Protein AF-0000000084520727 (afdb_homodimer)

Nearest PDB structures (foldseek):
  2pl1-assembly1_A  TM=9.499E-01  e=6.951E-12  Escherichia coli
  6ifh-assembly1_A  TM=9.579E-01  e=1.482E-11  Paenisporosarcina sp. TG-14
  6ont-assembly1_A-2  TM=9.358E-01  e=1.482E-11  Francisella tularensis subsp. novicida U112
  3crn-assembly1_B  TM=9.652E-01  e=9.225E-11  Methanospirillum hungatei JF-1
  7pva-assembly1_B  TM=6.044E-01  e=1.528E-10  Porphyromonas gingivalis W83

Organism: Aneurinibacillus migulanus (NCBI:txid47500)

InterPro domains:
  IPR001789 Signal transduction response regulator, receiver domain [PF00072] (3-113)
  IPR001789 Signal transduction response regulator, receiver domain [PS50110] (2-116)
  IPR001789 Signal transduction response regulator, receiver domain [SM00448] (1-112)
  IPR011006 CheY-like superfamily [SSF52172] (1-138)
  IPR036390 Winged helix DNA-binding domain superfamily [SSF46785] (150-207)
  IPR051271 Two-component system transcriptional regulators [PTHR45526] (2-210)

Secondary structure (DSSP, 8-state):
-EEEEE-S-HHHHHHHHHHHHHTT-EEEEESSHHHHHHHHHHH--SEEEEESS-SSS-HHHHHHHHHHH-SS--EEEEES---HHHHHHHHHHT-SEEEESSPPHHHHHHHHHHHHHHHHHHHHHHHHHHHHHHHTT--TT--HHHHHHHHHHHHH-SS-EEHHHHHHHHT--HHHHHHHHHHHHHTTSEEEEEE--SSSS-EEEEEE---/-EEEEE-S-HHHHHHHHHHHHHTT-EEEEESSHHHHHHHHHHH--SEEEEESS-SSS-HHHHHHHHHHH-SS--EEEEES---HHHHHHHHHHT-SEEEESSPPHHHHHHHHHHHHHHHHHHHHHHHHHHHHHHHTT--TT--HHHHHHHHHHHHH-SS-EEHHHHHHHHT--HHHHHHHHHHHHHTTSEEEEEE--SSSS-EEEEEE---

Sequence (422 aa):
MKILIMDDDAAVRFMLREICESAGWNIVLGSNGREGVDLFRTEQADVVLVDYHMPEMDGLRAVQEIRKLDGRVPILVLTVDERQEIADRFLDAGATDFAIKPVRAPDLISRIQLHLRLSMLTKENDRAEEKNEQELEAPKGIGATTLNHIAGFLRDQREPCTIDEITKDVGLAYPTVYRSLVYMMQQGKVRTIISYQKVGRPKNKYEWRSEMKILIMDDDAAVRFMLREICESAGWNIVLGSNGREGVDLFRTEQADVVLVDYHMPEMDGLRAVQEIRKLDGRVPILVLTVDERQEIADRFLDAGATDFAIKPVRAPDLISRIQLHLRLSMLTKENDRAEEKNEQELEAPKGIGATTLNHIAGFLRDQREPCTIDEITKDVGLAYPTVYRSLVYMMQQGKVRTIISYQKVGRPKNKYEWRSE

Solvent-accessible surface area (backbone atoms only — not comparable to full-atom values): 21993 Å² total; per-residue (Å²): 108,36,34,33,38,24,36,54,46,67,69,57,47,51,52,53,47,52,48,43,44,73,73,70,39,44,78,44,85,18,57,19,23,57,54,30,49,56,45,44,75,74,66,65,50,61,33,37,39,34,28,45,85,28,62,103,27,29,24,60,58,32,39,36,54,44,35,73,74,40,87,69,61,42,27,37,35,42,28,74,72,74,53,52,67,58,49,50,51,35,45,71,44,56,32,63,36,40,41,54,52,84,78,50,60,48,29,50,51,33,50,52,52,47,46,52,52,43,51,49,52,50,51,38,27,41,50,51,8,38,48,45,21,68,69,35,90,46,72,90,80,61,15,51,37,61,40,46,52,51,47,51,53,32,61,70,43,92,59,63,36,35,64,66,53,46,20,63,73,70,68,44,55,61,72,56,46,48,52,37,49,54,51,34,34,74,70,61,43,31,42,75,43,78,45,78,51,96,75,71,79,64,44,59,17,39,30,47,47,76,130,109,35,35,33,39,24,35,55,47,67,68,56,47,50,51,52,47,52,48,43,43,73,73,69,39,43,77,44,83,17,58,19,22,57,54,31,50,55,45,44,75,74,66,65,49,59,34,36,39,34,28,45,87,27,61,102,27,30,25,60,58,31,39,36,54,43,36,73,76,40,86,69,60,43,28,38,35,42,30,74,71,73,52,53,69,57,49,51,51,37,44,72,44,56,33,65,35,40,41,55,54,83,76,50,58,50,29,50,51,32,50,52,49,46,47,52,51,44,50,51,52,51,51,38,28,40,50,50,8,41,49,47,21,68,70,38,90,46,74,89,82,60,15,49,39,61,39,46,53,52,48,52,54,32,61,69,42,90,60,64,36,35,64,68,52,47,20,62,73,71,68,45,55,61,71,56,47,49,53,36,50,53,51,34,34,73,69,61,43,32,42,75,41,77,45,79,50,96,77,69,79,66,44,59,17,40,30,48,48,76,129

Radius of gyration: 22.47 Å; Cα contacts (8 Å, |Δi|>4): 778; chains: 2; bounding box: 53×52×80 Å

Foldseek 3Di:
DEEEEEAQDPVLQVVVCVLVVVVVYHYHYHNFLVRSLVCCVPPVGQEYEAEADGPPHGRLRSLLSVCVVPVQRAYEYEYQDPDVVVVVSSVQSQHPYYDYPPDDSVRVSVVVVVSNVVSVVVVVQQVQQQVVVVVPVQDHRAGPVLLVLLLVVQAPDPDFAFLVRSCSVSVGDSVRSVSSQVRCVVVVQKDWDFDDDPDDDTTTTIHGDDD/DEEEEEAQDPVLQVVVCVLQVVVVYHYHYHNFLVRSLVCCVPPVGQEYEAEADGPPHGRLRSLLSVCVVPVQRAYEYEYQDPDVVVQVSSVQSRHPYYDYPPDDRVRVSVVVVVSNVVSVVVVVQQVQQQVVVVVVVQDHRAGPVLLVLLLVVQAPDPDFAFLVRSCSVSVGDSVRSVSSQVRCVVVVQKDWDFDDDPDDDTTTTIHGDDD

pLDDT: mean 83.01, std 16.4, range [37.94, 98.69]

Structure (mmCIF, N/CA/C/O backbone):
data_AF-0000000084520727-model_v1
#
loop_
_entity.id
_entity.type
_entity.pdbx_description
1 polymer 'Response regulator'
#
loop_
_atom_site.group_PDB
_atom_site.id
_atom_site.type_symbol
_atom_site.label_atom_id
_atom_site.label_alt_id
_atom_site.label_comp_id
_atom_site.label_asym_id
_atom_site.label_entity_id
_atom_site.label_seq_id
_atom_site.pdbx_PDB_ins_code
_atom_site.Cartn_x
_atom_site.Cartn_y
_atom_site.Cartn_z
_atom_site.occupancy
_atom_site.B_iso_or_equiv
_atom_site.auth_seq_id
_atom_site.auth_comp_id
_atom_site.auth_asym_id
_atom_site.auth_atom_id
_atom_site.pdbx_PDB_model_num
ATOM 1 N N . MET A 1 1 ? -4.68 12.117 -12.32 1 88.19 1 MET A N 1
ATOM 2 C CA . MET A 1 1 ? -4.027 11.938 -11.023 1 88.19 1 MET A CA 1
ATOM 3 C C . MET A 1 1 ? -2.875 12.922 -10.859 1 88.19 1 MET A C 1
ATOM 5 O O . MET A 1 1 ? -2.113 13.156 -11.797 1 88.19 1 MET A O 1
ATOM 9 N N . LYS A 1 2 ? -2.801 13.539 -9.719 1 95.44 2 LYS A N 1
ATOM 10 C CA . LYS A 1 2 ? -1.786 14.562 -9.461 1 95.44 2 LYS A CA 1
ATOM 11 C C . LYS A 1 2 ? -0.928 14.18 -8.25 1 95.44 2 LYS A C 1
ATOM 13 O O . LYS A 1 2 ? -1.452 13.789 -7.207 1 95.44 2 LYS A O 1
ATOM 18 N N . ILE A 1 3 ? 0.412 14.312 -8.461 1 97.69 3 ILE A N 1
ATOM 19 C CA . ILE A 1 3 ? 1.361 13.992 -7.398 1 97.69 3 ILE A CA 1
ATOM 20 C C . ILE A 1 3 ? 2.143 15.242 -7.008 1 97.69 3 ILE A C 1
ATOM 22 O O . ILE A 1 3 ? 2.643 15.969 -7.871 1 97.69 3 ILE A O 1
ATOM 26 N N . LEU A 1 4 ? 2.127 15.555 -5.73 1 98.62 4 LEU A N 1
ATOM 27 C CA . LEU A 1 4 ? 2.969 16.625 -5.195 1 98.62 4 LEU A CA 1
ATOM 28 C C . LEU A 1 4 ? 4.281 16.062 -4.66 1 98.62 4 LEU A C 1
ATOM 30 O O . LEU A 1 4 ? 4.277 15.164 -3.812 1 98.62 4 LEU A O 1
ATOM 34 N N . ILE A 1 5 ? 5.352 16.547 -5.188 1 98.62 5 ILE A N 1
ATOM 35 C CA . ILE A 1 5 ? 6.684 16.125 -4.762 1 98.62 5 ILE A CA 1
ATOM 36 C C . ILE A 1 5 ? 7.379 17.281 -4.035 1 98.62 5 ILE A C 1
ATOM 38 O O . ILE A 1 5 ? 7.492 18.391 -4.57 1 98.62 5 ILE A O 1
ATOM 42 N N . MET A 1 6 ? 7.828 17 -2.762 1 98.38 6 MET A N 1
ATOM 43 C CA . MET A 1 6 ? 8.617 17.953 -1.993 1 98.38 6 MET A CA 1
ATOM 44 C C . MET A 1 6 ? 10.039 17.438 -1.773 1 98.38 6 MET A C 1
ATOM 46 O O . MET A 1 6 ? 10.234 16.453 -1.073 1 98.38 6 MET A O 1
ATOM 50 N N . ASP A 1 7 ? 11 18.047 -2.291 1 98.19 7 ASP A N 1
ATOM 51 C CA . ASP A 1 7 ? 12.406 17.703 -2.166 1 98.19 7 ASP A CA 1
ATOM 52 C C . ASP A 1 7 ? 13.305 18.906 -2.445 1 98.19 7 ASP A C 1
ATOM 54 O O . ASP A 1 7 ? 13.078 19.641 -3.406 1 98.19 7 ASP A O 1
ATOM 58 N N . ASP A 1 8 ? 14.289 19.094 -1.599 1 97.44 8 ASP A N 1
ATOM 59 C CA . ASP A 1 8 ? 15.109 20.297 -1.788 1 97.44 8 ASP A CA 1
ATOM 60 C C . ASP A 1 8 ? 16.219 20.047 -2.807 1 97.44 8 ASP A C 1
ATOM 62 O O . ASP A 1 8 ? 16.859 20.984 -3.283 1 97.44 8 ASP A O 1
ATOM 66 N N . ASP A 1 9 ? 16.484 18.812 -3.178 1 97.12 9 ASP A N 1
ATOM 67 C CA . ASP A 1 9 ? 17.5 18.453 -4.172 1 97.12 9 ASP A CA 1
ATOM 68 C C . ASP A 1 9 ? 16.906 18.469 -5.582 1 97.12 9 ASP A C 1
ATOM 70 O O . ASP A 1 9 ? 16.047 17.656 -5.914 1 97.12 9 ASP A O 1
ATOM 74 N N . ALA A 1 10 ? 17.406 19.344 -6.402 1 97.31 10 ALA A N 1
ATOM 75 C CA . ALA A 1 10 ? 16.891 19.531 -7.75 1 97.31 10 ALA A CA 1
ATOM 76 C C . ALA A 1 10 ? 17.031 18.266 -8.586 1 97.31 10 ALA A C 1
ATOM 78 O O . ALA A 1 10 ? 16.188 17.969 -9.422 1 97.31 10 ALA A O 1
ATOM 79 N N . ALA A 1 11 ? 18.109 17.547 -8.375 1 97.5 11 ALA A N 1
ATOM 80 C CA . ALA A 1 11 ? 18.344 16.312 -9.117 1 97.5 11 ALA A CA 1
ATOM 81 C C . ALA A 1 11 ? 17.312 15.258 -8.742 1 97.5 11 ALA A C 1
ATOM 83 O O . ALA A 1 11 ? 16.828 14.523 -9.609 1 97.5 11 ALA A O 1
ATOM 84 N N . VAL A 1 12 ? 16.984 15.219 -7.52 1 97.5 12 VAL A N 1
ATOM 85 C CA . VAL A 1 12 ? 16 14.25 -7.043 1 97.5 12 VAL A CA 1
ATOM 86 C C . VAL A 1 12 ? 14.617 14.617 -7.578 1 97.5 12 VAL A C 1
ATOM 88 O O . VAL A 1 12 ? 13.875 13.75 -8.047 1 97.5 12 VAL A O 1
ATOM 91 N N . ARG A 1 13 ? 14.25 15.945 -7.52 1 98 13 ARG A N 1
ATOM 92 C CA . ARG A 1 13 ? 12.977 16.391 -8.07 1 98 13 ARG A CA 1
ATOM 93 C C . ARG A 1 13 ? 12.859 16.016 -9.547 1 98 13 ARG A C 1
ATOM 95 O O . ARG A 1 13 ? 11.812 15.555 -10 1 98 13 ARG A O 1
ATOM 102 N N . PHE A 1 14 ? 13.914 16.203 -10.242 1 97.75 14 PHE A N 1
ATOM 103 C CA . PHE A 1 14 ? 13.922 15.883 -11.664 1 97.75 14 PHE A CA 1
ATOM 104 C C . PHE A 1 14 ? 13.711 14.391 -11.891 1 97.75 14 PHE A C 1
ATOM 106 O O . PHE A 1 14 ? 12.883 14 -12.719 1 97.75 14 PHE A O 1
ATOM 113 N N . MET A 1 15 ? 14.438 13.594 -11.156 1 97.75 15 MET A N 1
ATOM 114 C CA . MET A 1 15 ? 14.352 12.141 -11.281 1 97.75 15 MET A CA 1
ATOM 115 C C . MET A 1 15 ? 12.938 11.656 -10.961 1 97.75 15 MET A C 1
ATOM 117 O O . MET A 1 15 ? 12.359 10.883 -11.727 1 97.75 15 MET A O 1
ATOM 121 N N . LEU A 1 16 ? 12.383 12.125 -9.867 1 98.12 16 LEU A N 1
ATOM 122 C CA . LEU A 1 16 ? 11.055 11.703 -9.453 1 98.12 16 LEU A CA 1
ATOM 123 C C . LEU A 1 16 ? 10 12.156 -10.453 1 98.12 16 LEU A C 1
ATOM 125 O O . LEU A 1 16 ? 9.047 11.422 -10.734 1 98.12 16 LEU A O 1
ATOM 129 N N . ARG A 1 17 ? 10.195 13.367 -10.977 1 97.69 17 ARG A N 1
ATOM 130 C CA . ARG A 1 17 ? 9.289 13.852 -12.016 1 97.69 17 ARG A CA 1
ATOM 131 C C . ARG A 1 17 ? 9.289 12.93 -13.227 1 97.69 17 ARG A C 1
ATOM 133 O O . ARG A 1 17 ? 8.234 12.555 -13.734 1 97.69 17 ARG A O 1
ATOM 140 N N . GLU A 1 18 ? 10.461 12.547 -13.664 1 97.5 18 GLU A N 1
ATOM 141 C CA . GLU A 1 18 ? 10.578 11.688 -14.836 1 97.5 18 GLU A CA 1
ATOM 142 C C . GLU A 1 18 ? 9.906 10.336 -14.602 1 97.5 18 GLU A C 1
ATOM 144 O O . GLU A 1 18 ? 9.188 9.828 -15.469 1 97.5 18 GLU A O 1
ATOM 149 N N . ILE A 1 19 ? 10.133 9.789 -13.453 1 96.19 19 ILE A N 1
ATOM 150 C CA . ILE A 1 19 ? 9.555 8.492 -13.109 1 96.19 19 ILE A CA 1
ATOM 151 C C . ILE A 1 19 ? 8.031 8.594 -13.102 1 96.19 19 ILE A C 1
ATOM 153 O O . ILE A 1 19 ? 7.352 7.797 -13.758 1 96.19 19 ILE A O 1
ATOM 157 N N . CYS A 1 20 ? 7.488 9.602 -12.461 1 96.12 20 CYS A N 1
ATOM 158 C CA . CYS A 1 20 ? 6.043 9.734 -12.297 1 96.12 20 CYS A CA 1
ATOM 159 C C . CYS A 1 20 ? 5.375 10.109 -13.609 1 96.12 20 CYS A C 1
ATOM 161 O O . CYS A 1 20 ? 4.293 9.617 -13.93 1 96.12 20 CYS A O 1
ATOM 163 N N . GLU A 1 21 ? 6.027 10.977 -14.383 1 95.25 21 GLU A N 1
ATOM 164 C CA . GLU A 1 21 ? 5.477 11.344 -15.688 1 95.25 21 GLU A CA 1
ATOM 165 C C . GLU A 1 21 ? 5.426 10.141 -16.625 1 95.25 21 GLU A C 1
ATOM 167 O O . GLU A 1 21 ? 4.512 10.031 -17.453 1 95.25 21 GLU A O 1
ATOM 172 N N . SER A 1 22 ? 6.426 9.297 -16.5 1 93.38 22 SER A N 1
ATOM 173 C CA . SER A 1 22 ? 6.445 8.102 -17.328 1 93.38 22 SER A CA 1
ATOM 174 C C . SER A 1 22 ? 5.258 7.195 -17.031 1 93.38 22 SER A C 1
ATOM 176 O O . SER A 1 22 ? 4.852 6.391 -17.875 1 93.38 22 SER A O 1
ATOM 178 N N . ALA A 1 23 ? 4.727 7.312 -15.859 1 90.06 23 ALA A N 1
ATOM 179 C CA . ALA A 1 23 ? 3.559 6.531 -15.461 1 90.06 23 ALA A CA 1
ATOM 180 C C . ALA A 1 23 ? 2.266 7.258 -15.82 1 90.06 23 ALA A C 1
ATOM 182 O O . ALA A 1 23 ? 1.17 6.77 -15.531 1 90.06 23 ALA A O 1
ATOM 183 N N . GLY A 1 24 ? 2.391 8.469 -16.344 1 92.81 24 GLY A N 1
ATOM 184 C CA . GLY A 1 24 ? 1.237 9.203 -16.844 1 92.81 24 GLY A CA 1
ATOM 185 C C . GLY A 1 24 ? 0.62 10.125 -15.812 1 92.81 24 GLY A C 1
ATOM 186 O O . GLY A 1 24 ? -0.544 10.516 -15.93 1 92.81 24 GLY A O 1
ATOM 187 N N . TRP A 1 25 ? 1.329 10.461 -14.797 1 93.12 25 TRP A N 1
ATOM 188 C CA . TRP A 1 25 ? 0.776 11.273 -13.719 1 93.12 25 TRP A CA 1
ATOM 189 C C . TRP A 1 25 ? 1.203 12.727 -13.859 1 93.12 25 TRP A C 1
ATOM 191 O O . TRP A 1 25 ? 2.27 13.016 -14.406 1 93.12 25 TRP A O 1
ATOM 201 N N . ASN A 1 26 ? 0.353 13.617 -13.445 1 96 26 ASN A N 1
ATOM 202 C CA . ASN A 1 26 ? 0.696 15.031 -13.367 1 96 26 ASN A CA 1
ATOM 203 C C . ASN A 1 26 ? 1.482 15.352 -12.102 1 96 26 ASN A C 1
ATOM 205 O O . ASN A 1 26 ? 1.172 14.836 -11.023 1 96 26 ASN A O 1
ATOM 209 N N . ILE A 1 27 ? 2.465 16.266 -12.281 1 97.5 27 ILE A N 1
ATOM 210 C CA . ILE A 1 27 ? 3.383 16.453 -11.164 1 97.5 27 ILE A CA 1
ATOM 211 C C . ILE A 1 27 ? 3.42 17.938 -10.773 1 97.5 27 ILE A C 1
ATOM 213 O O . ILE A 1 27 ? 3.457 18.812 -11.633 1 97.5 27 ILE A O 1
ATOM 217 N N . VAL A 1 28 ? 3.328 18.188 -9.492 1 97.88 28 VAL A N 1
ATOM 218 C CA . VAL A 1 28 ? 3.596 19.484 -8.883 1 97.88 28 VAL A CA 1
ATOM 219 C C . VAL A 1 28 ? 4.836 19.391 -7.992 1 97.88 28 VAL A C 1
ATOM 221 O O . VAL A 1 28 ? 4.984 18.438 -7.223 1 97.88 28 VAL A O 1
ATOM 224 N N . LEU A 1 29 ? 5.715 20.406 -8.125 1 97.94 29 LEU A N 1
ATOM 225 C CA . LEU A 1 29 ? 7.012 20.312 -7.461 1 97.94 29 LEU A CA 1
ATOM 226 C C . LEU A 1 29 ? 7.176 21.422 -6.426 1 97.94 29 LEU A C 1
ATOM 228 O O . LEU A 1 29 ? 6.902 22.594 -6.711 1 97.94 29 LEU A O 1
ATOM 232 N N . GLY A 1 30 ? 7.547 21 -5.219 1 97.19 30 GLY A N 1
ATOM 233 C CA . GLY A 1 30 ? 7.98 21.922 -4.172 1 97.19 30 GLY A CA 1
ATOM 234 C C . GLY A 1 30 ? 9.422 21.703 -3.748 1 97.19 30 GLY A C 1
ATOM 235 O O . GLY A 1 30 ? 9.859 20.562 -3.586 1 97.19 30 GLY A O 1
ATOM 236 N N . SER A 1 31 ? 10.148 22.797 -3.461 1 96.94 31 SER A N 1
ATOM 237 C CA . SER A 1 31 ? 11.57 22.688 -3.162 1 96.94 31 SER A CA 1
ATOM 238 C C . SER A 1 31 ? 11.82 22.672 -1.658 1 96.94 31 SER A C 1
ATOM 240 O O . SER A 1 31 ? 12.969 22.562 -1.215 1 96.94 31 SER A O 1
ATOM 242 N N . ASN A 1 32 ? 10.828 22.844 -0.897 1 96.44 32 ASN A N 1
ATOM 243 C CA . ASN A 1 32 ? 10.867 22.734 0.557 1 96.44 32 ASN A CA 1
ATOM 244 C C . ASN A 1 32 ? 9.477 22.484 1.137 1 96.44 32 ASN A C 1
ATOM 246 O O . ASN A 1 32 ? 8.492 22.484 0.405 1 96.44 32 ASN A O 1
ATOM 250 N N . GLY A 1 33 ? 9.406 22.234 2.434 1 97.31 33 GLY A N 1
ATOM 251 C CA . GLY A 1 33 ? 8.148 21.891 3.074 1 97.31 33 GLY A CA 1
ATOM 252 C C . GLY A 1 33 ? 7.109 22.984 2.998 1 97.31 33 GLY A C 1
ATOM 253 O O . GLY A 1 33 ? 5.93 22.719 2.756 1 97.31 33 GLY A O 1
ATOM 254 N N . ARG A 1 34 ? 7.598 24.234 3.197 1 97.19 34 ARG A N 1
ATOM 255 C CA . ARG A 1 34 ? 6.684 25.375 3.184 1 97.19 34 ARG A CA 1
ATOM 256 C C . ARG A 1 34 ? 6.043 25.547 1.811 1 97.19 34 ARG A C 1
ATOM 258 O O . ARG A 1 34 ? 4.82 25.656 1.699 1 97.19 34 ARG A O 1
ATOM 265 N N . GLU A 1 35 ? 6.855 25.531 0.833 1 97.19 35 GLU A N 1
ATOM 266 C CA . GLU A 1 35 ? 6.352 25.625 -0.533 1 97.19 35 GLU A CA 1
ATOM 267 C C . GLU A 1 35 ? 5.406 24.469 -0.857 1 97.19 35 GLU A C 1
ATOM 269 O O . GLU A 1 35 ? 4.363 24.672 -1.479 1 97.19 35 GLU A O 1
ATOM 274 N N . GLY A 1 36 ? 5.773 23.297 -0.424 1 97.81 36 GLY A N 1
ATOM 275 C CA . GLY A 1 36 ? 4.949 22.125 -0.665 1 97.81 36 GLY A CA 1
ATOM 276 C C . GLY A 1 36 ? 3.578 22.219 -0.024 1 97.81 36 GLY A C 1
ATOM 277 O O . GLY A 1 36 ? 2.57 21.891 -0.653 1 97.81 36 GLY A O 1
ATOM 278 N N . VAL A 1 37 ? 3.562 22.672 1.182 1 97.62 37 VAL A N 1
ATOM 279 C CA . VAL A 1 37 ? 2.303 22.797 1.906 1 97.62 37 VAL A CA 1
ATOM 280 C C . VAL A 1 37 ? 1.416 23.844 1.228 1 97.62 37 VAL A C 1
ATOM 282 O O . VAL A 1 37 ? 0.207 23.641 1.088 1 97.62 37 VAL A O 1
ATOM 285 N N . ASP A 1 38 ? 2.053 24.938 0.787 1 97.31 38 ASP A N 1
ATOM 286 C CA . ASP A 1 38 ? 1.307 25.969 0.08 1 97.31 38 ASP A CA 1
ATOM 287 C C . ASP A 1 38 ? 0.719 25.438 -1.223 1 97.31 38 ASP A C 1
ATOM 289 O O . ASP A 1 38 ? -0.441 25.703 -1.543 1 97.31 38 ASP A O 1
ATOM 293 N N . LEU A 1 39 ? 1.469 24.688 -1.924 1 97.62 39 LEU A N 1
ATOM 294 C CA . LEU A 1 39 ? 1.017 24.094 -3.18 1 97.62 39 LEU A CA 1
ATOM 295 C C . LEU A 1 39 ? -0.099 23.078 -2.938 1 97.62 39 LEU A C 1
ATOM 297 O O . LEU A 1 39 ? -1.03 22.969 -3.738 1 97.62 39 LEU A O 1
ATOM 301 N N . PHE A 1 40 ? 0.007 22.391 -1.863 1 97.25 40 PHE A N 1
ATOM 302 C CA . PHE A 1 40 ? -1.024 21.406 -1.528 1 97.25 40 PHE A CA 1
ATOM 303 C C . PHE A 1 40 ? -2.377 22.094 -1.354 1 97.25 40 PHE A C 1
ATOM 305 O O . PHE A 1 40 ? -3.404 21.562 -1.78 1 97.25 40 PHE A O 1
ATOM 312 N N . ARG A 1 41 ? -2.322 23.234 -0.801 1 93 41 ARG A N 1
ATOM 313 C CA . ARG A 1 41 ? -3.541 24 -0.549 1 93 41 ARG A CA 1
ATOM 314 C C . ARG A 1 41 ? -4.219 24.391 -1.856 1 93 41 ARG A C 1
ATOM 316 O O . ARG A 1 41 ? -5.449 24.453 -1.93 1 93 41 ARG A O 1
ATOM 323 N N . THR A 1 42 ? -3.441 24.578 -2.861 1 93.06 42 THR A N 1
ATOM 324 C CA . THR A 1 42 ? -3.982 25.156 -4.09 1 93.06 42 THR A CA 1
ATOM 325 C C . THR A 1 42 ? -4.191 24.062 -5.145 1 93.06 42 THR A C 1
ATOM 327 O O . THR A 1 42 ? -5.094 24.172 -5.977 1 93.06 42 THR A O 1
ATOM 330 N N . GLU A 1 43 ? -3.42 22.969 -5.199 1 90.69 43 GLU A N 1
ATOM 331 C CA . GLU A 1 43 ? -3.4 22.016 -6.301 1 90.69 43 GLU A CA 1
ATOM 332 C C . GLU A 1 43 ? -4.18 20.75 -5.949 1 90.69 43 GLU A C 1
ATOM 334 O O . GLU A 1 43 ? -4.574 20 -6.84 1 90.69 43 GLU A O 1
ATOM 339 N N . GLN A 1 44 ? -4.551 20.422 -4.812 1 86.31 44 GLN A N 1
ATOM 340 C CA . GLN A 1 44 ? -5.254 19.234 -4.348 1 86.31 44 GLN A CA 1
ATOM 341 C C . GLN A 1 44 ? -4.59 17.969 -4.871 1 86.31 44 GLN A C 1
ATOM 343 O O . GLN A 1 44 ? -5.191 17.219 -5.652 1 86.31 44 GLN A O 1
ATOM 348 N N . ALA A 1 45 ? -3.514 17.625 -4.535 1 95.31 45 ALA A N 1
ATOM 349 C CA . ALA A 1 45 ? -2.752 16.453 -4.957 1 95.31 45 ALA A CA 1
ATOM 350 C C . ALA A 1 45 ? -3.393 15.164 -4.441 1 95.31 45 ALA A C 1
ATOM 352 O O . ALA A 1 45 ? -3.955 15.141 -3.344 1 95.31 45 ALA A O 1
ATOM 353 N N . ASP A 1 46 ? -3.26 14.086 -5.234 1 94.31 46 ASP A N 1
ATOM 354 C CA . ASP A 1 46 ? -3.812 12.781 -4.871 1 94.31 46 ASP A CA 1
ATOM 355 C C . ASP A 1 46 ? -2.826 11.984 -4.02 1 94.31 46 ASP A C 1
ATOM 357 O O . ASP A 1 46 ? -3.229 11.109 -3.254 1 94.31 46 ASP A O 1
ATOM 361 N N . VAL A 1 47 ? -1.621 12.242 -4.242 1 97 47 VAL A N 1
ATOM 362 C CA . VAL A 1 47 ? -0.53 11.617 -3.5 1 97 47 VAL A CA 1
ATOM 363 C C . VAL A 1 47 ? 0.57 12.648 -3.24 1 97 47 VAL A C 1
ATOM 365 O O . VAL A 1 47 ? 0.843 13.5 -4.09 1 97 47 VAL A O 1
ATOM 368 N N . VAL A 1 48 ? 1.17 12.57 -2.055 1 98.25 48 VAL A N 1
ATOM 369 C CA . VAL A 1 48 ? 2.256 13.477 -1.692 1 98.25 48 VAL A CA 1
ATOM 370 C C . VAL A 1 48 ? 3.527 12.68 -1.424 1 98.25 48 VAL A C 1
ATOM 372 O O . VAL A 1 48 ? 3.514 11.719 -0.649 1 98.25 48 VAL A O 1
ATOM 375 N N . LEU A 1 49 ? 4.617 12.992 -2.117 1 98.69 49 LEU A N 1
ATOM 376 C CA . LEU A 1 49 ? 5.957 12.492 -1.831 1 98.69 49 LEU A CA 1
ATOM 377 C C . LEU A 1 49 ? 6.785 13.547 -1.098 1 98.69 49 LEU A C 1
ATOM 379 O O . LEU A 1 49 ? 6.922 14.672 -1.572 1 98.69 49 LEU A O 1
ATOM 383 N N . VAL A 1 50 ? 7.344 13.156 0.057 1 98.44 50 VAL A N 1
ATOM 384 C CA . VAL A 1 50 ? 7.98 14.18 0.885 1 98.44 50 VAL A CA 1
ATOM 385 C C . VAL A 1 50 ? 9.367 13.711 1.309 1 98.44 50 VAL A C 1
ATOM 387 O O . VAL A 1 50 ? 9.531 12.594 1.812 1 98.44 50 VAL A O 1
ATOM 390 N N . ASP A 1 51 ? 10.375 14.508 1.097 1 98 51 ASP A N 1
ATOM 391 C CA . ASP A 1 51 ? 11.711 14.312 1.66 1 98 51 ASP A CA 1
ATOM 392 C C . ASP A 1 51 ? 11.75 14.727 3.131 1 98 51 ASP A C 1
ATOM 394 O O . ASP A 1 51 ? 11.031 15.633 3.547 1 98 51 ASP A O 1
ATOM 398 N N . TYR A 1 52 ? 12.633 14.094 3.869 1 96.75 52 TYR A N 1
ATOM 399 C CA . TYR A 1 52 ? 12.75 14.422 5.285 1 96.75 52 TYR A CA 1
ATOM 400 C C . TYR A 1 52 ? 13.539 15.703 5.488 1 96.75 52 TYR A C 1
ATOM 402 O O . TYR A 1 52 ? 13.055 16.656 6.105 1 96.75 52 TYR A O 1
ATOM 410 N N . HIS A 1 53 ? 14.758 15.672 4.898 1 95.44 53 HIS A N 1
ATOM 411 C CA . HIS A 1 53 ? 15.664 16.781 5.172 1 95.44 53 HIS A CA 1
ATOM 412 C C . HIS A 1 53 ? 15.5 17.891 4.145 1 95.44 53 HIS A C 1
ATOM 414 O O . HIS A 1 53 ? 16.094 17.844 3.066 1 95.44 53 HIS A O 1
ATOM 420 N N . MET A 1 54 ? 14.727 18.828 4.484 1 96.06 54 MET A N 1
ATOM 421 C CA . MET A 1 54 ? 14.516 20.016 3.662 1 96.06 54 MET A CA 1
ATOM 422 C C . MET A 1 54 ? 14.695 21.297 4.488 1 96.06 54 MET A C 1
ATOM 424 O O . MET A 1 54 ? 14.438 21.297 5.691 1 96.06 54 MET A O 1
ATOM 428 N N . PRO A 1 55 ? 15.148 22.344 3.816 1 94.56 55 PRO A N 1
ATOM 429 C CA . PRO A 1 55 ? 15.273 23.625 4.52 1 94.56 55 PRO A CA 1
ATOM 430 C C . PRO A 1 55 ? 13.914 24.25 4.82 1 94.56 55 PRO A C 1
ATOM 432 O O . PRO A 1 55 ? 12.891 23.828 4.277 1 94.56 55 PRO A O 1
ATOM 435 N N . GLU A 1 56 ? 13.906 25.297 5.824 1 91.94 56 GLU A N 1
ATOM 436 C CA . GLU A 1 56 ? 12.727 26.062 6.219 1 91.94 56 GLU A CA 1
ATOM 437 C C . GLU A 1 56 ? 11.742 25.203 7.016 1 91.94 56 GLU A C 1
ATOM 439 O O . GLU A 1 56 ? 11.664 25.328 8.242 1 91.94 56 GLU A O 1
ATOM 444 N N . MET A 1 57 ? 11.078 24.312 6.312 1 94.56 57 MET A N 1
ATOM 445 C CA . MET A 1 57 ? 10.211 23.312 6.906 1 94.56 57 MET A CA 1
ATOM 446 C C . MET A 1 57 ? 10.625 21.906 6.469 1 94.56 57 MET A C 1
ATOM 448 O O . MET A 1 57 ? 10.602 21.594 5.273 1 94.56 57 MET A O 1
ATOM 452 N N . ASP A 1 58 ? 10.945 21.109 7.48 1 95.31 58 ASP A N 1
ATOM 453 C CA . ASP A 1 58 ? 11.414 19.781 7.121 1 95.31 58 ASP A CA 1
ATOM 454 C C . ASP A 1 58 ? 10.242 18.844 6.832 1 95.31 58 ASP A C 1
ATOM 456 O O . ASP A 1 58 ? 9.078 19.234 6.926 1 95.31 58 ASP A O 1
ATOM 460 N N . GLY A 1 59 ? 10.562 17.672 6.48 1 97.69 59 GLY A N 1
ATOM 461 C CA . GLY A 1 59 ? 9.547 16.719 6.043 1 97.69 59 GLY A CA 1
ATOM 462 C C . GLY A 1 59 ? 8.57 16.359 7.145 1 97.69 59 GLY A C 1
ATOM 463 O O . GLY A 1 59 ? 7.379 16.156 6.883 1 97.69 59 GLY A O 1
ATOM 464 N N . LEU A 1 60 ? 9.117 16.25 8.344 1 97.56 60 LEU A N 1
ATOM 465 C CA . LEU A 1 60 ? 8.258 15.875 9.461 1 97.56 60 LEU A CA 1
ATOM 466 C C . LEU A 1 60 ? 7.195 16.938 9.711 1 97.56 60 LEU A C 1
ATOM 468 O O . LEU A 1 60 ? 6.012 16.609 9.844 1 97.56 60 LEU A O 1
ATOM 472 N N . ARG A 1 61 ? 7.574 18.141 9.75 1 97.69 61 ARG A N 1
ATOM 473 C CA . ARG A 1 61 ? 6.641 19.25 9.93 1 97.69 61 ARG A CA 1
ATOM 474 C C . ARG A 1 61 ? 5.695 19.375 8.742 1 97.69 61 ARG A C 1
ATOM 476 O O . ARG A 1 61 ? 4.504 19.641 8.914 1 97.69 61 ARG A O 1
ATOM 483 N N . ALA A 1 62 ? 6.203 19.172 7.543 1 98.25 62 ALA A N 1
ATOM 484 C CA . ALA A 1 62 ? 5.371 19.234 6.348 1 98.25 62 ALA A CA 1
ATOM 485 C C . ALA A 1 62 ? 4.25 18.203 6.41 1 98.25 62 ALA A C 1
ATOM 487 O O . ALA A 1 62 ? 3.098 18.5 6.09 1 98.25 62 ALA A O 1
ATOM 488 N N . VAL A 1 63 ? 4.582 16.953 6.828 1 98 63 VAL A N 1
ATOM 489 C CA . VAL A 1 63 ? 3.604 15.883 6.961 1 98 63 VAL A CA 1
ATOM 490 C C . VAL A 1 63 ? 2.508 16.297 7.941 1 98 63 VAL A C 1
ATOM 492 O O . VAL A 1 63 ? 1.319 16.141 7.652 1 98 63 VAL A O 1
ATOM 495 N N . GLN A 1 64 ? 2.939 16.859 9.016 1 97.12 64 GLN A N 1
ATOM 496 C CA . GLN A 1 64 ? 1.984 17.281 10.031 1 97.12 64 GLN A CA 1
ATOM 497 C C . GLN A 1 64 ? 1.034 18.344 9.484 1 97.12 64 GLN A C 1
ATOM 499 O O . GLN A 1 64 ? -0.177 18.281 9.703 1 97.12 64 GLN A O 1
ATOM 504 N N . GLU A 1 65 ? 1.576 19.266 8.797 1 97.25 65 GLU A N 1
ATOM 505 C CA . GLU A 1 65 ? 0.772 20.359 8.25 1 97.25 65 GLU A CA 1
ATOM 506 C C . GLU A 1 65 ? -0.206 19.844 7.199 1 97.25 65 GLU A C 1
ATOM 508 O O . GLU A 1 65 ? -1.366 20.266 7.168 1 97.25 65 GLU A O 1
ATOM 513 N N . ILE A 1 66 ? 0.241 18.938 6.34 1 97.19 66 ILE A N 1
ATOM 514 C CA . ILE A 1 66 ? -0.624 18.391 5.301 1 97.19 66 ILE A CA 1
ATOM 515 C C . ILE A 1 66 ? -1.765 17.594 5.941 1 97.19 66 ILE A C 1
ATOM 517 O O . ILE A 1 66 ? -2.912 17.688 5.496 1 97.19 66 ILE A O 1
ATOM 521 N N . ARG A 1 67 ? -1.375 16.859 6.957 1 95.12 67 ARG A N 1
ATOM 522 C CA . ARG A 1 67 ? -2.361 16.031 7.625 1 95.12 67 ARG A CA 1
ATOM 523 C C . ARG A 1 67 ? -3.445 16.875 8.289 1 95.12 67 ARG A C 1
ATOM 525 O O . ARG A 1 67 ? -4.605 16.469 8.344 1 95.12 67 ARG A O 1
ATOM 532 N N . LYS A 1 68 ? -3.088 18.078 8.758 1 92.44 68 LYS A N 1
ATOM 533 C CA . LYS A 1 68 ? -4.078 19.016 9.289 1 92.44 68 LYS A CA 1
ATOM 534 C C . LYS A 1 68 ? -5.039 19.484 8.203 1 92.44 68 LYS A C 1
ATOM 536 O O . LYS A 1 68 ? -6.219 19.719 8.469 1 92.44 68 LYS A O 1
ATOM 541 N N . LEU A 1 69 ? -4.523 19.578 7.02 1 91.94 69 LEU A N 1
ATOM 542 C CA . LEU A 1 69 ? -5.301 20.094 5.898 1 91.94 69 LEU A CA 1
ATOM 543 C C . LEU A 1 69 ? -6.168 19 5.289 1 91.94 69 LEU A C 1
ATOM 545 O O . LEU A 1 69 ? -7.27 19.266 4.801 1 91.94 69 LEU A O 1
ATOM 549 N N . ASP A 1 70 ? -5.645 17.766 5.23 1 91.56 70 ASP A N 1
ATOM 550 C CA . ASP A 1 70 ? -6.32 16.609 4.656 1 91.56 70 ASP A CA 1
ATOM 551 C C . ASP A 1 70 ? -6.02 15.344 5.461 1 91.56 70 ASP A C 1
ATOM 553 O O . ASP A 1 70 ? -4.891 14.844 5.445 1 91.56 70 ASP A O 1
ATOM 557 N N . GLY A 1 71 ? -7 14.805 6.031 1 88.12 71 GLY A N 1
ATOM 558 C CA . GLY A 1 71 ? -6.832 13.688 6.945 1 88.12 71 GLY A CA 1
ATOM 559 C C . GLY A 1 71 ? -6.621 12.359 6.234 1 88.12 71 GLY A C 1
ATOM 560 O O . GLY A 1 71 ? -6.32 11.352 6.871 1 88.12 71 GLY A O 1
ATOM 561 N N . ARG A 1 72 ? -6.617 12.414 4.855 1 85.81 72 ARG A N 1
ATOM 562 C CA . ARG A 1 72 ? -6.711 11.109 4.211 1 85.81 72 ARG A CA 1
ATOM 563 C C . ARG A 1 72 ? -5.695 10.977 3.08 1 85.81 72 ARG A C 1
ATOM 565 O O . ARG A 1 72 ? -5.379 9.875 2.646 1 85.81 72 ARG A O 1
ATOM 572 N N . VAL A 1 73 ? -5.219 12.055 2.635 1 93.12 73 VAL A N 1
ATOM 573 C CA . VAL A 1 73 ? -4.375 12.008 1.445 1 93.12 73 VAL A CA 1
ATOM 574 C C . VAL A 1 73 ? -3.17 11.109 1.704 1 93.12 73 VAL A C 1
ATOM 576 O O . VAL A 1 73 ? -2.545 11.18 2.766 1 93.12 73 VAL A O 1
ATOM 579 N N . PRO A 1 74 ? -2.818 10.164 0.8 1 96.25 74 PRO A N 1
ATOM 580 C CA . PRO A 1 74 ? -1.609 9.352 0.972 1 96.25 74 PRO A CA 1
ATOM 581 C C . PRO A 1 74 ? -0.333 10.188 0.978 1 96.25 74 PRO A C 1
ATOM 583 O O . PRO A 1 74 ? -0.116 11 0.071 1 96.25 74 PRO A O 1
ATOM 586 N N . ILE A 1 75 ? 0.431 10.023 2.014 1 97.56 75 ILE A N 1
ATOM 587 C CA . ILE A 1 75 ? 1.729 10.688 2.121 1 97.56 75 ILE A CA 1
ATOM 588 C C . ILE A 1 75 ? 2.836 9.633 2.189 1 97.56 75 ILE A C 1
ATOM 590 O O . ILE A 1 75 ? 2.887 8.836 3.127 1 97.56 75 ILE A O 1
ATOM 594 N N . LEU A 1 76 ? 3.662 9.602 1.196 1 98.5 76 LEU A N 1
ATOM 595 C CA . LEU A 1 76 ? 4.832 8.727 1.154 1 98.5 76 LEU A CA 1
ATOM 596 C C . LEU A 1 76 ? 6.109 9.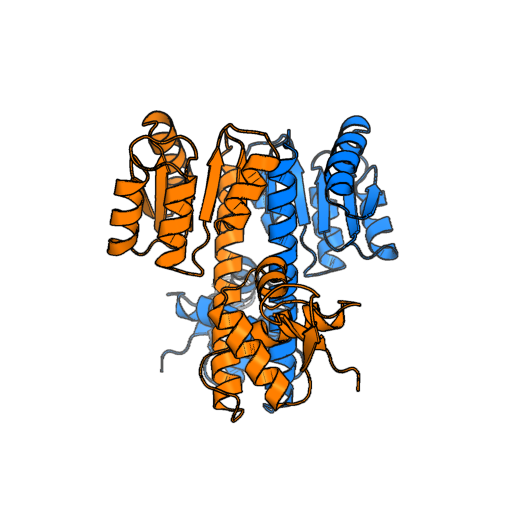516 1.426 1 98.5 76 LEU A C 1
ATOM 598 O O . LEU A 1 76 ? 6.465 10.406 0.656 1 98.5 76 LEU A O 1
ATOM 602 N N . VAL A 1 77 ? 6.762 9.172 2.51 1 98.31 77 VAL A N 1
ATOM 603 C CA . VAL A 1 77 ? 8.023 9.812 2.857 1 98.31 77 VAL A CA 1
ATOM 604 C C . VAL A 1 77 ? 9.172 9.102 2.145 1 98.31 77 VAL A C 1
ATOM 606 O O . VAL A 1 77 ? 9.258 7.871 2.16 1 98.31 77 VAL A O 1
ATOM 609 N N . LEU A 1 78 ? 9.992 9.844 1.441 1 97.81 78 LEU A N 1
ATOM 610 C CA . LEU A 1 78 ? 11.211 9.352 0.805 1 97.81 78 LEU A CA 1
ATOM 611 C C . LEU A 1 78 ? 12.453 9.938 1.475 1 97.81 78 LEU A C 1
ATOM 613 O O . LEU A 1 78 ? 12.656 11.156 1.463 1 97.81 78 LEU A O 1
ATOM 617 N N . THR A 1 79 ? 13.297 9.141 2.053 1 94.12 79 THR A N 1
ATOM 618 C CA . THR A 1 79 ? 14.438 9.695 2.773 1 94.12 79 THR A CA 1
ATOM 619 C C . THR A 1 79 ? 15.625 8.734 2.721 1 94.12 79 THR A C 1
ATOM 621 O O . THR A 1 79 ? 15.469 7.562 2.373 1 94.12 79 THR A O 1
ATOM 624 N N . VAL A 1 80 ? 16.828 9.164 3.062 1 95.25 80 VAL A N 1
ATOM 625 C CA . VAL A 1 80 ? 18.031 8.336 3.123 1 95.25 80 VAL A CA 1
ATOM 626 C C . VAL A 1 80 ? 18.203 7.77 4.531 1 95.25 80 VAL A C 1
ATOM 628 O O . VAL A 1 80 ? 19.031 6.879 4.754 1 95.25 80 VAL A O 1
ATOM 631 N N . ASP A 1 81 ? 17.422 8.297 5.422 1 93.44 81 ASP A N 1
ATOM 632 C CA . ASP A 1 81 ? 17.547 7.863 6.812 1 93.44 81 ASP A CA 1
ATOM 633 C C . ASP A 1 81 ? 16.984 6.457 7.004 1 93.44 81 ASP A C 1
ATOM 635 O O . ASP A 1 81 ? 15.781 6.23 6.82 1 93.44 81 ASP A O 1
ATOM 639 N N . GLU A 1 82 ? 17.734 5.551 7.496 1 93 82 GLU A N 1
ATOM 640 C CA . GLU A 1 82 ? 17.344 4.145 7.539 1 93 82 GLU A CA 1
ATOM 641 C C . GLU A 1 82 ? 16.953 3.719 8.953 1 93 82 GLU A C 1
ATOM 643 O O . GLU A 1 82 ? 16.75 2.533 9.211 1 93 82 GLU A O 1
ATOM 648 N N . ARG A 1 83 ? 17 4.688 9.875 1 92.75 83 ARG A N 1
ATOM 649 C CA . ARG A 1 83 ? 16.656 4.348 11.25 1 92.75 83 ARG A CA 1
ATOM 650 C C . ARG A 1 83 ? 15.148 4.109 11.398 1 92.75 83 ARG A C 1
ATOM 652 O O . ARG A 1 83 ? 14.344 4.949 11 1 92.75 83 ARG A O 1
ATOM 659 N N . GLN A 1 84 ? 14.766 3.016 12.055 1 91.31 84 GLN A N 1
ATOM 660 C CA . GLN A 1 84 ? 13.367 2.678 12.297 1 91.31 84 GLN A CA 1
ATOM 661 C C . GLN A 1 84 ? 12.672 3.768 13.109 1 91.31 84 GLN A C 1
ATOM 663 O O . GLN A 1 84 ? 11.484 4.035 12.914 1 91.31 84 GLN A O 1
ATOM 668 N N . GLU A 1 85 ? 13.375 4.34 13.992 1 93.75 85 GLU A N 1
ATOM 669 C CA . GLU A 1 85 ? 12.82 5.387 14.852 1 93.75 85 GLU A CA 1
ATOM 670 C C . GLU A 1 85 ? 12.297 6.559 14.016 1 93.75 85 GLU A C 1
ATOM 672 O O . GLU A 1 85 ? 11.273 7.152 14.352 1 93.75 85 GLU A O 1
ATOM 677 N N . ILE A 1 86 ? 12.961 6.867 12.992 1 94.31 86 ILE A N 1
ATOM 678 C CA . ILE A 1 86 ? 12.562 7.969 12.125 1 94.31 86 ILE A CA 1
ATOM 679 C C . ILE A 1 86 ? 11.273 7.602 11.391 1 94.31 86 ILE A C 1
ATOM 681 O O . ILE A 1 86 ? 10.352 8.414 11.289 1 94.31 86 ILE A O 1
ATOM 685 N N . ALA A 1 87 ? 11.227 6.359 10.852 1 93.06 87 ALA A N 1
ATOM 686 C CA . ALA A 1 87 ? 10 5.871 10.219 1 93.06 87 ALA A CA 1
ATOM 687 C C . ALA A 1 87 ? 8.812 5.992 11.164 1 93.06 87 ALA A C 1
ATOM 689 O O . ALA A 1 87 ? 7.75 6.492 10.773 1 93.06 87 ALA A O 1
ATOM 690 N N . ASP A 1 88 ? 9.031 5.605 12.406 1 91.69 88 ASP A N 1
ATOM 691 C CA . ASP A 1 88 ? 7.973 5.648 13.406 1 91.69 88 ASP A CA 1
ATOM 692 C C . ASP A 1 88 ? 7.504 7.082 13.648 1 91.69 88 ASP A C 1
ATOM 694 O O . ASP A 1 88 ? 6.305 7.336 13.781 1 91.69 88 ASP A O 1
ATOM 698 N N . ARG A 1 89 ? 8.414 7.996 13.68 1 94.12 89 ARG A N 1
ATOM 699 C CA . ARG A 1 89 ? 8.078 9.398 13.898 1 94.12 89 ARG A CA 1
ATOM 700 C C . ARG A 1 89 ? 7.207 9.938 12.773 1 94.12 89 ARG A C 1
ATOM 702 O O . ARG A 1 89 ? 6.242 10.664 13.023 1 94.12 89 ARG A O 1
ATOM 709 N N . PHE A 1 90 ? 7.508 9.57 11.586 1 95.31 90 PHE A N 1
ATOM 710 C CA . PHE A 1 90 ? 6.742 10.031 10.438 1 95.31 90 PHE A CA 1
ATOM 711 C C . PHE A 1 90 ? 5.344 9.43 10.438 1 95.31 90 PHE A C 1
ATOM 713 O O . PHE A 1 90 ? 4.363 10.125 10.164 1 95.31 90 PHE A O 1
ATOM 720 N N . LEU A 1 91 ? 5.32 8.133 10.695 1 91.12 91 LEU A N 1
ATOM 721 C CA . LEU A 1 91 ? 4.027 7.465 10.742 1 91.12 91 LEU A CA 1
ATOM 722 C C . LEU A 1 91 ? 3.156 8.047 11.852 1 91.12 91 LEU A C 1
ATOM 724 O O . LEU A 1 91 ? 1.963 8.289 11.648 1 91.12 91 LEU A O 1
ATOM 728 N N . ASP A 1 92 ? 3.764 8.383 12.938 1 90.56 92 ASP A N 1
ATOM 729 C CA . ASP A 1 92 ? 3.061 9.008 14.055 1 90.56 92 ASP A CA 1
ATOM 730 C C . ASP A 1 92 ? 2.588 10.414 13.688 1 90.56 92 ASP A C 1
ATOM 732 O O . ASP A 1 92 ? 1.541 10.859 14.164 1 90.56 92 ASP A O 1
ATOM 736 N N . ALA A 1 93 ? 3.338 11.062 12.898 1 92.62 93 ALA A N 1
ATOM 737 C CA . ALA A 1 93 ? 3.018 12.43 12.484 1 92.62 93 ALA A CA 1
ATOM 738 C C . ALA A 1 93 ? 1.894 12.445 11.453 1 92.62 93 ALA A C 1
ATOM 740 O O . ALA A 1 93 ? 1.323 13.5 11.164 1 92.62 93 ALA A O 1
ATOM 741 N N . GLY A 1 94 ? 1.641 11.211 10.867 1 94.06 94 GLY A N 1
ATOM 742 C CA . GLY A 1 94 ? 0.505 11.133 9.969 1 94.06 94 GLY A CA 1
ATOM 743 C C . GLY A 1 94 ? 0.88 10.633 8.586 1 94.06 94 GLY A C 1
ATOM 744 O O . GLY A 1 94 ? 0.026 10.539 7.699 1 94.06 94 GLY A O 1
ATOM 745 N N . ALA A 1 95 ? 2.131 10.305 8.359 1 96.19 95 ALA A N 1
ATOM 746 C CA . ALA A 1 95 ? 2.525 9.727 7.078 1 96.19 95 ALA A CA 1
ATOM 747 C C . ALA A 1 95 ? 1.836 8.391 6.848 1 96.19 95 ALA A C 1
ATOM 749 O O . ALA A 1 95 ? 1.567 7.648 7.797 1 96.19 95 ALA A O 1
ATOM 750 N N . THR A 1 96 ? 1.562 8.086 5.586 1 94.94 96 THR A N 1
ATOM 751 C CA . THR A 1 96 ? 0.919 6.828 5.23 1 94.94 96 THR A CA 1
ATOM 752 C C . THR A 1 96 ? 1.955 5.719 5.074 1 94.94 96 THR A C 1
ATOM 754 O O . THR A 1 96 ? 1.658 4.547 5.316 1 94.94 96 THR A O 1
ATOM 757 N N . ASP A 1 97 ? 3.105 6.098 4.617 1 96.81 97 ASP A N 1
ATOM 758 C CA . ASP A 1 97 ? 4.145 5.16 4.199 1 96.81 97 ASP A CA 1
ATOM 759 C C . ASP A 1 97 ? 5.527 5.805 4.285 1 96.81 97 ASP A C 1
ATOM 761 O O . ASP A 1 97 ? 5.645 7.02 4.438 1 96.81 97 ASP A O 1
ATOM 765 N N . PHE A 1 98 ? 6.465 4.906 4.367 1 95.75 98 PHE A N 1
ATOM 766 C CA . PHE A 1 98 ? 7.859 5.316 4.477 1 95.75 98 PHE A CA 1
ATOM 767 C C . PHE A 1 98 ? 8.742 4.473 3.566 1 95.75 98 PHE A C 1
ATOM 769 O O . PHE A 1 98 ? 8.633 3.244 3.545 1 95.75 98 PHE A O 1
ATOM 776 N N . ALA A 1 99 ? 9.625 5.191 2.732 1 96.81 99 ALA A N 1
ATOM 777 C CA . ALA A 1 99 ? 10.531 4.484 1.829 1 96.81 99 ALA A CA 1
ATOM 778 C C . ALA A 1 99 ? 11.945 5.062 1.903 1 96.81 99 ALA A C 1
ATOM 780 O O . ALA A 1 99 ? 12.125 6.242 2.211 1 96.81 99 ALA A O 1
ATOM 781 N N . ILE A 1 100 ? 12.898 4.203 1.551 1 96.5 100 ILE A N 1
ATOM 782 C CA . ILE A 1 100 ? 14.297 4.586 1.657 1 96.5 100 ILE A CA 1
ATOM 783 C C . ILE A 1 100 ? 14.844 4.93 0.273 1 96.5 100 ILE A C 1
ATOM 785 O O . ILE A 1 100 ? 14.625 4.191 -0.689 1 96.5 100 ILE A O 1
ATOM 789 N N . LYS A 1 101 ? 15.523 6.086 0.138 1 95.81 101 LYS A N 1
ATOM 790 C CA . LYS A 1 101 ? 16.266 6.473 -1.06 1 95.81 101 LYS A CA 1
ATOM 791 C C . LYS A 1 101 ? 17.578 5.715 -1.152 1 95.81 101 LYS A C 1
ATOM 793 O O . LYS A 1 101 ? 18.188 5.391 -0.131 1 95.81 101 LYS A O 1
ATOM 798 N N . PRO A 1 102 ? 17.984 5.496 -2.432 1 95.75 102 PRO A N 1
ATOM 799 C CA . PRO A 1 102 ? 17.391 5.84 -3.725 1 95.75 102 PRO A CA 1
ATOM 800 C C . PRO A 1 102 ? 16.25 4.902 -4.113 1 95.75 102 PRO A C 1
ATOM 802 O O . PRO A 1 102 ? 16.281 3.711 -3.799 1 95.75 102 PRO A O 1
ATOM 805 N N . VAL A 1 103 ? 15.289 5.465 -4.801 1 94.56 103 VAL A N 1
ATOM 806 C CA . VAL A 1 103 ? 14.164 4.66 -5.258 1 94.56 103 VAL A CA 1
ATOM 807 C C . VAL A 1 103 ? 14.344 4.305 -6.73 1 94.56 103 VAL A C 1
ATOM 809 O O . VAL A 1 103 ? 14.938 5.074 -7.492 1 94.56 103 VAL A O 1
ATOM 812 N N . ARG A 1 104 ? 13.852 3.098 -7.117 1 93.94 104 ARG A N 1
ATOM 813 C CA . ARG A 1 104 ? 13.844 2.652 -8.508 1 93.94 104 ARG A CA 1
ATOM 814 C C . ARG A 1 104 ? 12.469 2.828 -9.133 1 93.94 104 ARG A C 1
ATOM 816 O O . ARG A 1 104 ? 11.445 2.637 -8.469 1 93.94 104 ARG A O 1
ATOM 823 N N . ALA A 1 105 ? 12.5 3.068 -10.406 1 95.19 105 ALA A N 1
ATOM 824 C CA . ALA A 1 105 ? 11.289 3.494 -11.102 1 95.19 105 ALA A CA 1
ATOM 825 C C . ALA A 1 105 ? 10.18 2.461 -10.945 1 95.19 105 ALA A C 1
ATOM 827 O O . ALA A 1 105 ? 9.086 2.779 -10.461 1 95.19 105 ALA A O 1
ATOM 828 N N . PRO A 1 106 ? 10.367 1.177 -11.281 1 94.62 106 PRO A N 1
ATOM 829 C CA . PRO A 1 106 ? 9.25 0.239 -11.188 1 94.62 106 PRO A CA 1
ATOM 830 C C . PRO A 1 106 ? 8.758 0.05 -9.758 1 94.62 106 PRO A C 1
ATOM 832 O O . PRO A 1 106 ? 7.562 -0.167 -9.531 1 94.62 106 PRO A O 1
ATOM 835 N N . ASP A 1 107 ? 9.68 0.147 -8.859 1 95.75 107 ASP A N 1
ATOM 836 C CA . ASP A 1 107 ? 9.375 0.018 -7.434 1 95.75 107 ASP A CA 1
ATOM 837 C C . ASP A 1 107 ? 8.492 1.169 -6.957 1 95.75 107 ASP A C 1
ATOM 839 O O . ASP A 1 107 ? 7.426 0.943 -6.379 1 95.75 107 ASP A O 1
ATOM 843 N N . LEU A 1 108 ? 8.922 2.369 -7.254 1 96.88 108 LEU A N 1
ATOM 844 C CA . LEU A 1 108 ? 8.195 3.564 -6.844 1 96.88 108 LEU A CA 1
ATOM 845 C C . LEU A 1 108 ? 6.82 3.619 -7.504 1 96.88 108 LEU A C 1
ATOM 847 O O . LEU A 1 108 ? 5.824 3.955 -6.859 1 96.88 108 LEU A O 1
ATOM 851 N N . ILE A 1 109 ? 6.754 3.295 -8.727 1 95.62 109 ILE A N 1
ATOM 852 C CA . ILE A 1 109 ? 5.5 3.336 -9.469 1 95.62 109 ILE A CA 1
ATOM 853 C C . ILE A 1 109 ? 4.504 2.357 -8.859 1 95.62 109 ILE A C 1
ATOM 855 O O . ILE A 1 109 ? 3.348 2.711 -8.609 1 95.62 109 ILE A O 1
ATOM 859 N N . SER A 1 110 ? 4.945 1.154 -8.609 1 94.81 110 SER A N 1
ATOM 860 C CA . SER A 1 110 ? 4.078 0.149 -8 1 94.81 110 SER A CA 1
ATOM 861 C C . SER A 1 110 ? 3.566 0.61 -6.645 1 94.81 110 SER A C 1
ATOM 863 O O . SER A 1 110 ? 2.385 0.444 -6.332 1 94.81 110 SER A O 1
ATOM 865 N N . ARG A 1 111 ? 4.441 1.175 -5.941 1 95.69 111 ARG A N 1
ATOM 866 C CA . ARG A 1 111 ? 4.105 1.604 -4.586 1 95.69 111 ARG A CA 1
ATOM 867 C C . ARG A 1 111 ? 3.094 2.746 -4.609 1 95.69 111 ARG A C 1
ATOM 869 O O . ARG A 1 111 ? 2.145 2.758 -3.82 1 95.69 111 ARG A O 1
ATOM 876 N N . ILE A 1 112 ? 3.262 3.703 -5.484 1 95.44 112 ILE A N 1
ATOM 877 C CA . ILE A 1 112 ? 2.326 4.812 -5.621 1 95.44 112 ILE A CA 1
ATOM 878 C C . ILE A 1 112 ? 0.962 4.285 -6.062 1 95.44 112 ILE A C 1
ATOM 880 O O . ILE A 1 112 ? -0.075 4.742 -5.574 1 95.44 112 ILE A O 1
ATOM 884 N N . GLN A 1 113 ? 0.993 3.338 -6.953 1 91.69 113 GLN A N 1
ATOM 885 C CA . GLN A 1 113 ? -0.264 2.746 -7.398 1 91.69 113 GLN A CA 1
ATOM 886 C C . GLN A 1 113 ? -1.002 2.082 -6.238 1 91.69 113 GLN A C 1
ATOM 888 O O . GLN A 1 113 ? -2.232 2.127 -6.172 1 91.69 113 GLN A O 1
ATOM 893 N N . LEU A 1 114 ? -0.267 1.442 -5.418 1 91.69 114 LEU A N 1
ATOM 894 C CA . LEU A 1 114 ? -0.851 0.856 -4.215 1 91.69 114 LEU A CA 1
ATOM 895 C C . LEU A 1 114 ? -1.562 1.918 -3.383 1 91.69 114 LEU A C 1
ATOM 897 O O . LEU A 1 114 ? -2.672 1.69 -2.896 1 91.69 114 LEU A O 1
ATOM 901 N N . HIS A 1 115 ? -0.924 3.062 -3.217 1 92.94 115 HIS A N 1
ATOM 902 C CA . HIS A 1 115 ? -1.501 4.172 -2.463 1 92.94 115 HIS A CA 1
ATOM 903 C C . HIS A 1 115 ? -2.789 4.664 -3.111 1 92.94 115 HIS A C 1
ATOM 905 O O . HIS A 1 115 ? -3.748 5.008 -2.414 1 92.94 115 HIS A O 1
ATOM 911 N N . LEU A 1 116 ? -2.797 4.688 -4.371 1 88.06 116 LEU A N 1
ATOM 912 C CA . LEU A 1 116 ? -3.982 5.137 -5.094 1 88.06 116 LEU A CA 1
ATOM 913 C C . LEU A 1 116 ? -5.141 4.16 -4.895 1 88.06 116 LEU A C 1
ATOM 915 O O . LEU A 1 116 ? -6.281 4.582 -4.695 1 88.06 116 LEU A O 1
ATOM 919 N N . ARG A 1 117 ? -4.789 2.902 -4.938 1 84.56 117 ARG A N 1
ATOM 920 C CA . ARG A 1 117 ? -5.805 1.889 -4.684 1 84.56 117 ARG A CA 1
ATOM 921 C C . ARG A 1 117 ? -6.379 2.027 -3.275 1 84.56 117 ARG A C 1
ATOM 923 O O . ARG A 1 117 ? -7.594 1.955 -3.084 1 84.56 117 ARG A O 1
ATOM 930 N N . LEU A 1 118 ? -5.488 2.234 -2.367 1 83.19 118 LEU A N 1
ATOM 931 C CA . LEU A 1 118 ? -5.895 2.412 -0.978 1 83.19 118 LEU A CA 1
ATOM 932 C C . LEU A 1 118 ? -6.828 3.607 -0.832 1 83.19 118 LEU A C 1
ATOM 934 O O . LEU A 1 118 ? -7.84 3.527 -0.133 1 83.19 118 LEU A O 1
ATOM 938 N N . SER A 1 119 ? -6.473 4.664 -1.468 1 83.62 119 SER A N 1
ATOM 939 C CA . SER A 1 119 ? -7.27 5.883 -1.411 1 83.62 119 SER A CA 1
ATOM 940 C C . SER A 1 119 ? -8.664 5.656 -1.982 1 83.62 119 SER A C 1
ATOM 942 O O . SER A 1 119 ? -9.656 6.117 -1.413 1 83.62 119 SER A O 1
ATOM 944 N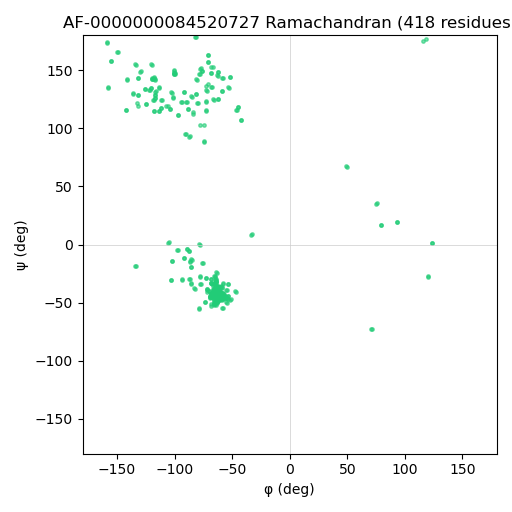 N . MET A 1 120 ? -8.734 4.914 -3.006 1 78.75 120 MET A N 1
ATOM 945 C CA . MET A 1 120 ? -10.008 4.637 -3.664 1 78.75 120 MET A CA 1
ATOM 946 C C . MET A 1 120 ? -10.898 3.766 -2.781 1 78.75 120 MET A C 1
ATOM 948 O O . MET A 1 120 ? -12.102 4.012 -2.674 1 78.75 120 MET A O 1
ATOM 952 N N . LEU A 1 121 ? -10.312 2.818 -2.188 1 75.5 121 LEU A N 1
ATOM 953 C CA . LEU A 1 121 ? -11.055 1.921 -1.312 1 75.5 121 LEU A CA 1
ATOM 954 C C . LEU A 1 121 ? -11.578 2.666 -0.089 1 75.5 121 LEU A C 1
ATOM 956 O O . LEU A 1 121 ? -12.695 2.414 0.363 1 75.5 121 LEU A O 1
ATOM 960 N N . THR A 1 122 ? -10.758 3.527 0.372 1 74.44 122 THR A N 1
ATOM 961 C CA . THR A 1 122 ? -11.156 4.32 1.529 1 74.44 122 THR A CA 1
ATOM 962 C C . THR A 1 122 ? -12.344 5.207 1.191 1 74.44 122 THR A C 1
ATOM 964 O O . THR A 1 122 ? -13.297 5.301 1.97 1 74.44 122 THR A O 1
ATOM 967 N N . LYS A 1 123 ? -12.266 5.793 0.06 1 71 123 LYS A N 1
ATOM 968 C CA . LYS A 1 123 ? -13.359 6.652 -0.386 1 71 123 LYS A CA 1
ATOM 969 C C . LYS A 1 123 ? -14.648 5.855 -0.581 1 71 123 LYS A C 1
ATOM 971 O O . LYS A 1 123 ? -15.734 6.328 -0.25 1 71 123 LYS A O 1
ATOM 976 N N . GLU A 1 124 ? -14.492 4.727 -1.06 1 67.25 124 GLU A N 1
ATOM 977 C CA . GLU A 1 124 ? -15.641 3.854 -1.284 1 67.25 124 GLU A CA 1
ATOM 978 C C . GLU A 1 124 ? -16.281 3.438 0.036 1 67.25 124 GLU A C 1
ATOM 980 O O . GLU A 1 124 ? -17.516 3.383 0.145 1 67.25 124 GLU A O 1
ATOM 985 N N . ASN A 1 125 ? -15.453 3.143 0.844 1 64.62 125 ASN A N 1
ATOM 986 C CA . ASN A 1 125 ? -15.953 2.764 2.158 1 64.62 125 ASN A CA 1
ATOM 987 C C . ASN A 1 125 ? -16.672 3.924 2.836 1 64.62 125 ASN A C 1
ATOM 989 O O . ASN A 1 125 ? -17.703 3.725 3.498 1 64.62 125 ASN A O 1
ATOM 993 N N . ASP A 1 126 ? -16.188 5.09 2.621 1 63.56 126 ASP A N 1
ATOM 994 C CA . ASP A 1 126 ? -16.812 6.285 3.168 1 63.56 126 ASP A CA 1
ATOM 995 C C . ASP A 1 126 ? -18.188 6.508 2.547 1 63.56 126 ASP A C 1
ATOM 997 O O . ASP A 1 126 ? -19.156 6.84 3.248 1 63.56 126 ASP A O 1
ATOM 1001 N N . ARG A 1 127 ? -18.25 6.312 1.306 1 62.66 127 ARG A N 1
ATOM 1002 C CA . ARG A 1 127 ? -19.5 6.504 0.587 1 62.66 127 ARG A CA 1
ATOM 1003 C C . ARG A 1 127 ? -20.547 5.465 1.006 1 62.66 127 ARG A C 1
ATOM 1005 O O . ARG A 1 127 ? -21.719 5.789 1.181 1 62.66 127 ARG A O 1
ATOM 1012 N N . ALA A 1 128 ? -20.125 4.285 1.109 1 57.53 128 ALA A N 1
ATOM 1013 C CA . ALA A 1 128 ? -21.031 3.209 1.518 1 57.53 128 ALA A CA 1
ATOM 1014 C C . ALA A 1 128 ? -21.562 3.443 2.93 1 57.53 128 ALA A C 1
ATOM 1016 O O . ALA A 1 128 ? -22.734 3.211 3.203 1 57.53 128 ALA A O 1
ATOM 1017 N N . GLU A 1 129 ? -20.719 3.863 3.646 1 57.22 129 GLU A N 1
ATOM 1018 C CA . GLU A 1 129 ? -21.109 4.148 5.023 1 57.22 129 GLU A CA 1
ATOM 1019 C C . GLU A 1 129 ? -22.109 5.297 5.09 1 57.22 129 GLU A C 1
ATOM 1021 O O . GLU A 1 129 ? -23.047 5.262 5.879 1 57.22 129 GLU A O 1
ATOM 1026 N N . GLU A 1 130 ? -21.781 6.281 4.32 1 56.84 130 GLU A N 1
ATOM 1027 C CA . GLU A 1 130 ? -22.703 7.414 4.242 1 56.84 130 GLU A CA 1
ATOM 1028 C C . GLU A 1 130 ? -24.094 6.969 3.768 1 56.84 130 GLU A C 1
ATOM 1030 O O . GLU A 1 130 ? -25.109 7.426 4.293 1 56.84 130 GLU A O 1
ATOM 1035 N N . LYS A 1 131 ? -24.125 6.117 2.775 1 53.91 131 LYS A N 1
ATOM 1036 C CA . LYS A 1 131 ? -25.391 5.605 2.252 1 53.91 131 LYS A CA 1
ATOM 1037 C C . LYS A 1 131 ? -26.109 4.754 3.291 1 53.91 131 LYS A C 1
ATOM 1039 O O . LYS A 1 131 ? -27.328 4.863 3.453 1 53.91 131 LYS A O 1
ATOM 1044 N N . ASN A 1 132 ? -25.359 3.812 3.838 1 49.56 132 ASN A N 1
ATOM 1045 C CA . ASN A 1 132 ? -25.953 2.988 4.891 1 49.56 132 ASN A CA 1
ATOM 1046 C C . ASN A 1 132 ? -26.484 3.838 6.039 1 49.56 132 ASN A C 1
ATOM 1048 O O . ASN A 1 132 ? -27.531 3.527 6.613 1 49.56 132 ASN A O 1
ATOM 1052 N N . GLU A 1 133 ? -25.594 4.758 6.367 1 47.41 133 GLU A N 1
ATOM 1053 C CA . GLU A 1 133 ? -26.031 5.668 7.422 1 47.41 133 GLU A CA 1
ATOM 1054 C C . GLU A 1 133 ? -27.312 6.395 7.02 1 47.41 133 GLU A C 1
ATOM 1056 O O . GLU A 1 133 ? -28.172 6.648 7.859 1 47.41 133 GLU A O 1
ATOM 1061 N N . GLN A 1 134 ? -27.25 6.898 5.785 1 44.34 134 GLN A N 1
ATOM 1062 C CA . GLN A 1 134 ? -28.469 7.551 5.305 1 44.34 134 GLN A CA 1
ATOM 1063 C C . GLN A 1 134 ? -29.656 6.594 5.34 1 44.34 134 GLN A C 1
ATOM 1065 O O . GLN A 1 134 ? -30.781 7.008 5.617 1 44.34 134 GLN A O 1
ATOM 1070 N N . GLU A 1 135 ? -29.328 5.422 4.848 1 40.47 135 GLU A N 1
ATOM 1071 C CA . GLU A 1 135 ? -30.406 4.449 4.934 1 40.47 135 GLU A CA 1
ATOM 1072 C C . GLU A 1 135 ? -30.688 4.066 6.387 1 40.47 135 GLU A C 1
ATOM 1074 O O . GLU A 1 135 ? -31.844 3.795 6.75 1 40.47 135 GLU A O 1
ATOM 1079 N N . LEU A 1 136 ? -29.594 3.715 6.977 1 38.41 136 LEU A N 1
ATOM 1080 C CA . LEU A 1 136 ? -29.797 3.482 8.406 1 38.41 136 LEU A CA 1
ATOM 1081 C C . LEU A 1 136 ? -29.812 4.801 9.172 1 38.41 136 LEU A C 1
ATOM 1083 O O . LEU A 1 136 ? -29.141 5.754 8.789 1 38.41 136 LEU A O 1
ATOM 1087 N N . GLU A 1 137 ? -30.859 5.176 9.922 1 38.09 137 GLU A N 1
ATOM 1088 C CA . GLU A 1 137 ? -30.875 6.301 10.852 1 38.09 137 GLU A CA 1
ATOM 1089 C C . GLU A 1 137 ? -29.516 6.492 11.516 1 38.09 137 GLU A C 1
ATOM 1091 O O . GLU A 1 137 ? -29.438 6.852 12.695 1 38.09 137 GLU A O 1
ATOM 1096 N N . ALA A 1 138 ? -28.578 5.781 11.062 1 39.06 138 ALA A N 1
ATOM 1097 C CA . ALA A 1 138 ? -27.266 5.891 11.688 1 39.06 138 ALA A CA 1
ATOM 1098 C C . ALA A 1 138 ? -26.75 7.328 11.641 1 39.06 138 ALA A C 1
ATOM 1100 O O . ALA A 1 138 ? -27.141 8.109 10.773 1 39.06 138 ALA A O 1
ATOM 1101 N N . PRO A 1 139 ? -26 7.879 12.742 1 37.94 139 PRO A N 1
ATOM 1102 C CA . PRO A 1 139 ? -25.609 9.289 12.859 1 37.94 139 PRO A CA 1
ATOM 1103 C C . PRO A 1 139 ? -24.875 9.805 11.625 1 37.94 139 PRO A C 1
ATOM 1105 O O . PRO A 1 139 ? -24.203 9.031 10.938 1 37.94 139 PRO A O 1
ATOM 1108 N N . LYS A 1 140 ? -24.969 10.859 10.938 1 43.66 140 LYS A N 1
ATOM 1109 C CA . LYS A 1 140 ? -24.484 11.68 9.836 1 43.66 140 LYS A CA 1
ATOM 1110 C C . LYS A 1 140 ? -22.953 11.703 9.805 1 43.66 140 LYS A C 1
ATOM 1112 O O . LYS A 1 140 ? -22.312 12.078 10.789 1 43.66 140 LYS A O 1
ATOM 1117 N N . GLY A 1 141 ? -22.156 10.969 8.773 1 43.66 141 GLY A N 1
ATOM 1118 C CA . GLY A 1 141 ? -20.781 11.312 8.438 1 43.66 141 GLY A CA 1
ATOM 1119 C C . GLY A 1 141 ? -19.812 10.172 8.688 1 43.66 141 GLY A C 1
ATOM 1120 O O . GLY A 1 141 ? -18.625 10.281 8.367 1 43.66 141 GLY A O 1
ATOM 1121 N N . ILE A 1 142 ? -20.094 9.211 9.664 1 49.91 142 ILE A N 1
ATOM 1122 C CA . ILE A 1 142 ? -19.094 8.172 9.867 1 49.91 142 ILE A CA 1
ATOM 1123 C C . ILE A 1 142 ? -19.469 6.922 9.086 1 49.91 142 ILE A C 1
ATOM 1125 O O . ILE A 1 142 ? -20.531 6.34 9.305 1 49.91 142 ILE A O 1
ATOM 1129 N N . GLY A 1 143 ? -18.734 6.605 8.102 1 52.56 143 GLY A N 1
ATOM 1130 C CA . GLY A 1 143 ? -18.969 5.457 7.238 1 52.56 143 GLY A CA 1
ATOM 1131 C C . GLY A 1 143 ? -18.875 4.133 7.973 1 52.56 143 GLY A C 1
ATOM 1132 O O . GLY A 1 143 ? -18.234 4.047 9.023 1 52.56 143 GLY A O 1
ATOM 1133 N N . ALA A 1 144 ? -19.672 3.172 7.59 1 56.69 144 ALA A N 1
ATOM 1134 C CA . ALA A 1 144 ? -19.734 1.842 8.188 1 56.69 144 ALA A CA 1
ATOM 1135 C C . ALA A 1 144 ? -18.359 1.19 8.227 1 56.69 144 ALA A C 1
ATOM 1137 O O . ALA A 1 144 ? -18.016 0.515 9.195 1 56.69 144 ALA A O 1
ATOM 1138 N N . THR A 1 145 ? -17.594 1.44 7.32 1 56.72 145 THR A N 1
ATOM 1139 C CA . THR A 1 145 ? -16.25 0.887 7.258 1 56.72 145 THR A CA 1
ATOM 1140 C C . THR A 1 145 ? -15.391 1.406 8.414 1 56.72 145 THR A C 1
ATOM 1142 O O . THR A 1 145 ? -14.68 0.636 9.062 1 56.72 145 THR A O 1
ATOM 1145 N N . THR A 1 146 ? -15.422 2.678 8.5 1 63 146 THR A N 1
ATOM 1146 C CA . THR A 1 146 ? -14.719 3.301 9.617 1 63 146 THR A CA 1
ATOM 1147 C C . THR A 1 146 ? -15.195 2.727 10.945 1 63 146 THR A C 1
ATOM 1149 O O . THR A 1 146 ? -14.375 2.381 11.805 1 63 146 THR A O 1
ATOM 1152 N N . LEU A 1 147 ? -16.484 2.514 10.977 1 68.62 147 LEU A N 1
ATOM 1153 C CA . LEU A 1 147 ? -17.062 1.971 12.195 1 68.62 147 LEU A CA 1
ATOM 1154 C C . LEU A 1 147 ? -16.578 0.546 12.445 1 68.62 147 LEU A C 1
ATOM 1156 O O . LEU A 1 147 ? -16.203 0.199 13.562 1 68.62 147 LEU A O 1
ATOM 1160 N N . ASN A 1 148 ? -16.531 -0.124 11.492 1 69.31 148 ASN A N 1
ATOM 1161 C CA . ASN A 1 148 ? -16.109 -1.515 11.625 1 69.31 148 ASN A CA 1
ATOM 1162 C C . ASN A 1 148 ? -14.633 -1.623 11.953 1 69.31 148 ASN A C 1
ATOM 1164 O O . ASN A 1 148 ? -14.227 -2.496 12.727 1 69.31 148 ASN A O 1
ATOM 1168 N N . HIS A 1 149 ? -13.836 -0.818 11.352 1 74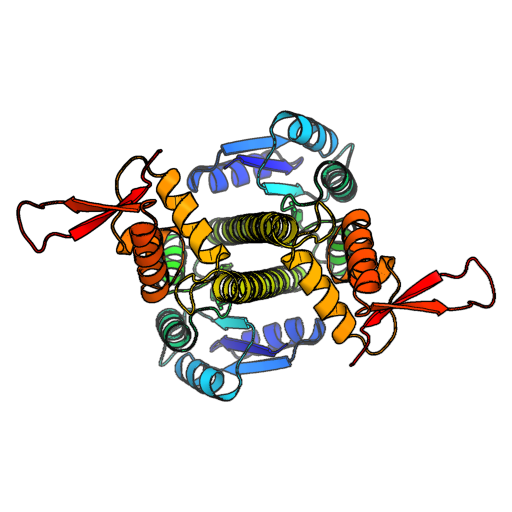.06 149 HIS A N 1
ATOM 1169 C CA . HIS A 1 149 ? -12.414 -0.737 11.656 1 74.06 149 HIS A CA 1
ATOM 1170 C C . HIS A 1 149 ? -12.18 -0.472 13.141 1 74.06 149 HIS A C 1
ATOM 1172 O O . HIS A 1 149 ? -11.375 -1.161 13.773 1 74.06 149 HIS A O 1
ATOM 1178 N N . ILE A 1 150 ? -12.867 0.386 13.617 1 78.62 150 ILE A N 1
ATOM 1179 C CA . ILE A 1 150 ? -12.727 0.759 15.016 1 78.62 150 ILE A CA 1
ATOM 1180 C C . ILE A 1 150 ? -13.289 -0.346 15.906 1 78.62 150 ILE A C 1
ATOM 1182 O O . ILE A 1 150 ? -12.68 -0.716 16.906 1 78.62 150 ILE A O 1
ATOM 1186 N N . ALA A 1 151 ? -14.391 -0.846 15.422 1 79.25 151 ALA A N 1
ATOM 1187 C CA . ALA A 1 151 ? -15.008 -1.938 16.172 1 79.25 151 ALA A CA 1
ATOM 1188 C C . ALA A 1 151 ? -14.086 -3.152 16.234 1 79.25 151 ALA A C 1
ATOM 1190 O O . ALA A 1 151 ? -13.906 -3.76 17.281 1 79.25 151 ALA A O 1
ATOM 1191 N N . GLY A 1 152 ? -13.625 -3.48 15.156 1 77.12 152 GLY A N 1
ATOM 1192 C CA . GLY A 1 152 ? -12.688 -4.594 15.102 1 77.12 152 GLY A CA 1
ATOM 1193 C C . GLY A 1 152 ? -11.492 -4.406 16.016 1 77.12 152 GLY A C 1
ATOM 1194 O O . GLY A 1 152 ? -11.078 -5.34 16.719 1 77.12 152 GLY A O 1
ATOM 1195 N N . PHE A 1 153 ? -10.898 -3.293 15.922 1 81.19 153 PHE A N 1
ATOM 1196 C CA . PHE A 1 153 ? -9.797 -2.957 16.812 1 81.19 153 PHE A CA 1
ATOM 1197 C C . PHE A 1 153 ? -10.203 -3.174 18.266 1 81.19 153 PHE A C 1
ATOM 1199 O O . PHE A 1 153 ? -9.484 -3.836 19.031 1 81.19 153 PHE A O 1
ATOM 1206 N N . LEU A 1 154 ? -11.336 -2.697 18.641 1 84 154 LEU A N 1
ATOM 1207 C CA . LEU A 1 154 ? -11.773 -2.76 20.031 1 84 154 LEU A CA 1
ATOM 1208 C C . LEU A 1 154 ? -12.062 -4.199 20.438 1 84 154 LEU A C 1
ATOM 1210 O O . LEU A 1 154 ? -11.781 -4.594 21.578 1 84 154 LEU A O 1
ATOM 1214 N N . ARG A 1 155 ? -12.516 -4.934 19.547 1 79.69 155 ARG A N 1
ATOM 1215 C CA . ARG A 1 155 ? -12.82 -6.328 19.859 1 79.69 155 ARG A CA 1
ATOM 1216 C C . ARG A 1 155 ? -11.547 -7.121 20.125 1 79.69 155 ARG A C 1
ATOM 1218 O O . ARG A 1 155 ? -11.555 -8.062 20.922 1 79.69 155 ARG A O 1
ATOM 1225 N N . ASP A 1 156 ? -10.57 -6.742 19.547 1 77.75 156 ASP A N 1
ATOM 1226 C CA . ASP A 1 156 ? -9.305 -7.469 19.641 1 77.75 156 ASP A CA 1
ATOM 1227 C C . ASP A 1 156 ? -8.508 -7.023 20.859 1 77.75 156 ASP A C 1
ATOM 1229 O O . ASP A 1 156 ? -7.465 -7.605 21.172 1 77.75 156 ASP A O 1
ATOM 1233 N N . GLN A 1 157 ? -8.914 -5.977 21.359 1 80.38 157 GLN A N 1
ATOM 1234 C CA . GLN A 1 157 ? -8.195 -5.473 22.516 1 80.38 157 GLN A CA 1
ATOM 1235 C C . GLN A 1 157 ? -8.633 -6.184 23.797 1 80.38 157 GLN A C 1
ATOM 1237 O O . GLN A 1 157 ? -9.828 -6.395 24.016 1 80.38 157 GLN A O 1
ATOM 1242 N N . ARG A 1 158 ? -7.688 -6.645 24.516 1 76.5 158 ARG A N 1
ATOM 1243 C CA . ARG A 1 158 ? -7.988 -7.281 25.781 1 76.5 158 ARG A CA 1
A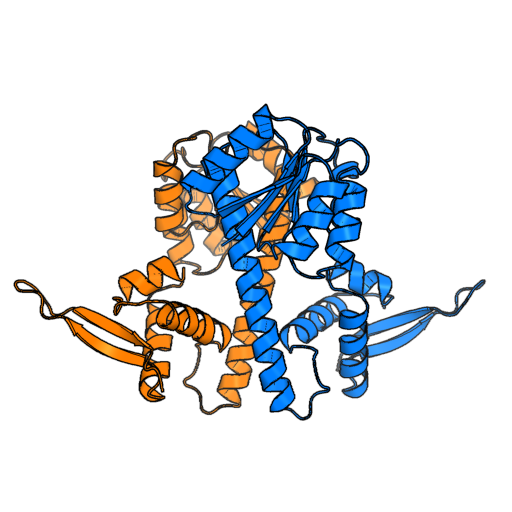TOM 1244 C C . ARG A 1 158 ? -8.273 -6.238 26.859 1 76.5 158 ARG A C 1
ATOM 1246 O O . ARG A 1 158 ? -8.969 -6.52 27.844 1 76.5 158 ARG A O 1
ATOM 1253 N N . GLU A 1 159 ? -7.73 -5.078 26.75 1 80.81 159 GLU A N 1
ATOM 1254 C CA . GLU A 1 159 ? -7.906 -4 27.719 1 80.81 159 GLU A CA 1
ATOM 1255 C C . GLU A 1 159 ? -8.547 -2.777 27.078 1 80.81 159 GLU A C 1
ATOM 1257 O O . GLU A 1 159 ? -8.344 -2.518 25.891 1 80.81 159 GLU A O 1
ATOM 1262 N N . PRO A 1 160 ? -9.367 -2.16 27.797 1 84.81 160 PRO A N 1
ATOM 1263 C CA . PRO A 1 160 ? -9.938 -0.913 27.281 1 84.81 160 PRO A CA 1
ATOM 1264 C C . PRO A 1 160 ? -8.875 0.064 26.797 1 84.81 160 PRO A C 1
ATOM 1266 O O . PRO A 1 160 ? -7.77 0.105 27.344 1 84.81 160 PRO A O 1
ATOM 1269 N N . CYS A 1 161 ? -9.18 0.772 25.75 1 86.25 161 CYS A N 1
ATOM 1270 C CA . CYS A 1 161 ? -8.234 1.681 25.109 1 86.25 161 CYS A CA 1
ATOM 1271 C C . CYS A 1 161 ? -8.75 3.113 25.141 1 86.25 161 CYS A C 1
ATOM 1273 O O . CYS A 1 161 ? -9.953 3.342 25.016 1 86.25 161 CYS A O 1
ATOM 1275 N N . THR A 1 162 ? -7.816 4.066 25.344 1 80.94 162 THR A N 1
ATOM 1276 C CA . THR A 1 162 ? -8.195 5.469 25.219 1 80.94 162 THR A CA 1
ATOM 1277 C C . THR A 1 162 ? -8.445 5.836 23.766 1 80.94 162 THR A C 1
ATOM 1279 O O . THR A 1 162 ? -8.008 5.125 22.859 1 80.94 162 THR A O 1
ATOM 1282 N N . ILE A 1 163 ? -9.242 6.902 23.594 1 80.75 163 ILE A N 1
ATOM 1283 C CA . ILE A 1 163 ? -9.508 7.352 22.234 1 80.75 163 ILE A CA 1
ATOM 1284 C C . ILE A 1 163 ? -8.195 7.684 21.531 1 80.75 163 ILE A C 1
ATOM 1286 O O . ILE A 1 163 ? -8.062 7.457 20.328 1 80.75 163 ILE A O 1
ATOM 1290 N N . ASP A 1 164 ? -7.254 8.156 22.266 1 79.88 164 ASP A N 1
ATOM 1291 C CA . ASP A 1 164 ? -5.949 8.461 21.688 1 79.88 164 ASP A CA 1
ATOM 1292 C C . ASP A 1 164 ? -5.27 7.195 21.156 1 79.88 164 ASP A C 1
ATOM 1294 O O . ASP A 1 164 ? -4.684 7.199 20.078 1 79.88 164 ASP A O 1
ATOM 1298 N N . GLU A 1 165 ? -5.324 6.168 21.922 1 81 165 GLU A N 1
ATOM 1299 C CA . GLU A 1 165 ? -4.781 4.875 21.516 1 81 165 GLU A CA 1
ATOM 1300 C C . GLU A 1 165 ? -5.5 4.34 20.266 1 81 165 GLU A C 1
ATOM 1302 O O . GLU A 1 165 ? -4.859 3.85 19.344 1 81 165 GLU A O 1
ATOM 1307 N N . ILE A 1 166 ? -6.77 4.43 20.328 1 84.62 166 ILE A N 1
ATOM 1308 C CA . ILE A 1 166 ? -7.578 3.936 19.219 1 84.62 166 ILE A CA 1
ATOM 1309 C C . ILE A 1 166 ? -7.25 4.723 17.953 1 84.62 166 ILE A C 1
ATOM 1311 O O . ILE A 1 166 ? -7.016 4.141 16.891 1 84.62 166 ILE A O 1
ATOM 1315 N N . THR A 1 167 ? -7.223 6.043 18.062 1 79.69 167 THR A N 1
ATOM 1316 C CA . THR A 1 167 ? -6.898 6.922 16.938 1 79.69 167 THR A CA 1
ATOM 1317 C C . THR A 1 167 ? -5.551 6.555 16.328 1 79.69 167 THR A C 1
ATOM 1319 O O . THR A 1 167 ? -5.418 6.465 15.109 1 79.69 167 THR A O 1
ATOM 1322 N N . LYS A 1 168 ? -4.672 6.367 17.203 1 79 168 LYS A N 1
ATOM 1323 C CA . LYS A 1 168 ? -3.312 6.039 16.781 1 79 168 LYS A CA 1
ATOM 1324 C C . LYS A 1 168 ? -3.266 4.68 16.094 1 79 168 LYS A C 1
ATOM 1326 O O . LYS A 1 168 ? -2.676 4.547 15.016 1 79 168 LYS A O 1
ATOM 1331 N N . ASP A 1 169 ? -3.879 3.715 16.719 1 77.56 169 ASP A N 1
ATOM 1332 C CA . ASP A 1 169 ? -3.725 2.332 16.281 1 77.56 169 ASP A CA 1
ATOM 1333 C C . ASP A 1 169 ? -4.57 2.051 15.039 1 77.56 169 ASP A C 1
ATOM 1335 O O . ASP A 1 169 ? -4.172 1.27 14.172 1 77.56 169 ASP A O 1
ATOM 1339 N N . VAL A 1 170 ? -5.707 2.68 14.938 1 77.12 170 VAL A N 1
ATOM 1340 C CA . VAL A 1 170 ? -6.598 2.461 13.797 1 77.12 170 VAL A CA 1
ATOM 1341 C C . VAL A 1 170 ? -6.203 3.379 12.648 1 77.12 170 VAL A C 1
ATOM 1343 O O . VAL A 1 170 ? -6.562 3.125 11.492 1 77.12 170 VAL A O 1
ATOM 1346 N N . GLY A 1 171 ? -5.453 4.449 12.961 1 70 171 GLY A N 1
ATOM 1347 C CA . GLY A 1 171 ? -4.977 5.375 11.953 1 70 171 GLY A CA 1
ATOM 1348 C C . GLY A 1 171 ? -6.055 6.305 11.438 1 70 171 GLY A C 1
ATOM 1349 O O . GLY A 1 171 ? -6.113 6.598 10.234 1 70 171 GLY A O 1
ATOM 1350 N N . LEU A 1 172 ? -6.883 6.688 12.227 1 72.06 172 LEU A N 1
ATOM 1351 C CA . LEU A 1 172 ? -7.965 7.605 11.891 1 72.06 172 LEU A CA 1
ATOM 1352 C C . LEU A 1 172 ? -7.887 8.875 12.734 1 72.06 172 LEU A C 1
ATOM 1354 O O . LEU A 1 172 ? -7.293 8.867 13.812 1 72.06 172 LEU A O 1
ATOM 1358 N N . ALA A 1 173 ? -8.484 9.953 12.164 1 65.81 173 ALA A N 1
ATOM 1359 C CA . ALA A 1 173 ? -8.508 11.227 12.883 1 65.81 173 ALA A CA 1
ATOM 1360 C C . ALA A 1 173 ? -9.414 11.133 14.109 1 65.81 173 ALA A C 1
ATOM 1362 O O . ALA A 1 173 ? -10.414 10.414 14.102 1 65.81 173 ALA A O 1
ATOM 1363 N N . TYR A 1 174 ? -9.008 12.008 15.07 1 73.38 174 TYR A N 1
ATOM 1364 C CA . TYR A 1 174 ? -9.719 12.039 16.344 1 73.38 174 TYR A CA 1
ATOM 1365 C C . TYR A 1 174 ? -11.211 12.242 16.125 1 73.38 174 TYR A C 1
ATOM 1367 O O . TYR A 1 174 ? -12.031 11.492 16.672 1 73.38 174 TYR A O 1
ATOM 1375 N N . PRO A 1 175 ? -11.609 13.141 15.328 1 62.31 175 PRO A N 1
ATOM 1376 C CA . PRO A 1 175 ? -13.055 13.352 15.227 1 62.31 175 PRO A CA 1
ATOM 1377 C C . PRO A 1 175 ? -13.797 12.148 14.648 1 62.31 175 PRO A C 1
ATOM 1379 O O . PRO A 1 175 ? -14.914 11.844 15.062 1 62.31 175 PRO A O 1
ATOM 1382 N N . THR A 1 176 ? -13.047 11.5 13.883 1 66.56 176 THR A N 1
ATOM 1383 C CA . THR A 1 176 ? -13.633 10.32 13.258 1 66.56 176 THR A CA 1
ATOM 1384 C C . THR A 1 176 ? -13.789 9.188 14.273 1 66.56 176 THR A C 1
ATOM 1386 O O . THR A 1 176 ? -14.844 8.562 14.359 1 66.56 176 THR A O 1
ATOM 1389 N N . VAL A 1 177 ? -12.711 8.945 14.969 1 78.19 177 VAL A N 1
ATOM 1390 C CA . VAL A 1 177 ? -12.734 7.895 15.977 1 78.19 177 VAL A CA 1
ATOM 1391 C C . VAL A 1 177 ? -13.781 8.219 17.031 1 78.19 177 VAL A C 1
ATOM 1393 O O . VAL A 1 177 ? -14.578 7.355 17.422 1 78.19 177 VAL A O 1
ATOM 1396 N N . TYR A 1 178 ? -13.789 9.461 17.344 1 72 178 TYR A N 1
ATOM 1397 C CA . TYR A 1 178 ? -14.727 9.891 18.375 1 72 178 TYR A CA 1
ATOM 1398 C C . TYR A 1 178 ? -16.172 9.664 17.938 1 72 178 TYR A C 1
ATOM 1400 O O . TYR A 1 178 ? -16.969 9.078 18.672 1 72 178 TYR A O 1
ATOM 1408 N N . ARG A 1 179 ? -16.469 10.078 16.844 1 66.12 179 ARG A N 1
ATOM 1409 C CA . ARG A 1 179 ? -17.844 9.945 16.328 1 66.12 179 ARG A CA 1
ATOM 1410 C C . ARG A 1 179 ? -18.234 8.477 16.219 1 66.12 179 ARG A C 1
ATOM 1412 O O . ARG A 1 179 ? -19.375 8.117 16.531 1 66.12 179 ARG A O 1
ATOM 1419 N N . SER A 1 180 ? -17.266 7.766 15.852 1 74.06 180 SER A N 1
ATOM 1420 C CA . SER A 1 180 ? -17.516 6.336 15.711 1 74.06 180 SER A CA 1
ATOM 1421 C C . SER A 1 180 ? -17.797 5.688 17.062 1 74.06 180 SER A C 1
ATOM 1423 O O . SER A 1 180 ? -18.703 4.863 17.188 1 74.06 180 SER A O 1
ATOM 1425 N N . LEU A 1 181 ? -16.969 6.039 18 1 76.94 181 LEU A N 1
ATOM 1426 C CA . LEU A 1 181 ? -17.125 5.492 19.344 1 76.94 181 LEU A CA 1
ATOM 1427 C C . LEU A 1 181 ? -18.484 5.875 19.938 1 76.94 181 LEU A C 1
ATOM 1429 O O . LEU A 1 181 ? -19.172 5.035 20.516 1 76.94 181 LEU A O 1
ATOM 1433 N N . VAL A 1 182 ? -18.844 7.102 19.75 1 67.75 182 VAL A N 1
ATOM 1434 C CA . VAL A 1 182 ? -20.125 7.598 20.266 1 67.75 182 VAL A CA 1
ATOM 1435 C C . VAL A 1 182 ? -21.281 6.82 19.625 1 67.75 182 VAL A C 1
ATOM 1437 O O . VAL A 1 182 ? -22.203 6.406 20.312 1 67.75 182 VAL A O 1
ATOM 1440 N N . TYR A 1 183 ? -21.125 6.637 18.391 1 68.56 183 TYR A N 1
ATOM 1441 C CA . TYR A 1 183 ? -22.141 5.875 17.688 1 68.56 183 TYR A CA 1
ATOM 1442 C C . TYR A 1 183 ? -22.266 4.465 18.234 1 68.56 183 TYR A C 1
ATOM 1444 O O . TYR A 1 183 ? -23.359 3.998 18.547 1 68.56 183 TYR A O 1
ATOM 1452 N N . MET A 1 184 ? -21.141 3.826 18.453 1 75.75 184 MET A N 1
ATOM 1453 C CA . MET A 1 184 ? -21.141 2.436 18.891 1 75.75 184 MET A CA 1
ATOM 1454 C C . MET A 1 184 ? -21.578 2.332 20.344 1 75.75 184 MET A C 1
ATOM 1456 O O . MET A 1 184 ? -22.188 1.332 20.75 1 75.75 184 MET A O 1
ATOM 1460 N N . MET A 1 185 ? -21.297 3.348 21.031 1 73.5 185 MET A N 1
ATOM 1461 C CA . MET A 1 185 ? -21.766 3.414 22.406 1 73.5 185 MET A CA 1
ATOM 1462 C C . MET A 1 185 ? -23.297 3.502 22.453 1 73.5 185 MET A C 1
ATOM 1464 O O . MET A 1 185 ? -23.938 2.846 23.266 1 73.5 185 MET A O 1
ATOM 1468 N N . GLN A 1 186 ? -23.812 4.254 21.562 1 64.69 186 GLN A N 1
ATOM 1469 C CA . GLN A 1 186 ? -25.266 4.414 21.484 1 64.69 186 GLN A CA 1
ATOM 1470 C C . GLN A 1 186 ? -25.938 3.104 21.109 1 64.69 186 GLN A C 1
ATOM 1472 O O . GLN A 1 186 ? -27.062 2.822 21.562 1 64.69 186 GLN A O 1
ATOM 1477 N N . GLN A 1 187 ? -25.172 2.324 20.422 1 66.94 187 GLN A N 1
ATOM 1478 C CA . GLN A 1 187 ? -25.719 1.04 19.984 1 66.94 187 GLN A CA 1
ATOM 1479 C C . GLN A 1 187 ? -25.5 -0.03 21.062 1 66.94 187 GLN A C 1
ATOM 1481 O O . GLN A 1 187 ? -25.938 -1.172 20.891 1 66.94 187 GLN A O 1
ATOM 1486 N N . GLY A 1 188 ? -24.797 0.332 22.078 1 67.75 188 GLY A N 1
ATOM 1487 C CA . GLY A 1 188 ? -24.516 -0.586 23.172 1 67.75 188 GLY A CA 1
ATOM 1488 C C . GLY A 1 188 ? -23.391 -1.56 22.859 1 67.75 188 GLY A C 1
ATOM 1489 O O . GLY A 1 188 ? -23.219 -2.561 23.562 1 67.75 188 GLY A O 1
ATOM 1490 N N . LYS A 1 189 ? -22.609 -1.299 21.875 1 78.31 189 LYS A N 1
ATOM 1491 C CA . LYS A 1 189 ? -21.547 -2.207 21.438 1 78.31 189 LYS A CA 1
ATOM 1492 C C . LYS A 1 189 ? -20.219 -1.851 22.094 1 78.31 189 LYS A C 1
ATOM 1494 O O . LYS A 1 189 ? -19.328 -2.691 22.188 1 78.31 189 LYS A O 1
ATOM 1499 N N . VAL A 1 190 ? -20.016 -0.615 22.391 1 81.12 190 VAL A N 1
ATOM 1500 C CA . VAL A 1 190 ? -18.812 -0.108 23.047 1 81.12 190 VAL A CA 1
ATOM 1501 C C . VAL A 1 190 ? -19.203 0.561 24.375 1 81.12 190 VAL A C 1
ATOM 1503 O O . VAL A 1 190 ? -20.25 1.218 24.453 1 81.12 190 VAL A O 1
ATOM 1506 N N . ARG A 1 191 ? -18.453 0.224 25.312 1 79.12 191 ARG A N 1
ATOM 1507 C CA . ARG A 1 191 ? -18.688 0.902 26.594 1 79.12 191 ARG A CA 1
ATOM 1508 C C . ARG A 1 191 ? -17.469 1.716 27.016 1 79.12 191 ARG A C 1
ATOM 1510 O O . ARG A 1 191 ? -16.344 1.382 26.641 1 79.12 191 ARG A O 1
ATOM 1517 N N . THR A 1 192 ? -17.688 2.791 27.594 1 75 192 THR A N 1
ATOM 1518 C CA . THR A 1 192 ? -16.641 3.648 28.156 1 75 192 THR A CA 1
ATOM 1519 C C . THR A 1 192 ? -16.359 3.273 29.594 1 75 192 THR A C 1
ATOM 1521 O O . THR A 1 192 ? -17.266 2.953 30.359 1 75 192 THR A O 1
ATOM 1524 N N . ILE A 1 193 ? -15.086 2.947 29.812 1 71.44 193 ILE A N 1
ATOM 1525 C CA . ILE A 1 193 ? -14.656 2.699 31.188 1 71.44 193 ILE A CA 1
ATOM 1526 C C . ILE A 1 193 ? -13.82 3.873 31.688 1 71.44 193 ILE A C 1
ATOM 1528 O O . ILE A 1 193 ? -12.883 4.309 31 1 71.44 193 ILE A O 1
ATOM 1532 N N . ILE A 1 194 ? -14.281 4.465 32.688 1 60.34 194 ILE A N 1
ATOM 1533 C CA . ILE A 1 194 ? -13.547 5.566 33.281 1 60.34 194 ILE A CA 1
ATOM 1534 C C . ILE A 1 194 ? -12.391 5.02 34.125 1 60.34 194 ILE A C 1
ATOM 1536 O O . ILE A 1 194 ? -12.586 4.152 34.969 1 60.34 194 ILE A O 1
ATOM 1540 N N . SER A 1 195 ? -11.125 5.102 33.531 1 59 195 SER A N 1
ATOM 1541 C CA . SER A 1 195 ? -9.992 4.711 34.375 1 59 195 SER A CA 1
ATOM 1542 C C . SER A 1 195 ? -9.523 5.867 35.25 1 59 195 SER A C 1
ATOM 1544 O O . SER A 1 195 ? -9.234 6.957 34.75 1 59 195 SER A O 1
ATOM 1546 N N . TYR A 1 196 ? -9.703 5.695 36.531 1 54.69 196 TYR A N 1
ATOM 1547 C CA . TYR A 1 196 ? -9.25 6.633 37.531 1 54.69 196 TYR A CA 1
ATOM 1548 C C . TYR A 1 196 ? -7.738 6.562 37.719 1 54.69 196 TYR A C 1
ATOM 1550 O O . TYR A 1 196 ? -7.18 5.48 37.906 1 54.69 196 TYR A O 1
ATOM 1558 N N . GLN A 1 197 ? -7.094 7.262 37.031 1 50.25 197 GLN A N 1
ATOM 1559 C CA . GLN A 1 197 ? -5.68 7.391 37.375 1 50.25 197 GLN A CA 1
ATOM 1560 C C . GLN A 1 197 ? -5.484 8.219 38.625 1 50.25 197 GLN A C 1
ATOM 1562 O O . GLN A 1 197 ? -6.305 9.078 38.969 1 50.25 197 GLN A O 1
ATOM 1567 N N . LYS A 1 198 ? -4.625 7.805 39.531 1 54.62 198 LYS A N 1
ATOM 1568 C CA . LYS A 1 198 ? -4.332 8.414 40.844 1 54.62 198 LYS A CA 1
ATOM 1569 C C . LYS A 1 198 ? -4.141 9.922 40.688 1 54.62 198 LYS A C 1
ATOM 1571 O O . LYS A 1 198 ? -4.5 10.688 41.594 1 54.62 198 LYS A O 1
ATOM 1576 N N . VAL A 1 199 ? -3.502 10.391 39.719 1 54.53 199 VAL A N 1
ATOM 1577 C CA . VAL A 1 199 ? -3.26 11.812 39.5 1 54.53 199 VAL A CA 1
ATOM 1578 C C . VAL A 1 199 ? -3.596 12.172 38.062 1 54.53 199 VAL A C 1
ATOM 1580 O O . VAL A 1 199 ? -3.16 11.492 37.125 1 54.53 199 VAL A O 1
ATOM 1583 N N . GLY A 1 200 ? -4.633 13.156 37.812 1 55.47 200 GLY A N 1
ATOM 1584 C CA . GLY A 1 200 ? -4.977 13.781 36.531 1 55.47 200 GLY A CA 1
ATOM 1585 C C . GLY A 1 200 ? -6.387 13.469 36.094 1 55.47 200 GLY A C 1
ATOM 1586 O O . GLY A 1 200 ? -7.152 12.82 36.812 1 55.47 200 GLY A O 1
ATOM 1587 N N . ARG A 1 201 ? -6.859 14 35 1 56.59 201 ARG A N 1
ATOM 1588 C CA . ARG A 1 201 ? -8.234 13.906 34.5 1 56.59 201 ARG A CA 1
ATOM 1589 C C . ARG A 1 201 ? -8.57 12.484 34.094 1 56.59 201 ARG A C 1
ATOM 1591 O O . ARG A 1 201 ? -7.758 11.805 33.469 1 56.59 201 ARG A O 1
ATOM 1598 N N . PRO A 1 202 ? -9.57 11.984 34.625 1 56.25 202 PRO A N 1
ATOM 1599 C CA . PRO A 1 202 ? -10.047 10.656 34.219 1 56.25 202 PRO A CA 1
ATOM 1600 C C . PRO A 1 2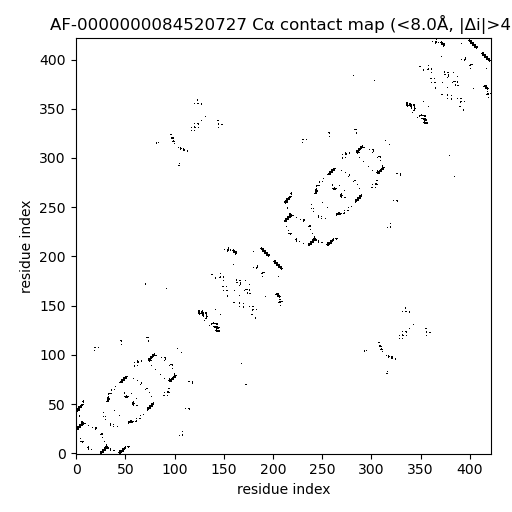02 ? -10.078 10.461 32.719 1 56.25 202 PRO A C 1
ATOM 1602 O O . PRO A 1 202 ? -10.406 11.398 31.984 1 56.25 202 PRO A O 1
ATOM 1605 N N . LYS A 1 203 ? -9.344 9.547 32.25 1 65.81 203 LYS A N 1
ATOM 1606 C CA . LYS A 1 203 ? -9.391 9.297 30.828 1 65.81 203 LYS A CA 1
ATOM 1607 C C . LYS A 1 203 ? -10.414 8.219 30.484 1 65.81 203 LYS A C 1
ATOM 1609 O O . LYS A 1 203 ? -10.508 7.207 31.172 1 65.81 203 LYS A O 1
ATOM 1614 N N . ASN A 1 204 ? -11.258 8.523 29.5 1 74.62 204 ASN A N 1
ATOM 1615 C CA . ASN A 1 204 ? -12.227 7.551 29.016 1 74.62 204 ASN A CA 1
ATOM 1616 C C . ASN A 1 204 ? -11.555 6.453 28.203 1 74.62 204 ASN A C 1
ATOM 1618 O O . ASN A 1 204 ? -10.727 6.738 27.328 1 74.62 204 ASN A O 1
ATOM 1622 N N . LYS A 1 205 ? -11.625 5.297 28.688 1 83.94 205 LYS A N 1
ATOM 1623 C CA . LYS A 1 205 ? -11.234 4.145 27.891 1 83.94 205 LYS A CA 1
ATOM 1624 C C . LYS A 1 205 ? -12.453 3.445 27.297 1 83.94 205 LYS A C 1
ATOM 1626 O O . LYS A 1 205 ? -13.547 3.504 27.859 1 83.94 205 LYS A O 1
ATOM 1631 N N . TYR A 1 206 ? -12.219 2.91 26.109 1 85.62 206 TYR A N 1
ATOM 1632 C CA . TYR A 1 206 ? -13.305 2.277 25.359 1 85.62 206 TYR A CA 1
ATOM 1633 C C . TYR A 1 206 ? -13.039 0.789 25.172 1 85.62 206 TYR A C 1
ATOM 1635 O O . TYR A 1 206 ? -11.898 0.381 24.938 1 85.62 206 TYR A O 1
ATOM 1643 N N . GLU A 1 207 ? -14.023 0.007 25.453 1 86.5 207 GLU A N 1
ATOM 1644 C CA . GLU A 1 207 ? -13.938 -1.438 25.266 1 86.5 207 GLU A CA 1
ATOM 1645 C C . GLU A 1 207 ? -15.164 -1.978 24.531 1 86.5 207 GLU A C 1
ATOM 1647 O O . GLU A 1 207 ? -16.266 -1.444 24.688 1 86.5 207 GLU A O 1
ATOM 1652 N N . TRP A 1 208 ? -14.859 -2.928 23.719 1 85.31 208 TRP A N 1
ATOM 1653 C CA . TRP A 1 208 ? -15.953 -3.613 23.047 1 85.31 208 TRP A CA 1
ATOM 1654 C C . TRP A 1 208 ? -16.781 -4.426 24.031 1 85.31 208 TRP A C 1
ATOM 1656 O O . TRP A 1 208 ? -16.234 -5.133 24.875 1 85.31 208 TRP A O 1
ATOM 1666 N N . ARG A 1 209 ? -18.094 -4.328 23.906 1 76.38 209 ARG A N 1
ATOM 1667 C CA . ARG A 1 209 ? -18.969 -5.082 24.781 1 76.38 209 ARG A CA 1
ATOM 1668 C C . ARG A 1 209 ? -19.234 -6.477 24.234 1 76.38 209 ARG A C 1
ATOM 1670 O O . ARG A 1 209 ? -19.719 -6.617 23.094 1 76.38 209 ARG A O 1
ATOM 1677 N N . SER A 1 210 ? -18.562 -7.465 24.547 1 59.81 210 SER A N 1
ATOM 1678 C CA . SER A 1 210 ? -18.922 -8.836 24.219 1 59.81 210 SER A CA 1
ATOM 1679 C C . SER A 1 210 ? -20.391 -9.102 24.516 1 59.81 210 SER A C 1
ATOM 1681 O O . SER A 1 210 ? -20.922 -8.641 25.531 1 59.81 210 SER A O 1
ATOM 1683 N N . GLU A 1 211 ? -21.203 -9.391 23.484 1 47.09 211 GLU A N 1
ATOM 1684 C CA . GLU A 1 211 ? -22.5 -9.906 23.938 1 47.09 211 GLU A CA 1
ATOM 1685 C C . GLU A 1 211 ? -22.312 -11.031 24.953 1 47.09 211 GLU A C 1
ATOM 1687 O O . GLU A 1 211 ? -21.312 -11.766 24.891 1 47.09 211 GLU A O 1
ATOM 1692 N N . MET B 1 1 ? -0.748 -12.148 12.656 1 88.12 1 MET B N 1
ATOM 1693 C CA . MET B 1 1 ? -0.491 -11.961 11.227 1 88.12 1 MET B CA 1
ATOM 1694 C C . MET B 1 1 ? 0.603 -12.906 10.742 1 88.12 1 MET B C 1
ATOM 1696 O O . MET B 1 1 ? 1.605 -13.109 11.43 1 88.12 1 MET B O 1
ATOM 1700 N N . LYS B 1 2 ? 0.385 -13.531 9.641 1 95.5 2 LYS B N 1
ATOM 1701 C CA . LYS B 1 2 ? 1.323 -14.516 9.102 1 95.5 2 LYS B CA 1
ATOM 1702 C C . LYS B 1 2 ? 1.805 -14.117 7.715 1 95.5 2 LYS B C 1
ATOM 1704 O O . LYS B 1 2 ? 1 -13.75 6.855 1 95.5 2 LYS B O 1
ATOM 1709 N N . ILE B 1 3 ? 3.154 -14.203 7.543 1 97.69 3 ILE B N 1
ATOM 1710 C CA . ILE B 1 3 ? 3.764 -13.852 6.266 1 97.69 3 ILE B CA 1
ATOM 1711 C C . ILE B 1 3 ? 4.449 -15.078 5.664 1 97.69 3 ILE B C 1
ATOM 1713 O O . ILE B 1 3 ? 5.191 -15.781 6.355 1 97.69 3 ILE B O 1
ATOM 1717 N N . LEU B 1 4 ? 4.098 -15.398 4.441 1 98.62 4 LEU B N 1
ATOM 1718 C CA . LEU B 1 4 ? 4.797 -16.438 3.689 1 98.62 4 LEU B CA 1
ATOM 1719 C C . LEU B 1 4 ? 5.895 -15.828 2.82 1 98.62 4 LEU B C 1
ATOM 1721 O O . LEU B 1 4 ? 5.633 -14.93 2.014 1 98.62 4 LEU B O 1
ATOM 1725 N N . ILE B 1 5 ? 7.078 -16.281 3.031 1 98.62 5 ILE B N 1
ATOM 1726 C CA . ILE B 1 5 ? 8.227 -15.812 2.258 1 98.62 5 ILE B CA 1
ATOM 1727 C C . ILE B 1 5 ? 8.734 -16.938 1.361 1 98.62 5 ILE B C 1
ATOM 1729 O O . ILE B 1 5 ? 9.031 -18.031 1.84 1 98.62 5 ILE B O 1
ATOM 1733 N N . MET B 1 6 ? 8.812 -16.641 0.021 1 98.38 6 MET B N 1
ATOM 1734 C CA . MET B 1 6 ? 9.391 -17.578 -0.941 1 98.38 6 MET B CA 1
ATOM 1735 C C . MET B 1 6 ? 10.68 -17.016 -1.539 1 98.38 6 MET B C 1
ATOM 1737 O O . MET B 1 6 ? 10.641 -16.016 -2.258 1 98.38 6 MET B O 1
ATOM 1741 N N . ASP B 1 7 ? 11.758 -17.594 -1.312 1 98.19 7 ASP B N 1
ATOM 1742 C CA . ASP B 1 7 ? 13.062 -17.203 -1.821 1 98.19 7 ASP B CA 1
ATOM 1743 C C . ASP B 1 7 ? 14.039 -18.375 -1.806 1 98.19 7 ASP B C 1
ATOM 1745 O O . ASP B 1 7 ? 14.102 -19.125 -0.826 1 98.19 7 ASP B O 1
ATOM 1749 N N . ASP B 1 8 ? 14.773 -18.531 -2.887 1 97.5 8 ASP B N 1
ATOM 1750 C CA . ASP B 1 8 ? 15.648 -19.703 -2.934 1 97.5 8 ASP B CA 1
ATOM 1751 C C . ASP B 1 8 ? 16.984 -19.406 -2.258 1 97.5 8 ASP B C 1
ATOM 1753 O O . ASP B 1 8 ? 17.766 -20.328 -1.978 1 97.5 8 ASP B O 1
ATOM 1757 N N . ASP B 1 9 ? 17.297 -18.172 -1.967 1 97.12 9 ASP B N 1
ATOM 1758 C CA . ASP B 1 9 ? 18.531 -17.781 -1.285 1 97.12 9 ASP B CA 1
ATOM 1759 C C . ASP B 1 9 ? 18.359 -17.812 0.231 1 97.12 9 ASP B C 1
ATOM 1761 O O . ASP B 1 9 ? 17.594 -17.031 0.789 1 97.12 9 ASP B O 1
ATOM 1765 N N . ALA B 1 10 ? 19.094 -18.672 0.878 1 97.38 10 ALA B N 1
ATOM 1766 C CA . ALA B 1 10 ? 18.953 -18.875 2.318 1 97.38 10 ALA B CA 1
ATOM 1767 C C . ALA B 1 10 ? 19.281 -17.594 3.086 1 97.38 10 ALA B C 1
ATOM 1769 O O . ALA B 1 10 ? 18.688 -17.328 4.129 1 97.38 10 ALA B O 1
ATOM 1770 N N . ALA B 1 11 ? 20.25 -16.844 2.592 1 97.56 11 ALA B N 1
ATOM 1771 C CA . ALA B 1 11 ? 20.625 -15.586 3.246 1 97.56 11 ALA B CA 1
ATOM 1772 C C . ALA B 1 11 ? 19.5 -14.57 3.174 1 97.56 11 ALA B C 1
ATOM 1774 O O . ALA B 1 11 ? 19.25 -13.844 4.141 1 97.56 11 ALA B O 1
ATOM 1775 N N . VAL B 1 12 ? 18.844 -14.539 2.088 1 97.5 12 VAL B N 1
ATOM 1776 C CA . VAL B 1 12 ? 17.734 -13.617 1.903 1 97.5 12 VAL B CA 1
ATOM 1777 C C . VAL B 1 12 ? 16.562 -14.023 2.797 1 97.5 12 VAL B C 1
ATOM 1779 O O . VAL B 1 12 ? 15.953 -13.18 3.457 1 97.5 12 VAL B O 1
ATOM 1782 N N . ARG B 1 13 ? 16.25 -15.367 2.834 1 98 13 ARG B N 1
ATOM 1783 C CA . ARG B 1 13 ? 15.188 -15.852 3.713 1 98 13 ARG B CA 1
ATOM 1784 C C . ARG B 1 13 ? 15.477 -15.484 5.168 1 98 13 ARG B C 1
ATOM 1786 O O . ARG B 1 13 ? 14.578 -15.047 5.891 1 98 13 ARG B O 1
ATOM 1793 N N . PHE B 1 14 ? 16.688 -15.625 5.547 1 97.75 14 PHE B N 1
ATOM 1794 C CA . PHE B 1 14 ? 17.078 -15.297 6.914 1 97.75 14 PHE B CA 1
ATOM 1795 C C . PHE B 1 14 ? 16.891 -13.812 7.199 1 97.75 14 PHE B C 1
ATOM 1797 O O . PHE B 1 14 ? 16.297 -13.445 8.219 1 97.75 14 PHE B O 1
ATOM 1804 N N . MET B 1 15 ? 17.359 -12.992 6.293 1 97.75 15 MET B N 1
ATOM 1805 C CA . MET B 1 15 ? 17.25 -11.547 6.445 1 97.75 15 MET B CA 1
ATOM 1806 C C . MET B 1 15 ? 15.797 -11.102 6.527 1 97.75 15 MET B C 1
ATOM 1808 O O . MET B 1 15 ? 15.422 -10.352 7.43 1 97.75 15 MET B O 1
ATOM 1812 N N . LEU B 1 16 ? 14.977 -11.609 5.637 1 98.12 16 LEU B N 1
ATOM 1813 C CA . LEU B 1 16 ? 13.57 -11.227 5.598 1 98.12 16 LEU B CA 1
ATOM 1814 C C . LEU B 1 16 ? 12.844 -11.711 6.852 1 98.12 16 LEU B C 1
ATOM 1816 O O . LEU B 1 16 ? 11.984 -11.008 7.387 1 98.12 16 LEU B O 1
ATOM 1820 N N . ARG B 1 17 ? 13.211 -12.914 7.285 1 97.69 17 ARG B N 1
ATOM 1821 C CA . ARG B 1 17 ? 12.641 -13.43 8.523 1 97.69 17 ARG B CA 1
ATOM 1822 C C . ARG B 1 17 ? 12.953 -12.5 9.695 1 97.69 17 ARG B C 1
ATOM 1824 O O . ARG B 1 17 ? 12.055 -12.156 10.477 1 97.69 17 ARG B O 1
ATOM 1831 N N . GLU B 1 18 ? 14.18 -12.078 9.805 1 97.56 18 GLU B N 1
ATOM 1832 C CA . GLU B 1 18 ? 14.586 -11.203 10.898 1 97.56 18 GLU B CA 1
ATOM 1833 C C . GLU B 1 18 ? 13.836 -9.883 10.859 1 97.56 18 GLU B C 1
ATOM 1835 O O . GLU B 1 18 ? 13.367 -9.398 11.898 1 97.56 18 GLU B O 1
ATOM 1840 N N . ILE B 1 19 ? 13.711 -9.328 9.703 1 96.19 19 ILE B N 1
ATOM 1841 C CA . ILE B 1 19 ? 13.016 -8.055 9.539 1 96.19 19 ILE B CA 1
ATOM 1842 C C . ILE B 1 19 ? 11.555 -8.203 9.953 1 96.19 19 ILE B C 1
ATOM 1844 O O . ILE B 1 19 ? 11.055 -7.426 10.766 1 96.19 19 ILE B O 1
ATOM 1848 N N . CYS B 1 20 ? 10.891 -9.242 9.477 1 96.06 20 CYS B N 1
ATOM 1849 C CA . CYS B 1 20 ? 9.461 -9.422 9.711 1 96.06 20 CYS B CA 1
ATOM 1850 C C . CYS B 1 20 ? 9.188 -9.812 11.156 1 96.06 20 CYS B C 1
ATOM 1852 O O . CYS B 1 20 ? 8.219 -9.352 11.766 1 96.06 20 CYS B O 1
ATOM 1854 N N . GLU B 1 21 ? 10.055 -10.648 11.719 1 95.25 21 GLU B N 1
ATOM 1855 C CA . GLU B 1 21 ? 9.898 -11.031 13.117 1 95.25 21 GLU B CA 1
ATOM 1856 C C . GLU B 1 21 ? 10.07 -9.828 14.047 1 95.25 21 GLU B C 1
ATOM 1858 O O . GLU B 1 21 ? 9.414 -9.742 15.078 1 95.25 21 GLU B O 1
ATOM 1863 N N . SER B 1 22 ? 10.969 -8.945 13.641 1 93.25 22 SER B N 1
ATOM 1864 C CA . SER B 1 22 ? 11.18 -7.754 14.453 1 93.25 22 SER B CA 1
ATOM 1865 C C . SER B 1 22 ? 9.93 -6.883 14.5 1 93.25 22 SER B C 1
ATOM 1867 O O . SER B 1 22 ? 9.75 -6.094 15.43 1 93.25 22 SER B O 1
ATOM 1869 N N . ALA B 1 23 ? 9.102 -7.02 13.516 1 89.88 23 ALA B N 1
ATOM 1870 C CA . ALA B 1 23 ? 7.848 -6.277 13.461 1 89.88 23 ALA B CA 1
ATOM 1871 C C . ALA B 1 23 ? 6.727 -7.047 14.156 1 89.88 23 ALA B C 1
ATOM 1873 O O . ALA B 1 23 ? 5.578 -6.594 14.188 1 89.88 23 ALA B O 1
ATOM 1874 N N . GLY B 1 24 ? 7.027 -8.25 14.617 1 92.5 24 GLY B N 1
ATOM 1875 C CA . GLY B 1 24 ? 6.082 -9.016 15.414 1 92.5 24 GLY B CA 1
ATOM 1876 C C . GLY B 1 24 ? 5.234 -9.961 14.586 1 92.5 24 GLY B C 1
ATOM 1877 O O . GLY B 1 24 ? 4.164 -10.391 15.023 1 92.5 24 GLY B O 1
ATOM 1878 N N . TRP B 1 25 ? 5.648 -10.281 13.414 1 93.06 25 TRP B N 1
ATOM 1879 C CA . TRP B 1 25 ? 4.848 -11.117 12.523 1 93.06 25 TRP B CA 1
ATOM 1880 C C . TRP B 1 25 ? 5.348 -12.555 12.531 1 93.06 25 TRP B C 1
ATOM 1882 O O . TRP B 1 25 ? 6.535 -12.805 12.766 1 93.06 25 TRP B O 1
ATOM 1892 N N . ASN B 1 26 ? 4.453 -13.477 12.359 1 96 26 ASN B N 1
ATOM 1893 C CA . ASN B 1 26 ? 4.809 -14.883 12.18 1 96 26 ASN B CA 1
ATOM 1894 C C . ASN B 1 26 ? 5.227 -15.18 10.742 1 96 26 ASN B C 1
ATOM 1896 O O . ASN B 1 26 ? 4.613 -14.672 9.797 1 96 26 ASN B O 1
ATOM 1900 N N . ILE B 1 27 ? 6.238 -16.062 10.648 1 97.56 27 ILE B N 1
ATOM 1901 C CA . ILE B 1 27 ? 6.816 -16.234 9.312 1 97.56 27 ILE B CA 1
ATOM 1902 C C . ILE B 1 27 ? 6.797 -17.703 8.922 1 97.56 27 ILE B C 1
ATOM 1904 O O . ILE B 1 27 ? 7.098 -18.578 9.742 1 97.56 27 ILE B O 1
ATOM 1908 N N . VAL B 1 28 ? 6.371 -17.969 7.707 1 97.88 28 VAL B N 1
ATOM 1909 C CA . VAL B 1 28 ? 6.508 -19.266 7.043 1 97.88 28 VAL B CA 1
ATOM 1910 C C . VAL B 1 28 ? 7.449 -19.141 5.848 1 97.88 28 VAL B C 1
ATOM 1912 O O . VAL B 1 28 ? 7.348 -18.188 5.07 1 97.88 28 VAL B O 1
ATOM 1915 N N . LEU B 1 29 ? 8.367 -20.109 5.73 1 97.94 29 LEU B N 1
ATOM 1916 C CA . LEU B 1 29 ? 9.422 -19.969 4.738 1 97.94 29 LEU B CA 1
ATOM 1917 C C . LEU B 1 29 ? 9.336 -21.078 3.693 1 97.94 29 LEU B C 1
ATOM 1919 O O . LEU B 1 29 ? 9.195 -22.266 4.039 1 97.94 29 LEU B O 1
ATOM 1923 N N . GLY B 1 30 ? 9.344 -20.656 2.43 1 97.25 30 GLY B N 1
ATOM 1924 C CA . GLY B 1 30 ? 9.5 -21.562 1.302 1 97.25 30 GLY B CA 1
ATOM 1925 C C . GLY B 1 30 ? 10.766 -21.297 0.5 1 97.25 30 GLY B C 1
ATOM 1926 O O . GLY B 1 30 ? 11.102 -20.141 0.227 1 97.25 30 GLY B O 1
ATOM 1927 N N . SER B 1 31 ? 11.422 -22.375 0.024 1 96.94 31 SER B N 1
ATOM 1928 C CA . SER B 1 31 ? 12.711 -22.219 -0.652 1 96.94 31 SER B CA 1
ATOM 1929 C C . SER B 1 31 ? 12.539 -22.203 -2.168 1 96.94 31 SER B C 1
ATOM 1931 O O . SER B 1 31 ? 13.516 -22.047 -2.906 1 96.94 31 SER B O 1
ATOM 1933 N N . ASN B 1 32 ? 11.383 -22.406 -2.629 1 96.56 32 ASN B N 1
ATOM 1934 C CA . ASN B 1 32 ? 11.016 -22.297 -4.039 1 96.56 32 ASN B CA 1
ATOM 1935 C C . ASN B 1 32 ? 9.516 -22.094 -4.215 1 96.56 32 ASN B C 1
ATOM 1937 O O . ASN B 1 32 ? 8.766 -22.125 -3.238 1 96.56 32 ASN B O 1
ATOM 1941 N N . GLY B 1 33 ? 9.078 -21.859 -5.434 1 97.38 33 GLY B N 1
ATOM 1942 C CA . GLY B 1 33 ? 7.684 -21.562 -5.703 1 97.38 33 GLY B CA 1
ATOM 1943 C C . GLY B 1 33 ? 6.746 -22.688 -5.348 1 97.38 33 GLY B C 1
ATOM 1944 O O . GLY B 1 33 ? 5.668 -22.469 -4.793 1 97.38 33 GLY B O 1
ATOM 1945 N N . ARG B 1 34 ? 7.215 -23.922 -5.691 1 97.19 34 ARG B N 1
ATOM 1946 C CA . ARG B 1 34 ? 6.375 -25.094 -5.434 1 97.19 34 ARG B CA 1
ATOM 1947 C C . ARG B 1 34 ? 6.141 -25.281 -3.939 1 97.19 34 ARG B C 1
ATOM 1949 O O . ARG B 1 34 ? 5 -25.438 -3.5 1 97.19 34 ARG B O 1
ATOM 1956 N N . GLU B 1 35 ? 7.184 -25.234 -3.211 1 97.25 35 GLU B N 1
ATOM 1957 C CA . GLU B 1 35 ? 7.07 -25.344 -1.76 1 97.25 35 GLU B CA 1
ATOM 1958 C C . GLU B 1 35 ? 6.215 -24.219 -1.185 1 97.25 35 GLU B C 1
ATOM 1960 O O . GLU B 1 35 ? 5.383 -24.453 -0.302 1 97.25 35 GLU B O 1
ATOM 1965 N N . GLY B 1 36 ? 6.402 -23.031 -1.701 1 97.81 36 GLY B N 1
ATOM 1966 C CA . GLY B 1 36 ? 5.637 -21.891 -1.237 1 97.81 36 GLY B CA 1
ATOM 1967 C C . GLY B 1 36 ? 4.145 -22.031 -1.479 1 97.81 36 GLY B C 1
ATOM 1968 O O . GLY B 1 36 ? 3.338 -21.734 -0.596 1 97.81 36 GLY B O 1
ATOM 1969 N N . VAL B 1 37 ? 3.816 -22.484 -2.635 1 97.69 37 VAL B N 1
ATOM 1970 C CA . VAL B 1 37 ? 2.412 -22.656 -2.986 1 97.69 37 VAL B CA 1
ATOM 1971 C C . VAL B 1 37 ? 1.781 -23.719 -2.096 1 97.69 37 VAL B C 1
ATOM 1973 O O . VAL B 1 37 ? 0.65 -23.562 -1.63 1 97.69 37 VAL B O 1
ATOM 1976 N N . ASP B 1 38 ? 2.557 -24.797 -1.857 1 97.38 38 ASP B N 1
ATOM 1977 C CA . ASP B 1 38 ? 2.068 -25.859 -0.979 1 97.38 38 ASP B CA 1
ATOM 1978 C C . ASP B 1 38 ? 1.84 -25.328 0.438 1 97.38 38 ASP B C 1
ATOM 1980 O O . ASP B 1 38 ? 0.823 -25.641 1.062 1 97.38 38 ASP B O 1
ATOM 1984 N N . LEU B 1 39 ? 2.732 -24.562 0.912 1 97.69 39 LEU B N 1
ATOM 1985 C CA . LEU B 1 39 ? 2.619 -23.969 2.246 1 97.69 39 LEU B CA 1
ATOM 1986 C C . LEU B 1 39 ? 1.445 -23 2.322 1 97.69 39 LEU B C 1
ATOM 1988 O O . LEU B 1 39 ? 0.766 -22.922 3.348 1 97.69 39 LEU B O 1
ATOM 1992 N N . PHE B 1 40 ? 1.23 -22.312 1.269 1 97.31 40 PHE B N 1
ATOM 1993 C CA . PHE B 1 40 ? 0.113 -21.375 1.233 1 97.31 40 PHE B CA 1
ATOM 1994 C C . PHE B 1 40 ? -1.211 -22.109 1.432 1 97.31 40 PHE B C 1
ATOM 1996 O O . PHE B 1 40 ? -2.102 -21.609 2.125 1 97.31 40 PHE B O 1
ATOM 2003 N N . ARG B 1 41 ? -1.272 -23.234 0.873 1 93.19 41 ARG B N 1
ATOM 2004 C CA . ARG B 1 41 ? -2.484 -24.047 0.959 1 93.19 41 ARG B CA 1
ATOM 2005 C C . ARG B 1 41 ? -2.766 -24.469 2.4 1 93.19 41 ARG B C 1
ATOM 2007 O O . ARG B 1 41 ? -3.924 -24.562 2.809 1 93.19 41 ARG B O 1
ATOM 2014 N N . THR B 1 42 ? -1.738 -24.625 3.156 1 93.19 42 THR B N 1
ATOM 2015 C CA . THR B 1 42 ? -1.901 -25.219 4.484 1 93.19 42 THR B CA 1
ATOM 2016 C C . THR B 1 42 ? -1.851 -24.141 5.562 1 93.19 42 THR B C 1
ATOM 2018 O O . THR B 1 42 ? -2.484 -24.266 6.609 1 93.19 42 THR B O 1
ATOM 2021 N N . GLU B 1 43 ? -1.135 -23.016 5.426 1 90.75 43 GLU B N 1
ATOM 2022 C CA . GLU B 1 43 ? -0.846 -22.047 6.488 1 90.75 43 GLU B CA 1
ATOM 2023 C C . GLU B 1 43 ? -1.732 -20.812 6.371 1 90.75 43 GLU B C 1
ATOM 2025 O O . GLU B 1 43 ? -1.907 -20.078 7.34 1 90.75 43 GLU B O 1
ATOM 2030 N N . GLN B 1 44 ? -2.418 -20.5 5.375 1 86.5 44 GLN B N 1
ATOM 2031 C CA . GLN B 1 44 ? -3.26 -19.328 5.125 1 86.5 44 GLN B CA 1
ATOM 2032 C C . GLN B 1 44 ? -2.518 -18.047 5.453 1 86.5 44 GLN B C 1
ATOM 2034 O O . GLN B 1 44 ? -2.893 -17.328 6.383 1 86.5 44 GLN B O 1
ATOM 2039 N N . ALA B 1 45 ? -1.581 -17.656 4.828 1 95.38 45 ALA B N 1
ATOM 2040 C CA . ALA B 1 45 ? -0.774 -16.453 5.031 1 95.38 45 ALA B CA 1
ATOM 2041 C C . ALA B 1 45 ? -1.578 -15.195 4.719 1 95.38 45 ALA B C 1
ATOM 2043 O O . ALA B 1 45 ? -2.424 -15.195 3.82 1 95.38 45 ALA B O 1
ATOM 2044 N N . ASP B 1 46 ? -1.27 -14.109 5.457 1 94.31 46 ASP B N 1
ATOM 2045 C CA . ASP B 1 46 ? -1.945 -12.828 5.262 1 94.31 46 ASP B CA 1
ATOM 2046 C C . ASP B 1 46 ? -1.26 -12.008 4.176 1 94.31 46 ASP B C 1
ATOM 2048 O O . ASP B 1 46 ? -1.888 -11.148 3.553 1 94.31 46 ASP B O 1
ATOM 2052 N N . VAL B 1 47 ? -0.033 -12.211 4.059 1 97 47 VAL B N 1
ATOM 2053 C CA . VAL B 1 47 ? 0.789 -11.555 3.047 1 97 47 VAL B CA 1
ATOM 2054 C C . VAL B 1 47 ? 1.811 -12.539 2.49 1 97 47 VAL B C 1
ATOM 2056 O O . VAL B 1 47 ? 2.338 -13.383 3.225 1 97 47 VAL B O 1
ATOM 2059 N N . VAL B 1 48 ? 2.055 -12.461 1.183 1 98.25 48 VAL B N 1
ATOM 2060 C CA . VAL B 1 48 ? 3.029 -13.328 0.53 1 98.25 48 VAL B CA 1
ATOM 2061 C C . VAL B 1 48 ? 4.148 -12.484 -0.074 1 98.25 48 VAL B C 1
ATOM 2063 O O . VAL B 1 48 ? 3.891 -11.531 -0.811 1 98.25 48 VAL B O 1
ATOM 2066 N N . LEU B 1 49 ? 5.402 -12.766 0.298 1 98.69 49 LEU B N 1
ATOM 2067 C CA . LEU B 1 49 ? 6.594 -12.219 -0.343 1 98.69 49 LEU B CA 1
ATOM 2068 C C . LEU B 1 49 ? 7.223 -13.242 -1.281 1 98.69 49 LEU B C 1
ATOM 2070 O O . LEU B 1 49 ? 7.527 -14.367 -0.868 1 98.69 49 LEU B O 1
ATOM 2074 N N . VAL B 1 50 ? 7.441 -12.844 -2.541 1 98.44 50 VAL B N 1
ATOM 2075 C CA . VAL B 1 50 ? 7.859 -13.852 -3.514 1 98.44 50 VAL B CA 1
ATOM 2076 C C . VAL B 1 50 ? 9.062 -13.336 -4.301 1 98.44 50 VAL B C 1
ATOM 2078 O O . VAL B 1 50 ? 9.039 -12.219 -4.82 1 98.44 50 VAL B O 1
ATOM 2081 N N . ASP B 1 51 ? 10.109 -14.094 -4.391 1 98 51 ASP B N 1
ATOM 2082 C CA . ASP B 1 51 ? 11.234 -13.859 -5.293 1 98 51 ASP B CA 1
ATOM 2083 C C . ASP B 1 51 ? 10.883 -14.281 -6.719 1 98 51 ASP B C 1
ATOM 2085 O O . ASP B 1 51 ? 10.102 -15.211 -6.926 1 98 51 ASP B O 1
ATOM 2089 N N . TYR B 1 52 ? 11.5 -13.633 -7.668 1 96.81 52 TYR B N 1
ATOM 2090 C CA . TYR B 1 52 ? 11.234 -13.961 -9.07 1 96.81 52 TYR B CA 1
ATOM 2091 C C . TYR B 1 52 ? 11.984 -15.227 -9.484 1 96.81 52 TYR B C 1
ATOM 2093 O O . TYR B 1 52 ? 11.383 -16.188 -9.945 1 96.81 52 TYR B O 1
ATOM 2101 N N . HIS B 1 53 ? 13.312 -15.141 -9.25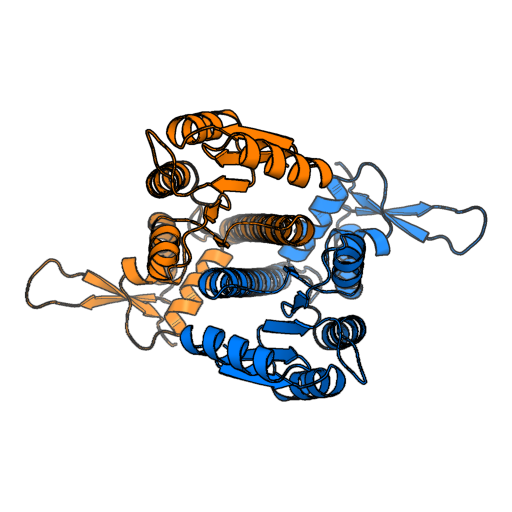8 1 95.56 53 HIS B N 1
ATOM 2102 C CA . HIS B 1 53 ? 14.148 -16.219 -9.773 1 95.56 53 HIS B CA 1
ATOM 2103 C C . HIS B 1 53 ? 14.305 -17.328 -8.742 1 95.56 53 HIS B C 1
ATOM 2105 O O . HIS B 1 53 ? 15.172 -17.25 -7.863 1 95.56 53 HIS B O 1
ATOM 2111 N N . MET B 1 54 ? 13.5 -18.297 -8.859 1 96.19 54 MET B N 1
ATOM 2112 C CA . MET B 1 54 ? 13.562 -19.484 -8.016 1 96.19 54 MET B CA 1
ATOM 2113 C C . MET B 1 54 ? 13.547 -20.75 -8.859 1 96.19 54 MET B C 1
ATOM 2115 O O . MET B 1 54 ? 12.969 -20.766 -9.953 1 96.19 54 MET B O 1
ATOM 2119 N N . PRO B 1 55 ? 14.211 -21.781 -8.352 1 94.69 55 PRO B N 1
ATOM 2120 C CA . PRO B 1 55 ? 14.172 -23.062 -9.062 1 94.69 55 PRO B CA 1
ATOM 2121 C C . PRO B 1 55 ? 12.805 -23.734 -8.977 1 94.69 55 PRO B C 1
ATOM 2123 O O . PRO B 1 55 ? 11.961 -23.344 -8.18 1 94.69 55 PRO B O 1
ATOM 2126 N N . GLU B 1 56 ? 12.555 -24.797 -9.938 1 91.94 56 GLU B N 1
ATOM 2127 C CA . GLU B 1 56 ? 11.344 -25.609 -9.992 1 91.94 56 GLU B CA 1
ATOM 2128 C C . GLU B 1 56 ? 10.156 -24.797 -10.492 1 91.94 56 GLU B C 1
ATOM 2130 O O . GLU B 1 56 ? 9.742 -24.922 -11.641 1 91.94 56 GLU B O 1
ATOM 2135 N N . MET B 1 57 ? 9.68 -23.906 -9.641 1 94.81 57 MET B N 1
ATOM 2136 C CA . MET B 1 57 ? 8.648 -22.922 -9.969 1 94.81 57 MET B CA 1
ATOM 2137 C C . MET B 1 57 ? 9.117 -21.516 -9.656 1 94.81 57 MET B C 1
ATOM 2139 O O . MET B 1 57 ? 9.414 -21.188 -8.5 1 94.81 57 MET B O 1
ATOM 2143 N N . ASP B 1 58 ? 9.125 -20.719 -10.703 1 95.44 58 ASP B N 1
ATOM 2144 C CA . ASP B 1 58 ? 9.633 -19.359 -10.484 1 95.44 58 ASP B CA 1
ATOM 2145 C C . ASP B 1 58 ? 8.555 -18.469 -9.875 1 95.44 58 ASP B C 1
ATOM 2147 O O . ASP B 1 58 ? 7.43 -18.906 -9.648 1 95.44 58 ASP B O 1
ATOM 2151 N N . GLY B 1 59 ? 8.93 -17.281 -9.625 1 97.75 59 GLY B N 1
ATOM 2152 C CA . GLY B 1 59 ? 8.039 -16.375 -8.922 1 97.75 59 GLY B CA 1
ATOM 2153 C C . GLY B 1 59 ? 6.781 -16.047 -9.703 1 97.75 59 GLY B C 1
ATOM 2154 O O . GLY B 1 59 ? 5.707 -15.883 -9.125 1 97.75 59 GLY B O 1
ATOM 2155 N N . LEU B 1 60 ? 6.969 -15.93 -11.008 1 97.62 60 LEU B N 1
ATOM 2156 C CA . LEU B 1 60 ? 5.828 -15.586 -11.844 1 97.62 60 LEU B CA 1
ATOM 2157 C C . LEU B 1 60 ? 4.77 -16.672 -11.797 1 97.62 60 LEU B C 1
ATOM 2159 O O . LEU B 1 60 ? 3.584 -16.391 -11.594 1 97.62 60 LEU B O 1
ATOM 2163 N N . ARG B 1 61 ? 5.16 -17.859 -11.945 1 97.75 61 ARG B N 1
ATOM 2164 C CA . ARG B 1 61 ? 4.25 -19 -11.875 1 97.75 61 ARG B CA 1
ATOM 2165 C C . ARG B 1 61 ? 3.672 -19.156 -10.469 1 97.75 61 ARG B C 1
ATOM 2167 O O . ARG B 1 61 ? 2.49 -19.469 -10.312 1 97.75 61 ARG B O 1
ATOM 2174 N N . ALA B 1 62 ? 4.492 -18.938 -9.461 1 98.31 62 ALA B N 1
ATOM 2175 C CA . ALA B 1 62 ? 4.023 -19.016 -8.086 1 98.31 62 ALA B CA 1
ATOM 2176 C C . ALA B 1 62 ? 2.889 -18.031 -7.832 1 98.31 62 ALA B C 1
ATOM 2178 O O . ALA B 1 62 ? 1.882 -18.375 -7.207 1 98.31 62 ALA B O 1
ATOM 2179 N N . VAL B 1 63 ? 3.047 -16.781 -8.312 1 98.12 63 VAL B N 1
ATOM 2180 C CA . VAL B 1 63 ? 2.035 -15.734 -8.164 1 98.12 63 VAL B CA 1
ATOM 2181 C C . VAL B 1 63 ? 0.727 -16.188 -8.805 1 98.12 63 VAL B C 1
ATOM 2183 O O . VAL B 1 63 ? -0.342 -16.078 -8.203 1 98.12 63 VAL B O 1
ATOM 2186 N N . GLN B 1 64 ? 0.857 -16.734 -9.969 1 97.25 64 GLN B N 1
ATOM 2187 C CA . GLN B 1 64 ? -0.326 -17.203 -10.68 1 97.25 64 GLN B CA 1
ATOM 2188 C C . GLN B 1 64 ? -1.05 -18.297 -9.898 1 97.25 64 GLN B C 1
ATOM 2190 O O . GLN B 1 64 ? -2.275 -18.266 -9.773 1 97.25 64 GLN B O 1
ATOM 2195 N N . GLU B 1 65 ? -0.299 -19.203 -9.391 1 97.31 65 GLU B N 1
ATOM 2196 C CA . GLU B 1 65 ? -0.882 -20.312 -8.648 1 97.31 65 GLU B CA 1
ATOM 2197 C C . GLU B 1 65 ? -1.549 -19.828 -7.363 1 97.31 65 GLU B C 1
ATOM 2199 O O . GLU B 1 65 ? -2.639 -20.281 -7.016 1 97.31 65 GLU B O 1
ATOM 2204 N N . ILE B 1 66 ? -0.918 -18.891 -6.656 1 97.25 66 ILE B N 1
ATOM 2205 C CA . ILE B 1 66 ? -1.48 -18.375 -5.414 1 97.25 66 ILE B CA 1
ATOM 2206 C C . ILE B 1 66 ? -2.779 -17.625 -5.711 1 97.25 66 ILE B C 1
ATOM 2208 O O . ILE B 1 66 ? -3.756 -17.75 -4.969 1 97.25 66 ILE B O 1
ATOM 2212 N N . ARG B 1 67 ? -2.717 -16.875 -6.793 1 95.44 67 ARG B N 1
ATOM 2213 C CA . ARG B 1 67 ? -3.877 -16.078 -7.156 1 95.44 67 ARG B CA 1
ATOM 2214 C C . ARG B 1 67 ? -5.07 -16.953 -7.5 1 95.44 67 ARG B C 1
ATOM 2216 O O . ARG B 1 67 ? -6.219 -16.594 -7.23 1 95.44 67 ARG B O 1
ATOM 2223 N N . LYS B 1 68 ? -4.812 -18.156 -8.055 1 93.06 68 LYS B N 1
ATOM 2224 C CA . LYS B 1 68 ? -5.879 -19.125 -8.305 1 93.06 68 LYS B CA 1
ATOM 2225 C C . LYS B 1 68 ? -6.488 -19.625 -6.992 1 93.06 68 LYS B C 1
ATOM 2227 O O . LYS B 1 68 ? -7.684 -19.906 -6.93 1 93.06 68 LYS B O 1
ATOM 2232 N N . LEU B 1 69 ? -5.676 -19.703 -6 1 92.44 69 LEU B N 1
ATOM 2233 C CA . LEU B 1 69 ? -6.098 -20.234 -4.711 1 92.44 69 LEU B CA 1
ATOM 2234 C C . LEU B 1 69 ? -6.801 -19.156 -3.885 1 92.44 69 LEU B C 1
ATOM 2236 O O . LEU B 1 69 ? -7.711 -19.469 -3.111 1 92.44 69 LEU B O 1
ATOM 2240 N N . ASP B 1 70 ? -6.312 -17.922 -3.961 1 92.06 70 ASP B N 1
ATOM 2241 C CA . ASP B 1 70 ? -6.844 -16.781 -3.219 1 92.06 70 ASP B CA 1
ATOM 2242 C C . ASP B 1 70 ? -6.816 -15.516 -4.07 1 92.06 70 ASP B C 1
ATOM 2244 O O . ASP B 1 70 ? -5.746 -14.977 -4.359 1 92.06 70 ASP B O 1
ATOM 2248 N N . GLY B 1 71 ? -7.93 -15.016 -4.355 1 88.69 71 GLY B N 1
ATOM 2249 C CA . GLY B 1 71 ? -8.055 -13.891 -5.277 1 88.69 71 GLY B CA 1
ATOM 2250 C C . GLY B 1 71 ? -7.703 -12.562 -4.648 1 88.69 71 GLY B C 1
ATOM 2251 O O . GLY B 1 71 ? -7.621 -11.539 -5.34 1 88.69 71 GLY B O 1
ATOM 2252 N N . ARG B 1 72 ? -7.328 -12.594 -3.326 1 86.38 72 ARG B N 1
ATOM 2253 C CA . ARG B 1 72 ? -7.285 -11.289 -2.678 1 86.38 72 ARG B CA 1
ATOM 2254 C C . ARG B 1 72 ? -6.004 -11.117 -1.868 1 86.38 72 ARG B C 1
ATOM 2256 O O . ARG B 1 72 ? -5.617 -10 -1.534 1 86.38 72 ARG B O 1
ATOM 2263 N N . VAL B 1 73 ? -5.391 -12.172 -1.572 1 93.44 73 VAL B N 1
ATOM 2264 C CA . VAL B 1 73 ? -4.254 -12.094 -0.66 1 93.44 73 VAL B CA 1
ATOM 2265 C C . VAL B 1 73 ? -3.195 -11.156 -1.232 1 93.44 73 VAL B C 1
ATOM 2267 O O . VAL B 1 73 ? -2.881 -11.219 -2.424 1 93.44 73 VAL B O 1
ATOM 2270 N N . PRO B 1 74 ? -2.639 -10.195 -0.445 1 96.38 74 PRO B N 1
ATOM 2271 C CA . PRO B 1 74 ? -1.551 -9.344 -0.935 1 96.38 74 PRO B CA 1
ATOM 2272 C C . PRO B 1 74 ? -0.298 -10.141 -1.297 1 96.38 74 PRO B C 1
ATOM 2274 O O . PRO B 1 74 ? 0.188 -10.93 -0.488 1 96.38 74 PRO B O 1
ATOM 2277 N N . ILE B 1 75 ? 0.15 -9.953 -2.5 1 97.69 75 ILE B N 1
ATOM 2278 C CA . ILE B 1 75 ? 1.39 -10.562 -2.965 1 97.69 75 ILE B CA 1
ATOM 2279 C C . ILE B 1 75 ? 2.4 -9.477 -3.326 1 97.69 75 ILE B C 1
ATOM 2281 O O . ILE B 1 75 ? 2.162 -8.68 -4.234 1 97.69 75 ILE B O 1
ATOM 2285 N N . LEU B 1 76 ? 3.463 -9.414 -2.604 1 98.5 76 LEU B N 1
ATOM 2286 C CA . LEU B 1 76 ? 4.566 -8.5 -2.877 1 98.5 76 LEU B CA 1
ATOM 2287 C C . LEU B 1 76 ? 5.75 -9.242 -3.492 1 98.5 76 LEU B C 1
ATOM 2289 O O . LEU B 1 76 ? 6.336 -10.117 -2.855 1 98.5 76 LEU B O 1
ATOM 2293 N N . VAL B 1 77 ? 6.07 -8.891 -4.711 1 98.31 77 VAL B N 1
ATOM 2294 C CA . VAL B 1 77 ? 7.215 -9.484 -5.398 1 98.31 77 VAL B CA 1
ATOM 2295 C C . VAL B 1 77 ? 8.492 -8.734 -5.02 1 98.31 77 VAL B C 1
ATOM 2297 O O . VAL B 1 77 ? 8.523 -7.5 -5.051 1 98.31 77 VAL B O 1
ATOM 2300 N N . LEU B 1 78 ? 9.492 -9.445 -4.57 1 97.81 78 LEU B N 1
ATOM 2301 C CA . LEU B 1 78 ? 10.82 -8.906 -4.285 1 97.81 78 LEU B CA 1
ATOM 2302 C C . LEU B 1 78 ? 11.852 -9.453 -5.27 1 97.81 78 LEU B C 1
ATOM 2304 O O . LEU B 1 78 ? 12.102 -10.656 -5.309 1 97.81 78 LEU B O 1
ATOM 2308 N N . THR B 1 79 ? 12.469 -8.617 -6.066 1 94.12 79 THR B N 1
ATOM 2309 C CA . THR B 1 79 ? 13.383 -9.133 -7.074 1 94.12 79 THR B CA 1
ATOM 2310 C C . THR B 1 79 ? 14.508 -8.133 -7.348 1 94.12 79 THR B C 1
ATOM 2312 O O . THR B 1 79 ? 14.406 -6.969 -6.969 1 94.12 79 THR B O 1
ATOM 2315 N N . VAL B 1 80 ? 15.594 -8.531 -8.016 1 95.25 80 VAL B N 1
ATOM 2316 C CA . VAL B 1 80 ? 16.703 -7.668 -8.398 1 95.25 80 VAL B CA 1
ATOM 2317 C C . VAL B 1 80 ? 16.453 -7.105 -9.797 1 95.25 80 VAL B C 1
ATOM 2319 O O . VAL B 1 80 ? 17.156 -6.191 -10.242 1 95.25 80 VAL B O 1
ATOM 2322 N N . ASP B 1 81 ? 15.469 -7.676 -10.438 1 93.31 81 ASP B N 1
ATOM 2323 C CA . ASP B 1 81 ? 15.195 -7.25 -11.805 1 93.31 81 ASP B CA 1
ATOM 2324 C C . ASP B 1 81 ? 14.555 -5.863 -11.828 1 93.31 81 ASP B C 1
ATOM 2326 O O . ASP B 1 81 ? 13.445 -5.676 -11.328 1 93.31 81 ASP B O 1
ATOM 2330 N N . GLU B 1 82 ? 15.133 -4.93 -12.5 1 93 82 GLU B N 1
ATOM 2331 C CA . GLU B 1 82 ? 14.703 -3.535 -12.422 1 93 82 GLU B CA 1
ATOM 2332 C C . GLU B 1 82 ? 13.922 -3.129 -13.672 1 93 82 GLU B C 1
ATOM 2334 O O . GLU B 1 82 ? 13.609 -1.952 -13.859 1 93 82 GLU B O 1
ATOM 2339 N N . ARG B 1 83 ? 13.734 -4.098 -14.57 1 92.69 83 ARG B N 1
ATOM 2340 C CA . ARG B 1 83 ? 13.016 -3.775 -15.797 1 92.69 83 ARG B CA 1
ATOM 2341 C C . ARG B 1 83 ? 11.523 -3.584 -15.531 1 92.69 83 ARG B C 1
ATOM 2343 O O . ARG B 1 83 ? 10.883 -4.445 -14.922 1 92.69 83 ARG B O 1
ATOM 2350 N N . GLN B 1 84 ? 10.938 -2.52 -16.062 1 91.5 84 GLN B N 1
ATOM 2351 C CA . GLN B 1 84 ? 9.516 -2.23 -15.914 1 91.5 84 GLN B CA 1
ATOM 2352 C C . GLN B 1 84 ? 8.656 -3.348 -16.5 1 91.5 84 GLN B C 1
ATOM 2354 O O . GLN B 1 84 ? 7.582 -3.65 -15.992 1 91.5 84 GLN B O 1
ATOM 2359 N N . GLU B 1 85 ? 9.102 -3.896 -17.547 1 93.88 85 GLU B N 1
ATOM 2360 C CA . GLU B 1 85 ? 8.367 -4.969 -18.234 1 93.88 85 GLU B CA 1
ATOM 2361 C C . GLU B 1 85 ? 8.141 -6.148 -17.297 1 93.88 85 GLU B C 1
ATOM 2363 O O . GLU B 1 85 ? 7.082 -6.785 -17.328 1 93.88 85 GLU B O 1
ATOM 2368 N N . ILE B 1 86 ? 9.062 -6.422 -16.484 1 94.5 86 ILE B N 1
ATOM 2369 C CA . ILE B 1 86 ? 8.953 -7.531 -15.539 1 94.5 86 ILE B CA 1
ATOM 2370 C C . ILE B 1 86 ? 7.906 -7.207 -14.484 1 94.5 86 ILE B C 1
ATOM 2372 O O . ILE B 1 86 ? 7.074 -8.055 -14.141 1 94.5 86 ILE B O 1
ATOM 2376 N N . ALA B 1 87 ? 7.965 -5.965 -13.945 1 93.31 87 ALA B N 1
ATOM 2377 C CA . ALA B 1 87 ? 6.949 -5.516 -13 1 93.31 87 ALA B CA 1
ATOM 2378 C C . ALA B 1 87 ? 5.547 -5.68 -13.578 1 93.31 87 ALA B C 1
ATOM 2380 O O . ALA B 1 87 ? 4.652 -6.211 -12.914 1 93.31 87 ALA B O 1
ATOM 2381 N N . ASP B 1 88 ? 5.418 -5.293 -14.828 1 92.06 88 ASP B N 1
ATOM 2382 C CA . ASP B 1 88 ? 4.125 -5.375 -15.5 1 92.06 88 ASP B CA 1
ATOM 2383 C C . ASP B 1 88 ? 3.654 -6.824 -15.609 1 92.06 88 ASP B C 1
ATOM 2385 O O . ASP B 1 88 ? 2.475 -7.117 -15.406 1 92.06 88 ASP B O 1
ATOM 2389 N N . ARG B 1 89 ? 4.547 -7.703 -15.898 1 94.44 89 ARG B N 1
ATOM 2390 C CA . ARG B 1 89 ? 4.215 -9.117 -16.031 1 94.44 89 ARG B CA 1
ATOM 2391 C C . ARG B 1 89 ? 3.701 -9.68 -14.711 1 94.44 89 ARG B C 1
ATOM 2393 O O . ARG B 1 89 ? 2.73 -10.445 -14.688 1 94.44 89 ARG B O 1
ATOM 2400 N N . PHE B 1 90 ? 4.305 -9.312 -13.648 1 95.62 90 PHE B N 1
ATOM 2401 C CA . PHE B 1 90 ? 3.902 -9.789 -12.328 1 95.62 90 PHE B CA 1
ATOM 2402 C C . PHE B 1 90 ? 2.535 -9.234 -11.945 1 95.62 90 PHE B C 1
ATOM 2404 O O . PHE B 1 90 ? 1.688 -9.961 -11.422 1 95.62 90 PHE B O 1
ATOM 2411 N N . LEU B 1 91 ? 2.402 -7.938 -12.188 1 91.62 91 LEU B N 1
ATOM 2412 C CA . LEU B 1 91 ? 1.121 -7.316 -11.875 1 91.62 91 LEU B CA 1
ATOM 2413 C C . LEU B 1 91 ? -0 -7.93 -12.703 1 91.62 91 LEU B C 1
ATOM 2415 O O . LEU B 1 91 ? -1.082 -8.211 -12.18 1 91.62 91 LEU B O 1
ATOM 2419 N N . ASP B 1 92 ? 0.299 -8.25 -13.906 1 91.31 92 ASP B N 1
ATOM 2420 C CA . ASP B 1 92 ? -0.664 -8.898 -14.789 1 91.31 92 ASP B CA 1
ATOM 2421 C C . ASP B 1 92 ? -0.967 -10.32 -14.32 1 91.31 92 ASP B C 1
ATOM 2423 O O . ASP B 1 92 ? -2.086 -10.812 -14.492 1 91.31 92 ASP B O 1
ATOM 2427 N N . ALA B 1 93 ? -0.012 -10.945 -13.766 1 93.25 93 ALA B N 1
ATOM 2428 C CA . ALA B 1 93 ? -0.157 -12.32 -13.297 1 93.25 93 ALA B CA 1
ATOM 2429 C C . ALA B 1 93 ? -0.953 -12.367 -11.992 1 93.25 93 ALA B C 1
ATOM 2431 O O . ALA B 1 93 ? -1.385 -13.445 -11.562 1 93.25 93 ALA B O 1
ATOM 2432 N N . GLY B 1 94 ? -1.071 -11.148 -11.352 1 94.5 94 GLY B N 1
ATOM 2433 C CA . GLY B 1 94 ? -1.916 -11.102 -10.172 1 94.5 94 GLY B CA 1
ATOM 2434 C C . GLY B 1 94 ? -1.192 -10.586 -8.938 1 94.5 94 GLY B C 1
ATOM 2435 O O . GLY B 1 94 ? -1.772 -10.523 -7.852 1 94.5 94 GLY B O 1
ATOM 2436 N N . ALA B 1 95 ? 0.054 -10.219 -9.07 1 96.44 95 ALA B N 1
ATOM 2437 C CA . ALA B 1 95 ? 0.765 -9.617 -7.945 1 96.44 95 ALA B CA 1
ATOM 2438 C C . ALA B 1 95 ? 0.116 -8.305 -7.527 1 96.44 95 ALA B C 1
ATOM 2440 O O . ALA B 1 95 ? -0.434 -7.578 -8.359 1 96.44 95 ALA B O 1
ATOM 2441 N N . THR B 1 96 ? 0.187 -8 -6.242 1 95.19 96 THR B N 1
ATOM 2442 C CA . THR B 1 96 ? -0.377 -6.758 -5.715 1 95.19 96 THR B CA 1
ATOM 2443 C C . THR B 1 96 ? 0.621 -5.613 -5.852 1 95.19 96 THR B C 1
ATOM 2445 O O . THR B 1 96 ? 0.226 -4.453 -6.004 1 95.19 96 THR B O 1
ATOM 2448 N N . ASP B 1 97 ? 1.869 -5.953 -5.719 1 96.88 97 ASP B N 1
ATOM 2449 C CA . ASP B 1 97 ? 2.949 -4.977 -5.602 1 96.88 97 ASP B CA 1
ATOM 2450 C C . ASP B 1 97 ? 4.277 -5.574 -6.066 1 96.88 97 ASP B C 1
ATOM 2452 O O . ASP B 1 97 ? 4.391 -6.785 -6.246 1 96.88 97 ASP B O 1
ATOM 2456 N N . PHE B 1 98 ? 5.133 -4.648 -6.406 1 95.94 98 PHE B N 1
ATOM 2457 C CA . PHE B 1 98 ? 6.457 -5.008 -6.898 1 95.94 98 PHE B CA 1
ATOM 2458 C C . PHE B 1 98 ? 7.527 -4.133 -6.262 1 95.94 98 PHE B C 1
ATOM 2460 O O . PHE B 1 98 ? 7.383 -2.908 -6.203 1 95.94 98 PHE B O 1
ATOM 2467 N N . ALA B 1 99 ? 8.625 -4.82 -5.695 1 96.88 99 ALA B N 1
ATOM 2468 C CA . ALA B 1 99 ? 9.719 -4.078 -5.07 1 96.88 99 ALA B CA 1
ATOM 2469 C C . ALA B 1 99 ? 11.07 -4.609 -5.531 1 96.88 99 ALA B C 1
ATOM 2471 O O . ALA B 1 99 ? 11.195 -5.789 -5.875 1 96.88 99 ALA B O 1
ATOM 2472 N N . ILE B 1 100 ? 12.047 -3.713 -5.461 1 96.44 100 ILE B N 1
ATOM 2473 C CA . ILE B 1 100 ? 13.383 -4.051 -5.949 1 96.44 100 ILE B CA 1
ATOM 2474 C C . ILE B 1 100 ? 14.297 -4.371 -4.77 1 96.44 100 ILE B C 1
ATOM 2476 O O . ILE B 1 100 ? 14.32 -3.635 -3.779 1 96.44 100 ILE B O 1
ATOM 2480 N N . LYS B 1 101 ? 15.031 -5.504 -4.812 1 95.81 101 LYS B N 1
ATOM 2481 C CA . LYS B 1 101 ? 16.078 -5.859 -3.865 1 95.81 101 LYS B CA 1
ATOM 2482 C C . LYS B 1 101 ? 17.359 -5.059 -4.133 1 95.81 101 LYS B C 1
ATOM 2484 O O . LYS B 1 101 ? 17.656 -4.719 -5.281 1 95.81 101 LYS B O 1
ATOM 2489 N N . PRO B 1 102 ? 18.094 -4.809 -3.016 1 95.69 102 PRO B N 1
ATOM 2490 C CA . PRO B 1 102 ? 17.875 -5.172 -1.611 1 95.69 102 PRO B CA 1
ATOM 2491 C C . PRO B 1 102 ? 16.859 -4.273 -0.918 1 95.69 102 PRO B C 1
ATOM 2493 O O . PRO B 1 102 ? 16.766 -3.082 -1.222 1 95.69 102 PRO B O 1
ATOM 2496 N N . VAL B 1 103 ? 16.141 -4.859 -0.009 1 94.56 103 VAL B N 1
ATOM 2497 C CA . VAL B 1 103 ? 15.148 -4.094 0.747 1 94.56 103 VAL B CA 1
ATOM 2498 C C . VAL B 1 103 ? 15.719 -3.73 2.117 1 94.56 103 VAL B C 1
ATOM 2500 O O . VAL B 1 103 ? 16.5 -4.488 2.689 1 94.56 103 VAL B O 1
ATOM 2503 N N . ARG B 1 104 ? 15.32 -2.541 2.627 1 93.81 104 ARG B N 1
ATOM 2504 C CA . ARG B 1 104 ? 15.68 -2.094 3.967 1 93.81 104 ARG B CA 1
ATOM 2505 C C . ARG B 1 104 ? 14.531 -2.312 4.945 1 93.81 104 ARG B C 1
ATOM 2507 O O . ARG B 1 104 ? 13.367 -2.168 4.582 1 93.81 104 ARG B O 1
ATOM 2514 N N . ALA B 1 105 ? 14.922 -2.537 6.164 1 95.06 105 ALA B N 1
ATOM 2515 C CA . ALA B 1 105 ? 13.961 -3 7.164 1 95.06 105 ALA B CA 1
ATOM 2516 C C . ALA B 1 105 ? 12.812 -2.006 7.316 1 95.06 105 ALA B C 1
ATOM 2518 O O . ALA B 1 105 ? 11.648 -2.365 7.145 1 95.06 105 ALA B O 1
ATOM 2519 N N . PRO B 1 106 ? 13.055 -0.713 7.594 1 94.5 106 PRO B N 1
ATOM 2520 C CA . PRO B 1 106 ? 11.922 0.185 7.816 1 94.5 106 PRO B CA 1
ATOM 2521 C C . PRO B 1 106 ? 11.047 0.348 6.574 1 94.5 106 PRO B C 1
ATOM 2523 O O . PRO B 1 106 ? 9.828 0.523 6.688 1 94.5 106 PRO B O 1
ATOM 2526 N N . ASP B 1 107 ? 11.688 0.276 5.457 1 95.69 107 ASP B N 1
ATOM 2527 C CA . ASP B 1 107 ? 11 0.386 4.172 1 95.69 107 ASP B CA 1
ATOM 2528 C C . ASP B 1 107 ? 10.055 -0.795 3.949 1 95.69 107 ASP B C 1
ATOM 2530 O O . ASP B 1 107 ? 8.867 -0.607 3.689 1 95.69 107 ASP B O 1
ATOM 2534 N N . LEU B 1 108 ? 10.586 -1.982 4.109 1 96.81 108 LEU B N 1
ATOM 2535 C CA . LEU B 1 108 ? 9.812 -3.203 3.912 1 96.81 108 LEU B CA 1
ATOM 2536 C C . LEU B 1 108 ? 8.68 -3.299 4.926 1 96.81 108 LEU B C 1
ATOM 2538 O O . LEU B 1 108 ? 7.559 -3.67 4.574 1 96.81 108 LEU B O 1
ATOM 2542 N N . ILE B 1 109 ? 8.945 -2.965 6.125 1 95.44 109 ILE B N 1
ATOM 2543 C CA . ILE B 1 109 ? 7.941 -3.045 7.184 1 95.44 109 ILE B CA 1
ATOM 2544 C C . ILE B 1 109 ? 6.781 -2.102 6.867 1 95.44 109 ILE B C 1
ATOM 2546 O O . ILE B 1 109 ? 5.617 -2.496 6.945 1 95.44 109 ILE B O 1
ATOM 2550 N N . SER B 1 110 ? 7.102 -0.885 6.516 1 94.75 110 SER B N 1
ATOM 2551 C CA . SER B 1 110 ? 6.07 0.09 6.172 1 94.75 110 SER B CA 1
ATOM 2552 C C . SER B 1 110 ? 5.215 -0.396 5.008 1 94.75 110 SER B C 1
ATOM 2554 O O . SER B 1 110 ? 3.99 -0.271 5.035 1 94.75 110 SER B O 1
ATOM 2556 N N . ARG B 1 111 ? 5.883 -0.939 4.094 1 95.56 111 ARG B N 1
ATOM 2557 C CA . ARG B 1 111 ? 5.199 -1.386 2.881 1 95.56 111 ARG B CA 1
ATOM 2558 C C . ARG B 1 111 ? 4.273 -2.561 3.176 1 95.56 111 ARG B C 1
ATOM 2560 O O . ARG B 1 111 ? 3.145 -2.605 2.682 1 95.56 111 ARG B O 1
ATOM 2567 N N . ILE B 1 112 ? 4.711 -3.512 3.963 1 95.31 112 ILE B N 1
ATOM 2568 C CA . ILE B 1 112 ? 3.885 -4.652 4.348 1 95.31 112 ILE B CA 1
ATOM 2569 C C . ILE B 1 112 ? 2.678 -4.168 5.148 1 95.31 112 ILE B C 1
ATOM 2571 O O . ILE B 1 112 ? 1.562 -4.66 4.961 1 95.31 112 ILE B O 1
ATOM 2575 N N . GLN B 1 113 ? 2.922 -3.207 5.996 1 91.31 113 GLN B N 1
ATOM 2576 C CA . GLN B 1 113 ? 1.817 -2.654 6.77 1 91.31 113 GLN B CA 1
ATOM 2577 C C . GLN B 1 113 ? 0.768 -2.021 5.859 1 91.31 113 GLN B C 1
ATOM 2579 O O . GLN B 1 113 ? -0.431 -2.107 6.133 1 91.31 113 GLN B O 1
ATOM 2584 N N . LEU B 1 114 ? 1.225 -1.356 4.875 1 91.5 114 LEU B N 1
ATOM 2585 C CA . LEU B 1 114 ? 0.315 -0.795 3.881 1 91.5 114 LEU B CA 1
ATOM 2586 C C . LEU B 1 114 ? -0.561 -1.883 3.27 1 91.5 114 LEU B C 1
ATOM 2588 O O . LEU B 1 114 ? -1.77 -1.695 3.107 1 91.5 114 LEU B O 1
ATOM 2592 N N . HIS B 1 115 ? 0.039 -3.01 2.922 1 92.94 115 HIS B N 1
ATOM 2593 C CA . HIS B 1 115 ? -0.686 -4.141 2.35 1 92.94 115 HIS B CA 1
ATOM 2594 C C . HIS B 1 115 ? -1.732 -4.672 3.322 1 92.94 115 HIS B C 1
ATOM 2596 O O . HIS B 1 115 ? -2.834 -5.047 2.914 1 92.94 115 HIS B O 1
ATOM 2602 N N . LEU B 1 116 ? -1.387 -4.688 4.539 1 87.88 116 LEU B N 1
ATOM 2603 C CA . LEU B 1 116 ? -2.314 -5.168 5.559 1 87.88 116 LEU B CA 1
ATOM 2604 C C . LEU B 1 116 ? -3.512 -4.234 5.691 1 87.88 116 LEU B C 1
ATOM 2606 O O . LEU B 1 116 ? -4.652 -4.691 5.805 1 87.88 116 LEU B O 1
ATOM 2610 N N . ARG B 1 117 ? -3.201 -2.965 5.652 1 84.38 117 ARG B N 1
ATOM 2611 C CA . ARG B 1 117 ? -4.281 -1.984 5.695 1 84.38 117 ARG B CA 1
ATOM 2612 C C . ARG B 1 117 ? -5.211 -2.143 4.496 1 84.38 117 ARG B C 1
ATOM 2614 O O . ARG B 1 117 ? -6.438 -2.111 4.648 1 84.38 117 ARG B O 1
ATOM 2621 N N . LEU B 1 118 ? -4.609 -2.324 3.375 1 83.31 118 LEU B N 1
ATOM 2622 C CA . LEU B 1 118 ? -5.375 -2.518 2.146 1 83.31 118 LEU B CA 1
ATOM 2623 C C . LEU B 1 118 ? -6.273 -3.742 2.254 1 83.31 118 LEU B C 1
ATOM 2625 O O . LEU B 1 118 ? -7.441 -3.697 1.858 1 83.31 118 LEU B O 1
ATOM 2629 N N . SER B 1 119 ? -5.723 -4.785 2.766 1 83.88 119 SER B N 1
ATOM 2630 C CA . SER B 1 119 ? -6.465 -6.031 2.92 1 83.88 119 SER B CA 1
ATOM 2631 C C . SER B 1 119 ? -7.66 -5.848 3.852 1 83.88 119 SER B C 1
ATOM 2633 O O . SER B 1 119 ? -8.75 -6.344 3.572 1 83.88 119 SER B O 1
ATOM 2635 N N . MET B 1 120 ? -7.469 -5.113 4.863 1 78.69 120 MET B N 1
ATOM 2636 C CA . MET B 1 120 ? -8.523 -4.875 5.844 1 78.69 120 MET B CA 1
ATOM 2637 C C . MET B 1 120 ? -9.648 -4.039 5.242 1 78.69 120 MET B C 1
ATOM 2639 O O . MET B 1 120 ? -10.828 -4.324 5.469 1 78.69 120 MET B O 1
ATOM 2643 N N . LEU B 1 121 ? -9.273 -3.07 4.516 1 75.62 121 LEU B N 1
ATOM 2644 C CA . LEU B 1 121 ? -10.258 -2.199 3.883 1 75.62 121 LEU B CA 1
ATOM 2645 C C . LEU B 1 121 ? -11.07 -2.965 2.844 1 75.62 121 LEU B C 1
ATOM 2647 O O . LEU B 1 121 ? -12.281 -2.752 2.715 1 75.62 121 LEU B O 1
ATOM 2651 N N . THR B 1 122 ? -10.367 -3.801 2.166 1 74.88 122 THR B N 1
ATOM 2652 C CA . THR B 1 122 ? -11.039 -4.609 1.155 1 74.88 122 THR B CA 1
ATOM 2653 C C . THR B 1 122 ? -12.07 -5.535 1.8 1 74.88 122 THR B C 1
ATOM 2655 O O . THR B 1 122 ? -13.195 -5.664 1.308 1 74.88 122 THR B O 1
ATOM 2658 N N . LYS B 1 123 ? -11.664 -6.117 2.863 1 71.31 123 LYS B N 1
ATOM 2659 C CA . LYS B 1 123 ? -12.562 -7.012 3.584 1 71.31 123 LYS B CA 1
ATOM 2660 C C . LYS B 1 123 ? -13.773 -6.258 4.125 1 71.31 123 LYS B C 1
ATOM 2662 O O . LYS B 1 123 ? -14.898 -6.766 4.098 1 71.31 123 LYS B O 1
ATOM 2667 N N . GLU B 1 124 ? -13.547 -5.125 4.559 1 67.38 124 GLU B N 1
ATOM 2668 C CA . GLU B 1 124 ? -14.617 -4.289 5.094 1 67.38 124 GLU B CA 1
ATOM 2669 C C . GLU B 1 124 ? -15.609 -3.896 4.004 1 67.38 124 GLU B C 1
ATOM 2671 O O . GLU B 1 124 ? -16.812 -3.887 4.234 1 67.38 124 GLU B O 1
ATOM 2676 N N . ASN B 1 125 ? -15.039 -3.57 3.002 1 64.81 125 ASN B N 1
ATOM 2677 C CA . ASN B 1 125 ? -15.898 -3.209 1.877 1 64.81 125 ASN B CA 1
ATOM 2678 C C . ASN B 1 125 ? -16.734 -4.391 1.412 1 64.81 125 ASN B C 1
ATOM 2680 O O . ASN B 1 125 ? -17.906 -4.227 1.054 1 64.81 125 ASN B O 1
ATOM 2684 N N . ASP B 1 126 ? -16.156 -5.535 1.47 1 64.06 126 ASP B N 1
ATOM 2685 C CA . ASP B 1 126 ? -16.875 -6.754 1.106 1 64.06 126 ASP B CA 1
ATOM 2686 C C . ASP B 1 126 ? -18.016 -7.023 2.08 1 64.06 126 ASP B C 1
ATOM 2688 O O . ASP B 1 126 ? -19.125 -7.387 1.664 1 64.06 126 ASP B O 1
ATOM 2692 N N . ARG B 1 127 ? -17.75 -6.824 3.303 1 62.5 127 ARG B N 1
ATOM 2693 C CA . ARG B 1 127 ? -18.75 -7.059 4.336 1 62.5 127 ARG B CA 1
ATOM 2694 C C . ARG B 1 127 ? -19.891 -6.055 4.227 1 62.5 127 ARG B C 1
ATOM 2696 O O . ARG B 1 127 ? -21.062 -6.418 4.371 1 62.5 127 ARG B O 1
ATOM 2703 N N . ALA B 1 128 ? -19.578 -4.859 4.031 1 57.56 128 ALA B N 1
ATOM 2704 C CA . ALA B 1 128 ? -20.594 -3.814 3.898 1 57.56 128 ALA B CA 1
ATOM 2705 C C . ALA B 1 128 ? -21.469 -4.062 2.684 1 57.56 128 ALA B C 1
ATOM 2707 O O . ALA B 1 128 ? -22.688 -3.871 2.746 1 57.56 128 ALA B O 1
ATOM 2708 N N . GLU B 1 129 ? -20.859 -4.457 1.761 1 57.25 129 GLU B N 1
ATOM 2709 C CA . GLU B 1 129 ? -21.594 -4.754 0.538 1 57.25 129 GLU B CA 1
ATOM 2710 C C . GLU B 1 129 ? -22.531 -5.938 0.736 1 57.25 129 GLU B C 1
ATOM 2712 O O . GLU B 1 129 ? -23.656 -5.93 0.239 1 57.25 129 GLU B O 1
ATOM 2717 N N . GLU B 1 130 ? -21.984 -6.922 1.377 1 57.06 130 GLU B N 1
ATOM 2718 C CA . GLU B 1 130 ? -22.812 -8.078 1.697 1 57.06 130 GLU B CA 1
ATOM 2719 C C . GLU B 1 130 ? -24.016 -7.676 2.537 1 57.06 130 GLU B C 1
ATOM 2721 O O . GLU B 1 130 ? -25.141 -8.164 2.311 1 57.06 130 GLU B O 1
ATOM 2726 N N . LYS B 1 131 ? -23.812 -6.82 3.508 1 53.94 131 LYS B N 1
ATOM 2727 C CA . LYS B 1 131 ? -24.891 -6.348 4.363 1 53.94 131 LYS B CA 1
ATOM 2728 C C . LYS B 1 131 ? -25.906 -5.516 3.572 1 53.94 131 LYS B C 1
ATOM 2730 O O . LYS B 1 131 ? -27.109 -5.66 3.752 1 53.94 131 LYS B O 1
ATOM 2735 N N . ASN B 1 132 ? -25.359 -4.559 2.836 1 49.53 132 ASN B N 1
ATOM 2736 C CA . ASN B 1 132 ? -26.234 -3.748 1.996 1 49.53 132 ASN B CA 1
ATOM 2737 C C . ASN B 1 132 ? -27.047 -4.609 1.028 1 49.53 132 ASN B C 1
ATOM 2739 O O . ASN B 1 132 ? -28.219 -4.332 0.764 1 49.53 132 ASN B O 1
ATOM 2743 N N . GLU B 1 133 ? -26.25 -5.5 0.459 1 47.22 133 GLU B N 1
ATOM 2744 C CA . GLU B 1 133 ? -26.938 -6.422 -0.442 1 47.22 133 GLU B CA 1
ATOM 2745 C C . GLU B 1 133 ? -28.031 -7.195 0.287 1 47.22 133 GLU B C 1
ATOM 2747 O O . GLU B 1 133 ? -29.078 -7.477 -0.285 1 47.22 133 GLU B O 1
ATOM 2752 N N . GLN B 1 134 ? -27.609 -7.703 1.45 1 44.5 134 GLN B N 1
ATOM 2753 C CA . GLN B 1 134 ? -28.609 -8.391 2.238 1 44.5 134 GLN B CA 1
ATOM 2754 C C . GLN B 1 134 ? -29.797 -7.477 2.539 1 44.5 134 GLN B C 1
ATOM 2756 O O . GLN B 1 134 ? -30.953 -7.93 2.58 1 44.5 134 GLN B O 1
ATOM 2761 N N . GLU B 1 135 ? -29.422 -6.289 2.926 1 40.31 135 GLU B N 1
ATOM 2762 C CA . GLU B 1 135 ? -30.516 -5.348 3.141 1 40.31 135 GLU B CA 1
ATOM 2763 C C . GLU B 1 135 ? -31.188 -4.977 1.823 1 40.31 135 GLU B C 1
ATOM 2765 O O . GLU B 1 135 ? -32.406 -4.738 1.783 1 40.31 135 GLU B O 1
ATOM 2770 N N . LEU B 1 136 ? -30.281 -4.562 0.955 1 38.09 136 LEU B N 1
ATOM 2771 C CA . LEU B 1 136 ? -30.891 -4.34 -0.358 1 38.09 136 LEU B CA 1
ATOM 2772 C C . LEU B 1 136 ? -31.062 -5.656 -1.106 1 38.09 136 LEU B C 1
ATOM 2774 O O . LEU B 1 136 ? -30.234 -6.57 -0.961 1 38.09 136 LEU B O 1
ATOM 2778 N N . GLU B 1 137 ? -32.219 -6.113 -1.546 1 38.25 137 GLU B N 1
ATOM 2779 C CA . GLU B 1 137 ? -32.469 -7.242 -2.439 1 38.25 137 GLU B CA 1
ATOM 2780 C C . GLU B 1 137 ? -31.344 -7.395 -3.453 1 38.25 137 GLU B C 1
ATOM 2782 O O . GLU B 1 137 ? -31.578 -7.672 -4.629 1 38.25 137 GLU B O 1
ATOM 2787 N N . ALA B 1 138 ? -30.297 -6.668 -3.277 1 39.34 138 ALA B N 1
ATOM 2788 C CA . ALA B 1 138 ? -29.219 -6.727 -4.254 1 39.34 138 ALA B CA 1
ATOM 2789 C C . ALA B 1 138 ? -28.672 -8.148 -4.387 1 39.34 138 ALA B C 1
ATOM 2791 O O . ALA B 1 138 ? -28.781 -8.945 -3.453 1 39.34 138 ALA B O 1
ATOM 2792 N N . PRO B 1 139 ? -28.25 -8.656 -5.656 1 38.41 139 PRO B N 1
ATOM 2793 C CA . PRO B 1 139 ? -27.859 -10.047 -5.898 1 38.41 139 PRO B CA 1
ATOM 2794 C C . PRO B 1 139 ? -26.781 -10.539 -4.941 1 38.41 139 PRO B C 1
ATOM 2796 O O . PRO B 1 139 ? -25.953 -9.742 -4.465 1 38.41 139 PRO B O 1
ATOM 2799 N N . LYS B 1 140 ? -26.625 -11.617 -4.27 1 44.06 140 LYS B N 1
ATOM 2800 C CA . LYS B 1 140 ? -25.812 -12.422 -3.371 1 44.06 140 LYS B CA 1
ATOM 2801 C C . LYS B 1 140 ? -24.344 -12.383 -3.777 1 44.06 140 LYS B C 1
ATOM 2803 O O . LYS B 1 140 ? -24 -12.727 -4.91 1 44.06 140 LYS B O 1
ATOM 2808 N N . GLY B 1 141 ? -23.312 -11.617 -2.998 1 43.97 141 GLY B N 1
ATOM 2809 C CA . GLY B 1 141 ? -21.891 -11.898 -3.08 1 43.97 141 GLY B CA 1
ATOM 2810 C C . GLY B 1 141 ? -21.062 -10.711 -3.562 1 43.97 141 GLY B C 1
ATOM 2811 O O . GLY B 1 141 ? -19.844 -10.773 -3.602 1 43.97 141 GLY B O 1
ATOM 2812 N N . ILE B 1 142 ? -21.641 -9.773 -4.391 1 50.19 142 ILE B N 1
ATOM 2813 C CA . ILE B 1 142 ? -20.781 -8.688 -4.852 1 50.19 142 ILE B CA 1
ATOM 2814 C C . ILE B 1 142 ? -20.984 -7.457 -3.969 1 50.19 142 ILE B C 1
ATOM 2816 O O . ILE B 1 142 ? -22.094 -6.93 -3.875 1 50.19 142 ILE B O 1
ATOM 2820 N N . GLY B 1 143 ? -20.016 -7.109 -3.221 1 52.78 143 GLY B N 1
ATOM 2821 C CA . GLY B 1 143 ? -20.047 -5.98 -2.309 1 52.78 143 GLY B CA 1
ATOM 2822 C C . GLY B 1 143 ? -20.234 -4.648 -3.014 1 52.78 143 GLY B C 1
ATOM 2823 O O . GLY B 1 143 ? -19.922 -4.523 -4.199 1 52.78 143 GLY B O 1
ATOM 2824 N N . ALA B 1 144 ? -20.938 -3.736 -2.404 1 57.03 144 ALA B N 1
ATOM 2825 C CA . ALA B 1 144 ? -21.234 -2.406 -2.932 1 57.03 144 ALA B CA 1
ATOM 2826 C C . ALA B 1 144 ? -19.969 -1.678 -3.34 1 57.03 144 ALA B C 1
ATOM 2828 O O . ALA B 1 144 ? -19.938 -0.977 -4.355 1 57.03 144 ALA B O 1
ATOM 2829 N N . THR B 1 145 ? -18.953 -1.882 -2.682 1 56.75 145 THR B N 1
ATOM 2830 C CA . THR B 1 145 ? -17.672 -1.255 -2.986 1 56.75 145 THR B CA 1
ATOM 2831 C C . THR B 1 145 ? -17.156 -1.714 -4.348 1 56.75 145 THR B C 1
ATOM 2833 O O . THR B 1 145 ? -16.703 -0.899 -5.148 1 56.75 145 THR B O 1
ATOM 2836 N N . THR B 1 146 ? -17.141 -2.988 -4.453 1 63.16 146 THR B N 1
ATOM 2837 C CA . THR B 1 146 ? -16.734 -3.564 -5.734 1 63.16 146 THR B CA 1
ATOM 2838 C C . THR B 1 146 ? -17.609 -3.008 -6.863 1 63.16 146 THR B C 1
ATOM 2840 O O . THR B 1 146 ? -17.078 -2.611 -7.91 1 63.16 146 THR B O 1
ATOM 2843 N N . LEU B 1 147 ? -18.859 -2.887 -6.52 1 68.69 147 LEU B N 1
ATOM 2844 C CA . LEU B 1 147 ? -19.797 -2.373 -7.52 1 68.69 147 LEU B CA 1
ATOM 2845 C C . LEU B 1 147 ? -19.484 -0.921 -7.863 1 68.69 147 LEU B C 1
ATOM 2847 O O . LEU B 1 147 ? -19.453 -0.548 -9.039 1 68.69 147 LEU B O 1
ATOM 2851 N N . ASN B 1 148 ? -19.203 -0.248 -6.941 1 69.44 148 ASN B N 1
ATOM 2852 C CA . ASN B 1 148 ? -18.922 1.166 -7.16 1 69.44 148 ASN B CA 1
ATOM 2853 C C . ASN B 1 148 ? -17.594 1.363 -7.895 1 69.44 148 ASN B C 1
ATOM 2855 O O . ASN B 1 148 ? -17.469 2.262 -8.727 1 69.44 148 ASN B O 1
ATOM 2859 N N . HIS B 1 149 ? -16.609 0.598 -7.566 1 74.25 149 HIS B N 1
ATOM 2860 C CA . HIS B 1 149 ? -15.328 0.605 -8.258 1 74.25 149 HIS B CA 1
ATOM 2861 C C . HIS B 1 149 ? -15.508 0.361 -9.75 1 74.25 149 HIS B C 1
ATOM 2863 O O . HIS B 1 149 ? -14.961 1.101 -10.578 1 74.25 149 HIS B O 1
ATOM 2869 N N . ILE B 1 150 ? -16.25 -0.544 -10.031 1 78.94 150 ILE B N 1
ATOM 2870 C CA . ILE B 1 150 ? -16.484 -0.898 -11.43 1 78.94 150 ILE B CA 1
ATOM 2871 C C . ILE B 1 150 ? -17.344 0.179 -12.094 1 78.94 150 ILE B C 1
ATOM 2873 O O . ILE B 1 150 ? -17.062 0.591 -13.219 1 78.94 150 ILE B O 1
ATOM 2877 N N . ALA B 1 151 ? -18.281 0.615 -11.289 1 79.38 151 ALA B N 1
ATOM 2878 C CA . ALA B 1 151 ? -19.141 1.676 -11.812 1 79.38 151 ALA B CA 1
ATOM 2879 C C . ALA B 1 151 ? -18.344 2.941 -12.094 1 79.38 151 ALA B C 1
ATOM 2881 O O . ALA B 1 151 ? -18.5 3.562 -13.148 1 79.38 151 ALA B O 1
ATOM 2882 N N . GLY B 1 152 ? -17.625 3.303 -11.195 1 77.06 152 GLY B N 1
ATOM 2883 C CA . GLY B 1 152 ? -16.766 4.465 -11.391 1 77.06 152 GLY B CA 1
ATOM 2884 C C . GLY B 1 152 ? -15.867 4.352 -12.609 1 77.06 152 GLY B C 1
ATOM 2885 O O . GLY B 1 152 ? -15.719 5.312 -13.367 1 77.06 152 GLY B O 1
ATOM 2886 N N . PHE B 1 153 ? -15.203 3.27 -12.695 1 81.25 153 PHE B N 1
ATOM 2887 C CA . PHE B 1 153 ? -14.383 3.002 -13.867 1 81.25 153 PHE B CA 1
ATOM 2888 C C . PHE B 1 153 ? -15.188 3.199 -15.148 1 81.25 153 PHE B C 1
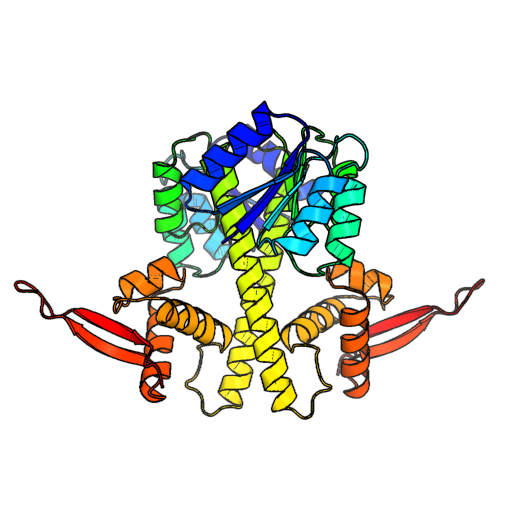ATOM 2890 O O . PHE B 1 153 ? -14.75 3.904 -16.062 1 81.25 153 PHE B O 1
ATOM 2897 N N . LEU B 1 154 ? -16.344 2.662 -15.188 1 84.31 154 LEU B N 1
ATOM 2898 C CA . LEU B 1 154 ? -17.156 2.707 -16.391 1 84.31 154 LEU B CA 1
ATOM 2899 C C . LEU B 1 154 ? -17.625 4.129 -16.672 1 84.31 154 LEU B C 1
ATOM 2901 O O . LEU B 1 154 ? -17.703 4.543 -17.844 1 84.31 154 LEU B O 1
ATOM 2905 N N . ARG B 1 155 ? -17.844 4.828 -15.68 1 79.81 155 ARG B N 1
ATOM 2906 C CA . ARG B 1 155 ? -18.297 6.203 -15.859 1 79.81 155 ARG B CA 1
ATOM 2907 C C . ARG B 1 155 ? -17.188 7.07 -16.453 1 79.81 155 ARG B C 1
ATOM 2909 O O . ARG B 1 155 ? -17.469 8.016 -17.188 1 79.81 155 ARG B O 1
ATOM 2916 N N . ASP B 1 156 ? -16.062 6.746 -16.188 1 77.88 156 ASP B N 1
ATOM 2917 C CA . ASP B 1 156 ? -14.922 7.543 -16.609 1 77.88 156 ASP B CA 1
ATOM 2918 C C . ASP B 1 156 ? -14.469 7.148 -18.016 1 77.88 156 ASP B C 1
ATOM 2920 O O . ASP B 1 156 ? -13.602 7.793 -18.594 1 77.88 156 ASP B O 1
ATOM 2924 N N . GLN B 1 157 ? -14.938 6.078 -18.406 1 80.56 157 GLN B N 1
ATOM 2925 C CA . GLN B 1 157 ? -14.547 5.621 -19.734 1 80.56 157 GLN B CA 1
ATOM 2926 C C . GLN B 1 157 ? -15.367 6.309 -20.812 1 80.56 157 GLN B C 1
ATOM 2928 O O . GLN B 1 157 ? -16.594 6.449 -20.688 1 80.56 157 GLN B O 1
ATOM 2933 N N . ARG B 1 158 ? -14.688 6.832 -21.75 1 76.62 158 ARG B N 1
ATOM 2934 C CA . ARG B 1 158 ? -15.367 7.457 -22.875 1 76.62 158 ARG B CA 1
ATOM 2935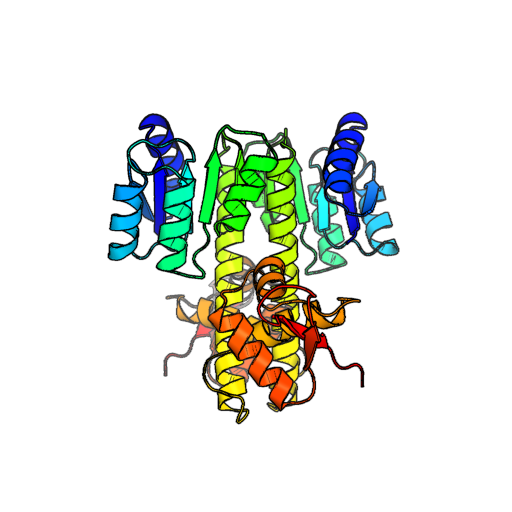 C C . ARG B 1 158 ? -15.891 6.406 -23.859 1 76.62 158 ARG B C 1
ATOM 2937 O O . ARG B 1 158 ? -16.844 6.656 -24.594 1 76.62 158 ARG B O 1
ATOM 2944 N N . GLU B 1 159 ? -15.273 5.266 -23.922 1 80.94 159 GLU B N 1
ATOM 2945 C CA . GLU B 1 159 ? -15.656 4.188 -24.828 1 80.94 159 GLU B CA 1
ATOM 2946 C C . GLU B 1 159 ? -16.031 2.926 -24.047 1 80.94 159 GLU B C 1
ATOM 2948 O O . GLU B 1 159 ? -15.484 2.668 -22.969 1 80.94 159 GLU B O 1
ATOM 2953 N N . PRO B 1 160 ? -16.984 2.256 -24.547 1 84.94 160 PRO B N 1
ATOM 2954 C CA . PRO B 1 160 ? -17.328 0.974 -23.922 1 84.94 160 PRO B CA 1
ATOM 2955 C C . PRO B 1 160 ? -16.109 0.058 -23.766 1 84.94 160 PRO B C 1
ATOM 2957 O O . PRO B 1 160 ? -15.203 0.085 -24.609 1 84.94 160 PRO B O 1
ATOM 2960 N N . CYS B 1 161 ? -16.078 -0.67 -22.703 1 86.44 161 CYS B N 1
ATOM 2961 C CA . CYS B 1 161 ? -14.938 -1.529 -22.375 1 86.44 161 CYS B CA 1
ATOM 2962 C C . CYS B 1 161 ? -15.367 -2.988 -22.281 1 86.44 161 CYS B C 1
ATOM 2964 O O . CYS B 1 161 ? -16.484 -3.285 -21.844 1 86.44 161 CYS B O 1
ATOM 2966 N N . THR B 1 162 ? -14.469 -3.889 -22.766 1 81 162 THR B N 1
ATOM 2967 C CA . THR B 1 162 ? -14.719 -5.312 -22.578 1 81 162 THR B CA 1
ATOM 2968 C C . THR B 1 162 ? -14.531 -5.703 -21.109 1 81 162 THR B C 1
ATOM 2970 O O . THR B 1 162 ? -13.891 -4.977 -20.344 1 81 162 THR B O 1
ATOM 2973 N N . ILE B 1 163 ? -15.188 -6.816 -20.75 1 80.81 163 ILE B N 1
ATOM 2974 C CA . ILE B 1 163 ? -15.039 -7.289 -19.375 1 80.81 163 ILE B CA 1
ATOM 2975 C C . ILE B 1 163 ? -13.562 -7.543 -19.078 1 80.81 163 ILE B C 1
ATOM 2977 O O . ILE B 1 163 ? -13.102 -7.316 -17.969 1 80.81 163 ILE B O 1
ATOM 2981 N N . ASP B 1 164 ? -12.844 -7.969 -20.062 1 80.12 164 ASP B N 1
ATOM 2982 C CA . ASP B 1 164 ? -11.414 -8.203 -19.891 1 80.12 164 ASP B CA 1
ATOM 2983 C C . ASP B 1 164 ? -10.688 -6.902 -19.547 1 80.12 164 ASP B C 1
ATOM 2985 O O . ASP B 1 164 ? -9.82 -6.879 -18.672 1 80.12 164 ASP B O 1
ATOM 2989 N N . GLU B 1 165 ? -11.008 -5.859 -20.234 1 81.12 165 GLU B N 1
ATOM 2990 C CA . GLU B 1 165 ? -10.438 -4.539 -19.953 1 81.12 165 GLU B CA 1
ATOM 2991 C C . GLU B 1 165 ? -10.812 -4.055 -18.562 1 81.12 165 GLU B C 1
ATOM 2993 O O . GLU B 1 165 ? -9.961 -3.533 -17.828 1 81.12 165 GLU B O 1
ATOM 2998 N N . ILE B 1 166 ? -12.039 -4.215 -18.266 1 84.75 166 ILE B N 1
ATOM 2999 C CA . ILE B 1 166 ? -12.523 -3.773 -16.969 1 84.75 166 ILE B CA 1
ATOM 3000 C C . ILE B 1 166 ? -11.812 -4.547 -15.852 1 84.75 166 ILE B C 1
ATOM 3002 O O . ILE B 1 166 ? -11.328 -3.951 -14.891 1 84.75 166 ILE B O 1
ATOM 3006 N N . THR B 1 167 ? -11.742 -5.859 -16 1 80.12 167 THR B N 1
ATOM 3007 C CA . THR B 1 167 ? -11.07 -6.723 -15.031 1 80.12 167 THR B CA 1
ATOM 3008 C C . THR B 1 167 ? -9.625 -6.277 -14.82 1 80.12 167 THR B C 1
ATOM 3010 O O . THR B 1 167 ? -9.164 -6.18 -13.68 1 80.12 167 THR B O 1
ATOM 3013 N N . LYS B 1 168 ? -9.039 -6.027 -15.891 1 78.88 168 LYS B N 1
ATOM 3014 C CA . LYS B 1 168 ? -7.633 -5.621 -15.867 1 78.88 168 LYS B CA 1
ATOM 3015 C C . LYS B 1 168 ? -7.469 -4.266 -15.18 1 78.88 168 LYS B C 1
ATOM 3017 O O . LYS B 1 168 ? -6.605 -4.105 -14.312 1 78.88 168 LYS B O 1
ATOM 3022 N N . ASP B 1 169 ? -8.297 -3.34 -15.594 1 77.44 169 ASP B N 1
ATOM 3023 C CA . ASP B 1 169 ? -8.102 -1.952 -15.18 1 77.44 169 ASP B CA 1
ATOM 3024 C C . ASP B 1 169 ? -8.586 -1.729 -13.75 1 77.44 169 ASP B C 1
ATOM 3026 O O . ASP B 1 169 ? -8 -0.933 -13.016 1 77.44 169 ASP B O 1
ATOM 3030 N N . VAL B 1 170 ? -9.602 -2.41 -13.352 1 77.19 170 VAL B N 1
ATOM 3031 C CA . VAL B 1 170 ? -10.156 -2.252 -12.008 1 77.19 170 VAL B CA 1
ATOM 3032 C C . VAL B 1 170 ? -9.406 -3.15 -11.031 1 77.19 170 VAL B C 1
ATOM 3034 O O . VAL B 1 170 ? -9.438 -2.924 -9.82 1 77.19 170 VAL B O 1
ATOM 3037 N N . GLY B 1 171 ? -8.719 -4.176 -11.586 1 70 171 GLY B N 1
ATOM 3038 C CA . GLY B 1 171 ? -7.93 -5.078 -10.758 1 70 171 GLY B CA 1
ATOM 3039 C C . GLY B 1 171 ? -8.766 -6.07 -9.977 1 70 171 GLY B C 1
ATOM 3040 O O . GLY B 1 171 ? -8.469 -6.367 -8.82 1 70 171 GLY B O 1
ATOM 3041 N N . LEU B 1 172 ? -9.773 -6.484 -10.516 1 71.75 172 LEU B N 1
ATOM 3042 C CA . LEU B 1 172 ? -10.664 -7.465 -9.906 1 71.75 172 LEU B CA 1
ATOM 3043 C C . LEU B 1 172 ? -10.758 -8.719 -10.766 1 71.75 172 LEU B C 1
ATOM 3045 O O . LEU B 1 172 ? -10.5 -8.68 -11.969 1 71.75 172 LEU B O 1
ATOM 3049 N N . ALA B 1 173 ? -11.078 -9.844 -10.07 1 66.19 173 ALA B N 1
ATOM 3050 C CA . ALA B 1 173 ? -11.242 -11.109 -10.789 1 66.19 173 ALA B CA 1
ATOM 3051 C C . ALA B 1 173 ? -12.453 -11.078 -11.703 1 66.19 173 ALA B C 1
ATOM 3053 O O . ALA B 1 173 ? -13.453 -10.414 -11.406 1 66.19 173 ALA B O 1
ATOM 3054 N N . TYR B 1 174 ? -12.305 -11.93 -12.766 1 73.62 174 TYR B N 1
ATOM 3055 C CA . TYR B 1 174 ? -13.344 -11.992 -13.789 1 73.62 174 TYR B CA 1
ATOM 3056 C C . TYR B 1 174 ? -14.703 -12.289 -13.164 1 73.62 174 TYR B C 1
ATOM 3058 O O . TYR B 1 174 ? -15.68 -11.578 -13.43 1 73.62 174 TYR B O 1
ATOM 3066 N N . PRO B 1 175 ? -14.82 -13.203 -12.305 1 62.31 175 PRO B N 1
ATOM 3067 C CA . PRO B 1 175 ? -16.156 -13.5 -11.789 1 62.31 175 PRO B CA 1
ATOM 3068 C C . PRO B 1 175 ? -16.766 -12.344 -11.008 1 62.31 175 PRO B C 1
ATOM 3070 O O . PRO B 1 175 ? -17.969 -12.102 -11.086 1 62.31 175 PRO B O 1
ATOM 3073 N N . THR B 1 176 ? -15.867 -11.648 -10.461 1 66.5 176 THR B N 1
ATOM 3074 C CA . THR B 1 176 ? -16.328 -10.5 -9.68 1 66.5 176 THR B CA 1
ATOM 3075 C C . THR B 1 176 ? -16.812 -9.383 -10.594 1 66.5 176 THR B C 1
ATOM 3077 O O . THR B 1 176 ? -17.891 -8.82 -10.367 1 66.5 176 THR B O 1
ATOM 3080 N N . VAL B 1 177 ? -15.992 -9.07 -11.562 1 78.19 177 VAL B N 1
ATOM 3081 C CA . VAL B 1 177 ? -16.359 -8.016 -12.508 1 78.19 177 VAL B CA 1
ATOM 3082 C C . VAL B 1 177 ? -17.641 -8.398 -13.234 1 78.19 177 VAL B C 1
ATOM 3084 O O . VAL B 1 177 ? -18.562 -7.586 -13.359 1 78.19 177 VAL B O 1
ATOM 3087 N N . TYR B 1 178 ? -17.656 -9.648 -13.547 1 72.31 178 TYR B N 1
ATOM 3088 C CA . TYR B 1 178 ? -18.828 -10.125 -14.281 1 72.31 178 TYR B CA 1
ATOM 3089 C C . TYR B 1 178 ? -20.094 -9.977 -13.453 1 72.31 178 TYR B C 1
ATOM 3091 O O . TYR B 1 178 ? -21.094 -9.438 -13.922 1 72.31 178 TYR B O 1
ATOM 3099 N N . ARG B 1 179 ? -20.062 -10.422 -12.312 1 66.12 179 ARG B N 1
ATOM 3100 C CA . ARG B 1 179 ? -21.234 -10.367 -11.438 1 66.12 179 ARG B CA 1
ATOM 3101 C C . ARG B 1 179 ? -21.672 -8.93 -11.188 1 66.12 179 ARG B C 1
ATOM 3103 O O . ARG B 1 179 ? -22.859 -8.633 -11.156 1 66.12 179 ARG B O 1
ATOM 3110 N N . SER B 1 180 ? -20.688 -8.156 -11.102 1 74.06 180 SER B N 1
ATOM 3111 C CA . SER B 1 180 ? -20.969 -6.746 -10.859 1 74.06 180 SER B CA 1
ATOM 3112 C C . SER B 1 180 ? -21.641 -6.105 -12.07 1 74.06 180 SER B C 1
ATOM 3114 O O . SER B 1 180 ? -22.594 -5.336 -11.914 1 74.06 180 SER B O 1
ATOM 3116 N N . LEU B 1 181 ? -21.094 -6.406 -13.211 1 77 181 LEU B N 1
ATOM 3117 C CA . LEU B 1 181 ? -21.656 -5.863 -14.438 1 77 181 LEU B CA 1
ATOM 3118 C C . LEU B 1 181 ? -23.094 -6.32 -14.625 1 77 181 LEU B C 1
ATOM 3120 O O . LEU B 1 181 ? -23.969 -5.52 -14.977 1 77 181 LEU B O 1
ATOM 3124 N N . VAL B 1 182 ? -23.328 -7.566 -14.375 1 68.38 182 VAL B N 1
ATOM 3125 C CA . VAL B 1 182 ? -24.672 -8.133 -14.516 1 68.38 182 VAL B CA 1
ATOM 3126 C C . VAL B 1 182 ? -25.625 -7.426 -13.57 1 68.38 182 VAL B C 1
ATOM 3128 O O . VAL B 1 182 ? -26.734 -7.059 -13.961 1 68.38 182 VAL B O 1
ATOM 3131 N N . TYR B 1 183 ? -25.156 -7.246 -12.414 1 68.81 183 TYR B N 1
ATOM 3132 C CA . TYR B 1 183 ? -25.969 -6.547 -11.422 1 68.81 183 TYR B CA 1
ATOM 3133 C C . TYR B 1 183 ? -26.328 -5.141 -11.891 1 68.81 183 TYR B C 1
ATOM 3135 O O . TYR B 1 183 ? -27.484 -4.738 -11.859 1 68.81 183 TYR B O 1
ATOM 3143 N N . MET B 1 184 ? -25.344 -4.426 -12.398 1 75.75 184 MET B N 1
ATOM 3144 C CA . MET B 1 184 ? -25.562 -3.037 -12.789 1 75.75 184 MET B CA 1
ATOM 3145 C C . MET B 1 184 ? -26.391 -2.953 -14.062 1 75.75 184 MET B C 1
ATOM 3147 O O . MET B 1 184 ? -27.125 -1.986 -14.266 1 75.75 184 MET B O 1
ATOM 3151 N N . MET B 1 185 ? -26.234 -3.955 -14.805 1 73.38 185 MET B N 1
ATOM 3152 C CA . MET B 1 185 ? -27.078 -4.043 -15.992 1 73.38 185 MET B CA 1
ATOM 3153 C C . MET B 1 185 ? -28.547 -4.219 -15.609 1 73.38 185 MET B C 1
ATOM 3155 O O . MET B 1 185 ? -29.422 -3.594 -16.203 1 73.38 185 MET B O 1
ATOM 3159 N N . GLN B 1 186 ? -28.766 -5 -14.641 1 64.5 186 GLN B N 1
ATOM 3160 C CA . GLN B 1 186 ? -30.125 -5.242 -14.172 1 64.5 186 GLN B CA 1
ATOM 3161 C C . GLN B 1 186 ? -30.734 -3.977 -13.586 1 64.5 186 GLN B C 1
ATOM 3163 O O . GLN B 1 186 ? -31.938 -3.762 -13.688 1 64.5 186 GLN B O 1
ATOM 3168 N N . GLN B 1 187 ? -29.859 -3.16 -13.117 1 66.44 187 GLN B N 1
ATOM 3169 C CA . GLN B 1 187 ? -30.328 -1.91 -12.531 1 66.44 187 GLN B CA 1
ATOM 3170 C C . GLN B 1 187 ? -30.469 -0.826 -13.602 1 66.44 187 GLN B C 1
ATOM 3172 O O . GLN B 1 187 ? -30.906 0.289 -13.305 1 66.44 187 GLN B O 1
ATOM 3177 N N . GLY B 1 188 ? -30.062 -1.142 -14.773 1 67.31 188 GLY B N 1
ATOM 3178 C CA . GLY B 1 188 ? -30.141 -0.205 -15.883 1 67.31 188 GLY B CA 1
ATOM 3179 C C . GLY B 1 188 ? -29.031 0.831 -15.875 1 67.31 188 GLY B C 1
ATOM 3180 O O . GLY B 1 188 ? -29.125 1.844 -16.578 1 67.31 188 GLY B O 1
ATOM 3181 N N . LYS B 1 189 ? -28 0.611 -15.148 1 78.56 189 LYS B N 1
ATOM 3182 C CA . LYS B 1 189 ? -26.922 1.58 -15.016 1 78.56 189 LYS B CA 1
ATOM 3183 C C . LYS B 1 189 ? -25.812 1.306 -16.016 1 78.56 189 LYS B C 1
ATOM 3185 O O . LYS B 1 189 ? -25.031 2.201 -16.344 1 78.56 189 LYS B O 1
ATOM 3190 N N . VAL B 1 190 ? -25.625 0.087 -16.391 1 81.38 190 VAL B N 1
ATOM 3191 C CA . VAL B 1 190 ? -24.625 -0.345 -17.375 1 81.38 190 VAL B CA 1
ATOM 3192 C C . VAL B 1 190 ? -25.328 -1.03 -18.547 1 81.38 190 VAL B C 1
ATOM 3194 O O . VAL B 1 190 ? -26.312 -1.751 -18.344 1 81.38 190 VAL B O 1
ATOM 3197 N N . ARG B 1 191 ? -24.891 -0.645 -19.672 1 79.12 191 ARG B N 1
ATOM 3198 C CA . ARG B 1 191 ? -25.438 -1.325 -20.828 1 79.12 191 ARG B CA 1
ATOM 3199 C C . ARG B 1 191 ? -24.344 -2.068 -21.594 1 79.12 191 ARG B C 1
ATOM 3201 O O . ARG B 1 191 ? -23.172 -1.673 -21.562 1 79.12 191 ARG B O 1
ATOM 3208 N N . THR B 1 192 ? -24.656 -3.17 -22.109 1 75.12 192 THR B N 1
ATOM 3209 C CA . THR B 1 192 ? -23.766 -3.965 -22.953 1 75.12 192 THR B CA 1
ATOM 3210 C C . THR B 1 192 ? -23.922 -3.566 -24.422 1 75.12 192 THR B C 1
ATOM 3212 O O . THR B 1 192 ? -25.031 -3.301 -24.891 1 75.12 192 THR B O 1
ATOM 3215 N N . ILE B 1 193 ? -22.766 -3.178 -24.953 1 71.62 193 ILE B N 1
ATOM 3216 C CA . ILE B 1 193 ? -22.766 -2.898 -26.391 1 71.62 193 ILE B CA 1
ATOM 3217 C C . ILE B 1 193 ? -22.031 -4.016 -27.125 1 71.62 193 ILE B C 1
ATOM 3219 O O . ILE B 1 193 ? -20.922 -4.406 -26.734 1 71.62 193 ILE B O 1
ATOM 3223 N N . ILE B 1 194 ? -22.734 -4.629 -27.953 1 60.59 194 ILE B N 1
ATOM 3224 C CA . ILE B 1 194 ? -22.141 -5.68 -28.781 1 60.59 194 ILE B CA 1
ATOM 3225 C C . ILE B 1 194 ? -21.281 -5.051 -29.875 1 60.59 194 ILE B C 1
ATOM 3227 O O . ILE B 1 194 ? -21.75 -4.184 -30.609 1 60.59 194 ILE B O 1
ATOM 3231 N N . SER B 1 195 ? -19.906 -5.074 -29.688 1 59.16 195 SER B N 1
ATOM 3232 C CA . SER B 1 195 ? -19.062 -4.613 -30.781 1 59.16 195 SER B CA 1
ATOM 3233 C C . SER B 1 195 ? -18.812 -5.734 -31.797 1 59.16 195 SER B C 1
ATOM 3235 O O . SER B 1 195 ? -18.344 -6.812 -31.422 1 59.16 195 SER B O 1
ATOM 3237 N N . TYR B 1 196 ? -19.359 -5.547 -32.969 1 55.5 196 TYR B N 1
ATOM 3238 C CA . TYR B 1 196 ? -19.188 -6.453 -34.094 1 55.5 196 TYR B CA 1
ATOM 3239 C C . TYR B 1 196 ? -17.797 -6.289 -34.688 1 55.5 196 TYR B C 1
ATOM 3241 O O . TYR B 1 196 ? -17.375 -5.18 -35.031 1 55.5 196 TYR B O 1
ATOM 3249 N N . GLN B 1 197 ? -16.953 -6.941 -34.219 1 50.44 197 GLN B N 1
ATOM 3250 C CA . GLN B 1 197 ? -15.68 -6.984 -34.969 1 50.44 197 GLN B CA 1
ATOM 3251 C C . GLN B 1 197 ? -15.82 -7.777 -36.25 1 50.44 197 GLN B C 1
ATOM 3253 O O . GLN B 1 197 ? -16.656 -8.672 -36.344 1 50.44 197 GLN B O 1
ATOM 3258 N N . LYS B 1 198 ? -15.242 -7.309 -37.344 1 54.84 198 LYS B N 1
ATOM 3259 C CA . LYS B 1 198 ? -15.305 -7.883 -38.688 1 54.84 198 LYS B CA 1
ATOM 3260 C C . LYS B 1 198 ? -15.031 -9.383 -38.656 1 54.84 198 LYS B C 1
ATOM 3262 O O . LYS B 1 198 ? -15.594 -10.141 -39.438 1 54.84 198 LYS B O 1
ATOM 3267 N N . VAL B 1 199 ? -14.141 -9.852 -37.906 1 55.56 199 VAL B N 1
ATOM 3268 C CA . VAL B 1 199 ? -13.797 -11.266 -37.781 1 55.56 199 VAL B CA 1
ATOM 3269 C C . VAL B 1 199 ? -13.688 -11.656 -36.312 1 55.56 199 VAL B C 1
ATOM 3271 O O . VAL B 1 199 ? -13.031 -10.969 -35.531 1 55.56 199 VAL B O 1
ATOM 3274 N N . GLY B 1 200 ? -14.562 -12.719 -35.844 1 56.06 200 GLY B N 1
ATOM 3275 C CA . GLY B 1 200 ? -14.5 -13.367 -34.531 1 56.06 200 GLY B CA 1
ATOM 3276 C C . GLY B 1 200 ? -15.734 -13.141 -33.688 1 56.06 200 GLY B C 1
ATOM 3277 O O . GLY B 1 200 ? -16.703 -12.531 -34.156 1 56.06 200 GLY B O 1
ATOM 3278 N N . ARG B 1 201 ? -15.844 -13.719 -32.562 1 57.19 201 ARG B N 1
ATOM 3279 C CA . ARG B 1 201 ? -17.016 -13.703 -31.688 1 57.19 201 ARG B CA 1
ATOM 3280 C C . ARG B 1 201 ? -17.281 -12.297 -31.156 1 57.19 201 ARG B C 1
ATOM 3282 O O . ARG B 1 201 ? -16.359 -11.586 -30.781 1 57.19 201 ARG B O 1
ATOM 3289 N N . PRO B 1 202 ? -18.422 -11.836 -31.375 1 56.69 202 PRO B N 1
ATOM 3290 C CA . PRO B 1 202 ? -18.828 -10.539 -30.828 1 56.69 202 PRO B CA 1
ATOM 3291 C C . PRO B 1 202 ? -18.438 -10.367 -29.359 1 56.69 202 PRO B C 1
ATOM 3293 O O . PRO B 1 202 ? -18.5 -11.328 -28.594 1 56.69 202 PRO B O 1
ATOM 3296 N N . LYS B 1 203 ? -17.641 -9.422 -29.125 1 66 203 LYS B N 1
ATOM 3297 C CA . LYS B 1 203 ? -17.281 -9.195 -27.734 1 66 203 LYS B CA 1
ATOM 3298 C C . LYS B 1 203 ? -18.219 -8.18 -27.078 1 66 203 LYS B C 1
ATOM 3300 O O . LYS B 1 203 ? -18.578 -7.168 -27.688 1 66 203 LYS B O 1
ATOM 3305 N N . ASN B 1 204 ? -18.719 -8.531 -25.906 1 74.94 204 ASN B N 1
ATOM 3306 C CA . ASN B 1 204 ? -19.562 -7.625 -25.125 1 74.94 204 ASN B CA 1
ATOM 3307 C C . ASN B 1 204 ? -18.75 -6.496 -24.516 1 74.94 204 ASN B C 1
ATOM 3309 O O . ASN B 1 204 ? -17.688 -6.738 -23.922 1 74.94 204 ASN B O 1
ATOM 3313 N N . LYS B 1 205 ? -19.016 -5.336 -24.938 1 84 205 LYS B N 1
ATOM 3314 C CA . LYS B 1 205 ? -18.484 -4.168 -24.25 1 84 205 LYS B CA 1
ATOM 3315 C C . LYS B 1 205 ? -19.516 -3.543 -23.328 1 84 205 LYS B C 1
ATOM 3317 O O . LYS B 1 205 ? -20.719 -3.666 -23.562 1 84 205 LYS B O 1
ATOM 3322 N N . TYR B 1 206 ? -19 -2.99 -22.234 1 85.69 206 TYR B N 1
ATOM 3323 C CA . TYR B 1 206 ? -19.859 -2.422 -21.203 1 85.69 206 TYR B CA 1
ATOM 3324 C C . TYR B 1 206 ? -19.625 -0.922 -21.062 1 85.69 206 TYR B C 1
ATOM 3326 O O . TYR B 1 206 ? -18.484 -0.451 -21.156 1 85.69 206 TYR B O 1
ATOM 3334 N N . GLU B 1 207 ? -20.688 -0.184 -21.047 1 86.44 207 GLU B N 1
ATOM 3335 C CA . GLU B 1 207 ? -20.625 1.263 -20.859 1 86.44 207 GLU B CA 1
ATOM 3336 C C . GLU B 1 207 ? -21.625 1.729 -19.797 1 86.44 207 GLU B C 1
ATOM 3338 O O . GLU B 1 207 ? -22.703 1.137 -19.656 1 86.44 207 GLU B O 1
ATOM 3343 N N . TRP B 1 208 ? -21.156 2.693 -19.078 1 85.38 208 TRP B N 1
ATOM 3344 C CA . TRP B 1 208 ? -22.047 3.312 -18.094 1 85.38 208 TRP B CA 1
ATOM 3345 C C . TRP B 1 208 ? -23.172 4.082 -18.797 1 85.38 208 TRP B C 1
ATOM 3347 O O . TRP B 1 208 ? -22.922 4.816 -19.75 1 85.38 208 TRP B O 1
ATOM 3357 N N . ARG B 1 209 ? -24.406 3.914 -18.312 1 76.56 209 ARG B N 1
ATOM 3358 C CA . ARG B 1 209 ? -25.531 4.625 -18.891 1 76.56 209 ARG B CA 1
ATOM 3359 C C . ARG B 1 209 ? -25.703 6 -18.25 1 76.56 209 ARG B C 1
ATOM 3361 O O . ARG B 1 209 ? -25.844 6.109 -17.031 1 76.56 209 ARG B O 1
ATOM 3368 N N . SER B 1 210 ? -25.188 7.023 -18.719 1 59.94 210 SER B N 1
ATOM 3369 C CA . SER B 1 210 ? -25.516 8.375 -18.266 1 59.94 210 SER B CA 1
ATOM 3370 C C . SER B 1 210 ? -27.016 8.562 -18.156 1 59.94 210 SER B C 1
ATOM 3372 O O . SER B 1 210 ? -27.781 8.086 -19 1 59.94 210 SER B O 1
ATOM 3374 N N . GLU B 1 211 ? -27.547 8.789 -16.922 1 47.19 211 GLU B N 1
ATOM 3375 C CA . GLU B 1 211 ? -28.922 9.242 -16.984 1 47.19 211 GLU B CA 1
ATOM 3376 C C . GLU B 1 211 ? -29.094 10.383 -17.984 1 47.19 211 GLU B C 1
ATOM 3378 O O . GLU B 1 211 ? -28.172 11.172 -18.188 1 47.19 211 GLU B O 1
#